Protein AF-A0A3L8D2R6-F1 (afdb_monomer)

InterPro domains:
  IPR010796 B9-type C2 domain [PF07162] (174-350)
  IPR010796 B9-type C2 domain [PS51381] (171-297)
  IPR010796 B9-type C2 domain [PTHR12968] (144-395)

pLDDT: mean 75.89, std 17.99, range [30.28, 97.75]

Nearest PDB structures (foldseek):
  1dji-assembly2_B  TM=6.056E-01  e=3.971E-05  Rattus norvegicus
  3qr1-assembly2_D  TM=4.994E-01  e=7.678E-03  Doryteuthis pealeii
  3qr1-assembly1_A  TM=4.783E-01  e=5.563E-03  Doryteuthis pealeii
  3eif-assembly1_A  TM=2.182E-01  e=5.390E+00  Streptococcus pyogenes
  1xf1-assembly1_A  TM=2.165E-01  e=6.682E+00  Streptococcus pyogenes

Sequence (399 aa):
MLFLSRRSYLSAKNQTALPAIQNLKPFRERYNKNVLDDGPTDARIRSAHYLYTERTTMYVMADLSRKDEPATGSTDSETLLCSVTYDKARKLLTVSPDFTFDDEHDDECHYSVTNSYGIKFNYRIEHVSQGRTSPELQEQREDTRREIQQLLAYKEAELHKEMQLAPANLSTIFLTLDIVSGHGFSYDGLFITYFMDLPQYWSTKQKDRLSGRTQKCRLERGSAHFSYCTDVSLHYPSSEFQRAKDNASSFWPRVLFSVASLDSWTRYRIQGYAVLSIPRTPGSYKLTVPTWRAKGNIVDRLRRFFIGGSHELEDITYCGIPIAHEGKVLDKSNLHVVPSGSIKINVNIVHQNGINRKHFNDHNSDKVSADALMNNVESVLEQFKAAKERMIKIRAMNL

Secondary structure (DSSP, 8-state):
--------HHHHH-TTSS---S-S--HHHH----SS-SS--HHHHHHHS-----EEEEEEEEE---TTS-----GGGEEEEEEEEEETTTTEEEEES-----TTS-TT--EEEE-TTS-EEEE-----SPPPPHHHHHHHHHHHHHHHHHHHHHHHHHHHHHSPPPPTTEEEEEEEEEEEEEES-SSSSEEEEEEEEPPTT-B-S-GGGGEEEPPPB--BTTEEEEEEEEEEEEEEE-HHHHTTSTT------EEEEEEEEE-TT--EEEEEEEEEEPPSSSEEEEEEEEEEEE---HHHHHHHHHT------S-GGGGS--TT--SS----TT--EEEEEEEEEEEEEEEEESS----S---------HHHHHHHHHHHHHHHHHHHHHHHHHHHH--

Radius of gyration: 37.78 Å; Cα contacts (8 Å, |Δi|>4): 508; chains: 1; bounding box: 90×65×116 Å

Foldseek 3Di:
DDDDDDDDPVVVPCPPPDDDPPPDDPPVVVDPDPVDDPDDDPVRVVVVPDPPFPKDKDWDWDQPDDPPDPPPVDCLRIDTDKMWIAGPVVRDIDIPPDQDDDPPDDPPPWDWDAGPVGDIDTHHDDDPDPDDDPVRVVVVVVVVVVVVVVVVVVVVVVVVVVDDADPPQKKKKKKKKWFFKWAQFDDFFKKKKKAKDDAPQKDFPPNVQRIDMFGTFTDDPRMTTGRDMDITMMMHGDPVVVVPDPPPPDDAMKMKMWMWHQDPVRAIETQFIWIGGDDPDAFKDKDKTWTKFFDDDPVQVVCCVPRHDDDDDPDSCVNDPRSPDPDPDDDPVVGHMDTGTITIMMMGIDMRDSDPPPPPPDPDDDDPDVVVVVVVVVVVVVVVVVVVVVVVVVVVVVD

Structure (mmCIF, N/CA/C/O backbone):
data_AF-A0A3L8D2R6-F1
#
_entry.id   AF-A0A3L8D2R6-F1
#
loop_
_atom_site.group_PDB
_atom_site.id
_atom_site.type_symbol
_atom_site.label_atom_id
_atom_site.label_alt_id
_atom_site.label_comp_id
_atom_site.label_asym_id
_atom_site.label_entity_id
_atom_site.label_seq_id
_atom_site.pdbx_PDB_ins_code
_atom_site.Cartn_x
_atom_site.Cartn_y
_atom_site.Cartn_z
_atom_site.occupancy
_atom_site.B_iso_or_equiv
_atom_site.auth_seq_id
_atom_site.auth_comp_id
_atom_site.auth_asym_id
_atom_site.auth_atom_id
_atom_site.pdbx_PDB_model_num
ATOM 1 N N . MET A 1 1 ? 35.074 19.392 19.164 1.00 34.44 1 MET A N 1
ATOM 2 C CA . MET A 1 1 ? 34.092 18.547 18.449 1.00 34.44 1 MET A CA 1
ATOM 3 C C . MET A 1 1 ? 33.026 19.480 17.872 1.00 34.44 1 MET A C 1
ATOM 5 O O . MET A 1 1 ? 32.173 19.953 18.606 1.00 34.44 1 MET A O 1
ATOM 9 N N . LEU A 1 2 ? 33.189 19.889 16.609 1.00 31.48 2 LEU A N 1
ATOM 10 C CA . LEU A 1 2 ? 32.367 20.905 15.934 1.00 31.48 2 LEU A CA 1
ATOM 11 C C . LEU A 1 2 ? 31.171 20.230 15.247 1.00 31.48 2 LEU A C 1
ATOM 13 O O . LEU A 1 2 ? 31.358 19.462 14.305 1.00 31.48 2 LEU A O 1
ATOM 17 N N . PHE A 1 3 ? 29.950 20.525 15.692 1.00 30.28 3 PHE A N 1
ATOM 18 C CA . PHE A 1 3 ? 28.732 20.124 14.987 1.00 30.28 3 PHE A CA 1
ATOM 19 C C . PHE A 1 3 ? 28.484 21.071 13.805 1.00 30.28 3 PHE A C 1
ATOM 21 O O . PHE A 1 3 ? 27.934 22.161 13.954 1.00 30.28 3 PHE A O 1
ATOM 28 N N . LEU A 1 4 ? 28.901 20.654 12.609 1.00 34.88 4 LEU A N 1
ATOM 29 C CA . LEU A 1 4 ? 28.534 21.308 11.353 1.00 34.88 4 LEU A CA 1
ATOM 30 C C . LEU A 1 4 ? 27.050 21.049 11.049 1.00 34.88 4 LEU A C 1
ATOM 32 O O . LEU A 1 4 ? 26.651 19.944 10.680 1.00 34.88 4 LEU A O 1
ATOM 36 N N . SER A 1 5 ? 26.240 22.097 11.201 1.00 37.47 5 SER A N 1
ATOM 37 C CA . SER A 1 5 ? 24.841 22.165 10.771 1.00 37.47 5 SER A CA 1
ATOM 38 C C . SER A 1 5 ? 24.735 21.887 9.266 1.00 37.47 5 SER A C 1
ATOM 40 O O . SER A 1 5 ? 25.151 22.696 8.435 1.00 37.47 5 SER A O 1
ATOM 42 N N . ARG A 1 6 ? 24.192 20.723 8.888 1.00 36.28 6 ARG A N 1
ATOM 43 C CA . ARG A 1 6 ? 23.914 20.392 7.484 1.00 36.28 6 ARG A CA 1
ATOM 44 C C . ARG A 1 6 ? 22.650 21.118 7.025 1.00 36.28 6 ARG A C 1
ATOM 46 O O . ARG A 1 6 ? 21.543 20.611 7.178 1.00 36.28 6 ARG A O 1
ATOM 53 N N . ARG A 1 7 ? 22.815 22.298 6.429 1.00 45.88 7 ARG A N 1
ATOM 54 C CA . ARG A 1 7 ? 21.768 22.946 5.626 1.00 45.88 7 ARG A CA 1
ATOM 55 C C . ARG A 1 7 ? 21.697 22.302 4.238 1.00 45.88 7 ARG A C 1
ATOM 57 O O . ARG A 1 7 ? 22.724 21.991 3.641 1.00 45.88 7 ARG A O 1
ATOM 64 N N . SER A 1 8 ? 20.487 22.085 3.721 1.00 43.03 8 SER A N 1
ATOM 65 C CA . SER A 1 8 ? 20.287 21.550 2.369 1.00 43.03 8 SER A CA 1
ATOM 66 C C . SER A 1 8 ? 20.633 22.605 1.307 1.00 43.03 8 SER A C 1
ATOM 68 O O . SER A 1 8 ? 20.414 23.800 1.519 1.00 43.03 8 SER A O 1
ATOM 70 N N . TYR A 1 9 ? 21.138 22.164 0.149 1.00 45.22 9 TYR A N 1
ATOM 71 C CA . TYR A 1 9 ? 21.512 23.013 -0.997 1.00 45.22 9 TYR A CA 1
ATOM 72 C C . TYR A 1 9 ? 20.366 23.930 -1.473 1.00 45.22 9 TYR A C 1
ATOM 74 O O . TYR A 1 9 ? 20.600 25.062 -1.889 1.00 45.22 9 TYR A O 1
ATOM 82 N N . LEU A 1 10 ? 19.113 23.485 -1.330 1.00 44.12 10 LEU A N 1
ATOM 83 C CA . LEU A 1 10 ? 17.921 24.278 -1.651 1.00 44.12 10 LEU A CA 1
ATOM 84 C C . LEU A 1 10 ? 17.700 25.448 -0.676 1.00 44.12 10 LEU A C 1
ATOM 86 O O . LEU A 1 10 ? 17.230 26.502 -1.092 1.00 44.12 10 LEU A O 1
ATOM 90 N N . SER A 1 11 ? 18.101 25.314 0.595 1.00 49.50 11 SER A N 1
ATOM 91 C CA . SER A 1 11 ? 17.982 26.406 1.576 1.00 49.50 11 SER A CA 1
ATOM 92 C C . SER A 1 11 ? 18.942 27.571 1.306 1.00 49.50 11 SER A C 1
ATOM 94 O O . SER A 1 11 ? 18.664 28.694 1.713 1.00 49.50 11 SER A O 1
ATOM 96 N N . ALA A 1 12 ? 20.043 27.328 0.585 1.00 53.72 12 ALA A N 1
ATOM 97 C CA . ALA A 1 12 ? 20.996 28.367 0.197 1.00 53.72 12 ALA A CA 1
ATOM 98 C C . ALA A 1 12 ? 20.522 29.190 -1.016 1.00 53.72 12 ALA A C 1
ATOM 100 O O . ALA A 1 12 ? 20.945 30.330 -1.178 1.00 53.72 12 ALA A O 1
ATOM 101 N N . LYS A 1 13 ? 19.636 28.634 -1.856 1.00 47.47 13 LYS A N 1
ATOM 102 C CA . LYS A 1 13 ? 19.183 29.265 -3.109 1.00 47.47 13 LYS A CA 1
ATOM 103 C C . LYS A 1 13 ? 17.922 30.126 -2.979 1.00 47.47 13 LYS A C 1
ATOM 105 O O . LYS A 1 13 ? 17.656 30.920 -3.872 1.00 47.47 13 LYS A O 1
ATOM 110 N N . ASN A 1 14 ? 17.182 30.027 -1.876 1.00 46.94 14 ASN A N 1
ATOM 111 C CA . ASN A 1 14 ? 15.915 30.747 -1.677 1.00 46.94 14 ASN A CA 1
ATOM 112 C C . ASN A 1 14 ? 16.066 32.147 -1.043 1.00 46.94 14 ASN A C 1
ATOM 114 O O . ASN A 1 14 ? 15.148 32.617 -0.379 1.00 46.94 14 ASN A O 1
ATOM 118 N N . GLN A 1 15 ? 17.191 32.843 -1.238 1.00 48.31 15 GLN A N 1
ATOM 119 C CA . GLN A 1 15 ? 17.363 34.204 -0.698 1.00 48.31 15 GLN A CA 1
ATOM 120 C C . GLN A 1 15 ? 16.554 35.285 -1.445 1.00 48.31 15 GLN A C 1
ATOM 122 O O . GLN A 1 15 ? 16.477 36.411 -0.968 1.00 48.31 15 GLN A O 1
ATOM 127 N N . THR A 1 16 ? 15.929 34.961 -2.582 1.00 48.59 16 THR A N 1
ATOM 128 C CA . THR A 1 16 ? 15.220 35.932 -3.442 1.00 48.59 16 THR A CA 1
ATOM 129 C C . THR A 1 16 ? 13.751 35.586 -3.722 1.00 48.59 16 THR A C 1
ATOM 131 O O . THR A 1 16 ? 13.102 36.255 -4.523 1.00 48.59 16 THR A O 1
ATOM 134 N N . ALA A 1 17 ? 13.185 34.573 -3.060 1.00 44.91 17 ALA A N 1
ATOM 135 C CA . ALA A 1 17 ? 11.791 34.180 -3.259 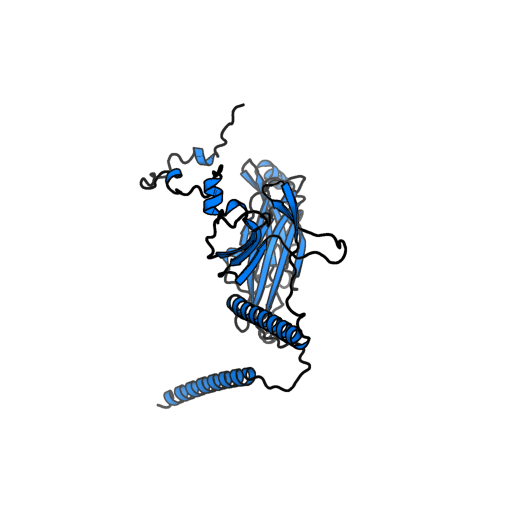1.00 44.91 17 ALA A CA 1
ATOM 136 C C . ALA A 1 17 ? 10.836 34.958 -2.330 1.00 44.91 17 ALA A C 1
ATOM 138 O O . ALA A 1 17 ? 10.566 34.493 -1.231 1.00 44.91 17 ALA A O 1
ATOM 139 N N . LEU A 1 18 ? 10.323 36.094 -2.833 1.00 41.66 18 LEU A N 1
ATOM 140 C CA . LEU A 1 18 ? 9.128 36.866 -2.418 1.00 41.66 18 LEU A CA 1
ATOM 141 C C . LEU A 1 18 ? 9.027 37.335 -0.938 1.00 41.66 18 LEU A C 1
ATOM 143 O O . LEU A 1 18 ? 9.552 36.708 -0.023 1.00 41.66 18 LEU A O 1
ATOM 147 N N . PRO A 1 19 ? 8.387 38.495 -0.676 1.00 42.06 19 PRO A N 1
ATOM 148 C CA . PRO A 1 19 ? 8.508 39.191 0.603 1.00 42.06 19 PRO A CA 1
ATOM 149 C C . PRO A 1 19 ? 7.930 38.382 1.766 1.00 42.06 19 PRO A C 1
ATOM 151 O O . PRO A 1 19 ? 6.873 37.757 1.663 1.00 42.06 19 PRO A O 1
ATOM 154 N N . ALA A 1 20 ? 8.634 38.440 2.897 1.00 44.19 20 ALA A N 1
ATOM 155 C CA . ALA A 1 20 ? 8.192 37.870 4.156 1.00 44.19 20 ALA A CA 1
ATOM 156 C C . ALA A 1 20 ? 6.787 38.384 4.498 1.00 44.19 20 ALA A C 1
ATOM 158 O O . ALA A 1 20 ? 6.568 39.588 4.620 1.00 44.19 20 ALA A O 1
ATOM 159 N N . ILE A 1 21 ? 5.839 37.465 4.674 1.00 42.62 21 ILE A N 1
ATOM 160 C CA . ILE A 1 21 ? 4.535 37.748 5.273 1.00 42.62 21 ILE A CA 1
ATOM 161 C C . ILE A 1 21 ? 4.811 38.283 6.688 1.00 42.62 21 ILE A C 1
ATOM 163 O O . ILE A 1 21 ? 5.117 37.516 7.599 1.00 42.62 21 ILE A O 1
ATOM 167 N N . GLN A 1 22 ? 4.768 39.607 6.857 1.00 46.28 22 GLN A N 1
ATOM 168 C CA . GLN A 1 22 ? 5.254 40.321 8.048 1.00 46.28 22 GLN A CA 1
ATOM 169 C C . GLN A 1 22 ? 4.355 40.216 9.291 1.00 46.28 22 GLN A C 1
ATOM 171 O O . GLN A 1 22 ? 4.681 40.800 10.315 1.00 46.28 22 GLN A O 1
ATOM 176 N N . ASN A 1 23 ? 3.271 39.439 9.267 1.00 44.94 23 ASN A N 1
ATOM 177 C CA . ASN A 1 23 ? 2.314 39.386 10.381 1.00 44.94 23 ASN A CA 1
ATOM 178 C C . ASN A 1 23 ? 2.116 37.989 10.948 1.00 44.94 23 ASN A C 1
ATOM 180 O O . ASN A 1 23 ? 0.997 37.558 11.224 1.00 44.94 23 ASN A O 1
ATOM 184 N N . LEU A 1 24 ? 3.208 37.266 11.155 1.00 47.66 24 LEU A N 1
ATOM 185 C CA . LEU A 1 24 ? 3.143 36.087 11.990 1.00 47.66 24 LEU A CA 1
ATOM 186 C C . LEU A 1 24 ? 4.236 36.148 13.044 1.00 47.66 24 LEU A C 1
ATOM 188 O O . LEU A 1 24 ? 5.422 36.152 12.718 1.00 47.66 24 LEU A O 1
ATOM 192 N N . LYS A 1 25 ? 3.811 36.139 14.310 1.00 51.75 25 LYS A N 1
ATOM 193 C CA . LYS A 1 25 ? 4.697 35.987 15.463 1.00 51.75 25 LYS A CA 1
ATOM 194 C C . LYS A 1 25 ? 5.703 34.846 15.214 1.00 51.75 25 LYS A C 1
ATOM 196 O O . LYS A 1 25 ? 5.331 33.839 14.580 1.00 51.75 25 LYS A O 1
ATOM 201 N N . PRO A 1 26 ? 6.966 34.993 15.656 1.00 55.34 26 PRO A N 1
ATOM 202 C CA . PRO A 1 26 ? 8.002 33.979 15.476 1.00 55.34 26 PRO A CA 1
ATOM 203 C C . PRO A 1 26 ? 7.514 32.611 15.971 1.00 55.34 26 PRO A C 1
ATOM 205 O O . PRO A 1 26 ? 6.716 32.532 16.897 1.00 55.34 26 PRO A O 1
ATOM 208 N N . PHE A 1 27 ? 7.973 31.518 15.348 1.00 46.34 27 PHE A N 1
ATOM 209 C CA . PHE A 1 27 ? 7.477 30.145 15.581 1.00 46.34 27 PHE A CA 1
ATOM 210 C C . PHE A 1 27 ? 7.371 29.758 17.071 1.00 46.34 27 PHE A C 1
ATOM 212 O O . PHE A 1 27 ? 6.447 29.050 17.458 1.00 46.34 27 PHE A O 1
ATOM 219 N N . ARG A 1 28 ? 8.264 30.297 17.913 1.00 53.31 28 ARG A N 1
ATOM 220 C CA . ARG A 1 28 ? 8.277 30.109 19.373 1.00 53.31 28 ARG A CA 1
ATOM 221 C C . ARG A 1 28 ? 7.039 30.668 20.088 1.00 53.31 28 ARG A C 1
ATOM 223 O O . ARG A 1 28 ? 6.660 30.148 21.122 1.00 53.31 28 ARG A O 1
ATOM 230 N N . GLU A 1 29 ? 6.397 31.690 19.533 1.00 52.84 29 GLU A N 1
ATOM 231 C CA . GLU A 1 29 ? 5.228 32.366 20.111 1.00 52.84 29 GLU A CA 1
ATOM 232 C C . GLU A 1 29 ? 3.888 31.839 19.566 1.00 52.84 29 GLU A C 1
ATOM 234 O O . GLU A 1 29 ? 2.830 32.238 20.051 1.00 52.84 29 GLU A O 1
ATOM 239 N N . ARG A 1 30 ? 3.898 30.959 18.548 1.00 54.25 30 ARG A N 1
ATOM 240 C CA . ARG A 1 30 ? 2.660 30.392 17.970 1.00 54.25 30 ARG A CA 1
ATOM 241 C C . ARG A 1 30 ? 2.118 29.188 18.738 1.00 54.25 30 ARG A C 1
ATOM 243 O O . ARG A 1 30 ? 0.935 28.893 18.625 1.00 54.25 30 ARG A O 1
ATOM 250 N N . TYR A 1 31 ? 2.961 28.525 19.525 1.00 49.31 31 TYR A N 1
ATOM 251 C CA . TYR A 1 31 ? 2.594 27.382 20.356 1.00 49.31 31 TYR A CA 1
ATOM 252 C C . TYR A 1 31 ? 2.933 27.674 21.818 1.00 49.31 31 TYR A C 1
ATOM 254 O O . TYR A 1 31 ? 3.820 27.064 22.404 1.00 49.31 31 TYR A O 1
ATOM 262 N N . ASN A 1 32 ? 2.193 28.592 22.443 1.00 47.31 32 ASN A N 1
ATOM 263 C CA . ASN A 1 32 ? 2.124 28.622 23.902 1.00 47.31 32 ASN A CA 1
ATOM 264 C C . ASN A 1 32 ? 1.238 27.474 24.376 1.00 47.31 32 ASN A C 1
ATOM 266 O O . ASN A 1 32 ? 0.057 27.654 24.653 1.00 47.31 32 ASN A O 1
ATOM 270 N N . LYS A 1 33 ? 1.844 26.292 24.402 1.00 49.38 33 LYS A N 1
ATOM 271 C CA . LYS A 1 33 ? 1.595 25.169 25.303 1.00 49.38 33 LYS A CA 1
ATOM 272 C C . LYS A 1 33 ? 2.787 24.251 25.067 1.00 49.38 33 LYS A C 1
ATOM 274 O O . LYS A 1 33 ? 2.805 23.510 24.090 1.00 49.38 33 LYS A O 1
ATOM 279 N N . ASN A 1 34 ? 3.794 24.325 25.933 1.00 48.72 34 ASN A N 1
ATOM 280 C CA . ASN A 1 34 ? 4.668 23.176 26.133 1.00 48.72 34 ASN A CA 1
ATOM 281 C C . ASN A 1 34 ? 3.731 22.032 26.545 1.00 48.72 34 ASN A C 1
ATOM 283 O O . ASN A 1 34 ? 3.252 22.003 27.674 1.00 48.72 34 ASN A O 1
ATOM 287 N N . VAL A 1 35 ? 3.345 21.190 25.583 1.00 54.62 35 VAL A N 1
ATOM 288 C CA . VAL A 1 35 ? 2.467 20.029 25.817 1.00 54.62 35 VAL A CA 1
ATOM 289 C C . VAL A 1 35 ? 3.197 18.993 26.675 1.00 54.62 35 VAL A C 1
ATOM 291 O O . VAL A 1 35 ? 2.566 18.193 27.355 1.00 54.62 35 VAL A O 1
ATOM 294 N N . LEU A 1 36 ? 4.528 19.052 26.671 1.00 49.59 36 LEU A N 1
ATOM 295 C CA . LEU A 1 36 ? 5.419 18.230 27.467 1.00 49.59 36 LEU A CA 1
ATOM 296 C C . LEU A 1 36 ? 6.151 19.131 28.461 1.00 49.59 36 LEU A C 1
ATOM 298 O O . LEU A 1 36 ? 6.795 20.110 28.082 1.00 49.59 36 LEU A O 1
ATOM 302 N N . ASP A 1 37 ? 5.970 18.822 29.738 1.00 62.91 37 ASP A N 1
ATOM 303 C CA . ASP A 1 37 ? 6.752 19.373 30.834 1.00 62.91 37 ASP A CA 1
ATOM 304 C C . ASP A 1 37 ? 7.923 18.415 31.060 1.00 62.91 37 ASP A C 1
ATOM 306 O O . ASP A 1 37 ? 7.714 17.306 31.542 1.00 62.91 37 ASP A O 1
ATOM 310 N N . ASP A 1 38 ? 9.131 18.803 30.650 1.00 60.44 38 ASP A N 1
ATOM 311 C CA . ASP A 1 38 ? 10.318 17.932 30.694 1.00 60.44 38 ASP A CA 1
ATOM 312 C C . ASP A 1 38 ? 10.888 17.761 32.122 1.00 60.44 38 ASP A C 1
ATOM 314 O O . ASP A 1 38 ? 11.854 17.027 32.330 1.00 60.44 38 ASP A O 1
ATOM 318 N N . GLY A 1 39 ? 10.289 18.418 33.123 1.00 69.38 39 GLY A N 1
ATOM 319 C CA . GLY A 1 39 ? 10.661 18.301 34.534 1.00 69.38 39 GLY A CA 1
ATOM 320 C C . GLY A 1 39 ? 9.527 18.736 35.463 1.00 69.38 39 GLY A C 1
ATOM 321 O O . GLY A 1 39 ? 9.661 19.756 36.146 1.00 69.38 39 GLY A O 1
ATOM 322 N N . PRO A 1 40 ? 8.395 18.008 35.489 1.00 66.50 40 PRO A N 1
ATOM 323 C CA . PRO A 1 40 ? 7.240 18.419 36.263 1.00 66.50 40 PRO A CA 1
ATOM 324 C C . PRO A 1 40 ? 7.551 18.305 37.757 1.00 66.50 40 PRO A C 1
ATOM 326 O O . PRO A 1 40 ? 8.022 17.281 38.242 1.00 66.50 40 PRO A O 1
ATOM 329 N N . THR A 1 41 ? 7.280 19.370 38.510 1.00 74.75 41 THR A N 1
ATOM 330 C CA . THR A 1 41 ? 7.405 19.365 39.974 1.00 74.75 41 THR A CA 1
ATOM 331 C C . THR A 1 41 ? 6.410 18.367 40.576 1.00 74.75 41 THR A C 1
ATOM 333 O O . THR A 1 41 ? 5.277 18.288 40.098 1.00 74.75 41 THR A O 1
ATOM 336 N N . ASP A 1 42 ? 6.748 17.690 41.679 1.00 66.38 42 ASP A N 1
ATOM 337 C CA . ASP A 1 42 ? 5.847 16.729 42.348 1.00 66.38 42 ASP A CA 1
ATOM 338 C C . ASP A 1 42 ? 4.458 17.305 42.664 1.00 66.38 42 ASP A C 1
ATOM 340 O O . ASP A 1 42 ? 3.457 16.593 42.679 1.00 66.38 42 ASP A O 1
ATOM 344 N N . ALA A 1 43 ? 4.362 18.609 42.933 1.00 66.38 43 ALA A N 1
ATOM 345 C CA . ALA A 1 43 ? 3.084 19.291 43.141 1.00 66.38 43 ALA A CA 1
ATOM 346 C C . ALA A 1 43 ? 2.213 19.341 41.865 1.00 66.38 43 ALA A C 1
ATOM 348 O O . ALA A 1 43 ? 0.990 19.258 41.944 1.00 66.38 43 ALA A O 1
ATOM 349 N N . ARG A 1 44 ? 2.841 19.442 40.689 1.00 63.38 44 ARG A N 1
ATOM 350 C CA . ARG A 1 44 ? 2.198 19.581 39.374 1.00 63.38 44 ARG A CA 1
ATOM 351 C C . ARG A 1 44 ? 1.823 18.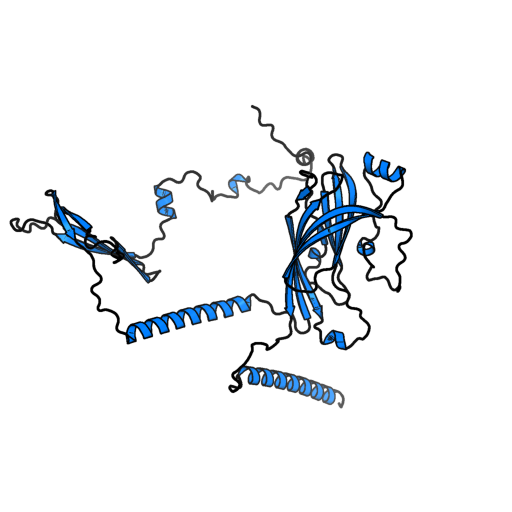233 38.762 1.00 63.38 44 ARG A C 1
ATOM 353 O O . ARG A 1 44 ? 0.762 18.118 38.159 1.00 63.38 44 ARG A O 1
ATOM 360 N N . ILE A 1 45 ? 2.635 17.201 39.005 1.00 63.47 45 ILE A N 1
ATOM 361 C CA . ILE A 1 45 ? 2.260 15.802 38.742 1.00 63.47 45 ILE A CA 1
ATOM 362 C C . ILE A 1 45 ? 1.004 15.453 39.551 1.00 63.47 45 ILE A C 1
ATOM 364 O O . ILE A 1 45 ? 0.032 14.936 39.002 1.00 63.47 45 ILE A O 1
ATOM 368 N N . ARG A 1 46 ? 0.987 15.809 40.845 1.00 58.84 46 ARG A N 1
ATOM 369 C CA . ARG A 1 46 ? -0.172 15.589 41.718 1.00 58.84 46 ARG A CA 1
ATOM 370 C C . ARG A 1 46 ? -1.415 16.337 41.233 1.00 58.84 46 ARG A C 1
ATOM 372 O O . ARG A 1 46 ? -2.476 15.735 41.186 1.00 58.84 46 ARG A O 1
ATOM 379 N N . SER A 1 47 ? -1.315 17.597 40.813 1.00 58.06 47 SER A N 1
ATOM 380 C CA . SER A 1 47 ? -2.496 18.347 40.357 1.00 58.06 47 SER A CA 1
ATOM 381 C C . SER A 1 47 ? -3.029 17.913 38.985 1.00 58.06 47 SER A C 1
ATOM 383 O O . SER A 1 47 ? -4.240 17.927 38.785 1.00 58.06 47 SER A O 1
ATOM 385 N N . ALA A 1 48 ? -2.169 17.492 38.051 1.00 57.28 48 ALA A N 1
ATOM 386 C CA . ALA A 1 48 ? -2.585 17.068 36.709 1.00 57.28 48 ALA A CA 1
ATOM 387 C C . ALA A 1 48 ? -3.200 15.654 36.672 1.00 57.28 48 ALA A C 1
ATOM 389 O O . ALA A 1 48 ? -4.038 15.374 35.817 1.00 57.28 48 ALA A O 1
ATOM 390 N N . HIS A 1 49 ? -2.815 14.775 37.605 1.00 54.56 49 HIS A N 1
ATOM 391 C CA . HIS A 1 49 ? -3.372 13.422 37.740 1.00 54.56 49 HIS A CA 1
ATOM 392 C C . HIS A 1 49 ? -4.548 13.322 38.725 1.00 54.56 49 HIS A C 1
ATOM 394 O O . HIS A 1 49 ? -5.113 12.240 38.900 1.00 54.56 49 HIS A O 1
ATOM 400 N N . TYR A 1 50 ? -4.963 14.430 39.343 1.00 48.69 50 TYR A N 1
ATOM 401 C CA . TYR A 1 50 ? -6.150 14.459 40.191 1.00 48.69 50 TYR A CA 1
ATOM 402 C C . TYR A 1 50 ? -7.415 14.580 39.331 1.00 48.69 50 TYR A C 1
ATOM 404 O O . TYR A 1 50 ? -7.939 15.664 39.080 1.00 48.69 50 TYR A O 1
ATOM 412 N N . LEU A 1 51 ? -7.950 13.436 38.899 1.00 48.78 51 LEU A N 1
ATOM 413 C CA . LEU A 1 51 ? -9.374 13.343 38.583 1.00 48.78 51 LEU A CA 1
ATOM 414 C C . LEU A 1 51 ? -10.123 13.502 39.905 1.00 48.78 51 LEU A C 1
ATOM 416 O O . LEU A 1 51 ? -10.267 12.533 40.654 1.00 48.78 51 LEU A O 1
ATOM 420 N N . TYR A 1 52 ? -10.554 14.728 40.214 1.00 46.75 52 TYR A N 1
ATOM 421 C CA . TYR A 1 52 ? -11.446 14.989 41.339 1.00 46.75 52 TYR A CA 1
ATOM 422 C C . TYR A 1 52 ? -12.755 14.259 41.053 1.00 46.75 52 TYR A C 1
ATOM 424 O O . TYR A 1 52 ? -13.634 14.738 40.342 1.00 46.75 52 TYR A O 1
ATOM 432 N N . THR A 1 53 ? -12.828 13.026 41.527 1.00 57.88 53 THR A N 1
ATOM 433 C CA . THR A 1 53 ? -14.038 12.228 41.467 1.00 57.88 53 THR A CA 1
ATOM 434 C C . THR A 1 53 ? -14.682 12.408 42.826 1.00 57.88 53 THR A C 1
ATOM 436 O O . THR A 1 53 ? -13.983 12.293 43.834 1.00 57.88 53 THR A O 1
ATOM 439 N N . GLU A 1 54 ? -15.969 12.754 42.874 1.00 67.94 54 GLU A N 1
ATOM 440 C CA . GLU A 1 54 ? -16.691 12.797 44.145 1.00 67.94 54 GLU A CA 1
ATOM 441 C C . GLU A 1 54 ? -16.596 11.422 44.804 1.00 67.94 54 GLU A C 1
ATOM 443 O O . GLU A 1 54 ? -17.247 10.460 44.386 1.00 67.94 54 GLU A O 1
ATOM 448 N N . ARG A 1 55 ? -15.737 11.340 45.816 1.00 76.38 55 ARG A N 1
ATOM 449 C CA . ARG A 1 55 ? -15.500 10.140 46.597 1.00 76.38 55 ARG A CA 1
ATOM 450 C C . ARG A 1 55 ? -15.980 10.391 48.004 1.00 76.38 55 ARG A C 1
ATOM 452 O O . ARG A 1 55 ? -15.645 11.402 48.616 1.00 76.38 55 ARG A O 1
ATOM 459 N N . THR A 1 56 ? -16.763 9.455 48.505 1.00 88.25 56 THR A N 1
ATOM 460 C CA . THR A 1 56 ? -17.140 9.423 49.911 1.00 88.25 56 THR A CA 1
ATOM 461 C C . THR A 1 56 ? -16.283 8.359 50.568 1.00 88.25 56 THR A C 1
ATOM 463 O O . THR A 1 56 ? -16.378 7.191 50.197 1.00 88.25 56 THR A O 1
ATOM 466 N N . THR A 1 57 ? -15.424 8.768 51.499 1.00 89.94 57 THR A N 1
ATOM 467 C CA . THR A 1 57 ? -14.605 7.846 52.288 1.00 89.94 57 THR A CA 1
ATOM 468 C C . THR A 1 57 ? -15.160 7.772 53.699 1.00 89.94 57 THR A C 1
ATOM 470 O O . THR A 1 57 ? -15.401 8.800 54.327 1.00 89.94 57 THR A O 1
ATOM 473 N N . MET A 1 58 ? -15.360 6.555 54.182 1.00 91.88 58 MET A N 1
ATOM 474 C CA . MET A 1 58 ? -15.686 6.244 55.566 1.00 91.88 58 MET A CA 1
ATOM 475 C C . MET A 1 58 ? -14.489 5.542 56.203 1.00 91.88 58 MET A C 1
ATOM 477 O O . MET A 1 58 ? -13.786 4.785 55.533 1.00 91.88 58 MET A O 1
ATOM 481 N N . TYR A 1 59 ? -14.269 5.790 57.489 1.00 90.31 59 TYR A N 1
ATOM 482 C CA . TYR A 1 59 ? -13.191 5.189 58.267 1.00 90.31 59 TYR A CA 1
ATOM 483 C C . TYR A 1 59 ? -13.789 4.372 59.410 1.00 90.31 59 TYR A C 1
ATOM 485 O O . TYR A 1 59 ? -14.677 4.848 60.114 1.00 90.31 59 TYR A O 1
ATOM 493 N N . VAL A 1 60 ? -13.306 3.146 59.583 1.00 89.38 60 VAL A N 1
ATOM 494 C CA . VAL A 1 60 ? -13.618 2.283 60.721 1.00 89.38 60 VAL A CA 1
ATOM 495 C C . VAL A 1 60 ? -12.437 2.364 61.676 1.00 89.38 60 VAL A C 1
ATOM 497 O O . VAL A 1 60 ? -11.335 1.930 61.342 1.00 89.38 60 VAL A O 1
ATOM 500 N N . MET A 1 61 ? -12.672 2.951 62.845 1.00 88.50 61 MET A N 1
ATOM 501 C CA . MET A 1 61 ? -11.674 3.169 63.891 1.00 88.50 61 MET A CA 1
ATOM 502 C C . MET A 1 61 ? -11.995 2.284 65.097 1.00 88.50 61 MET A C 1
ATOM 504 O O . MET A 1 61 ? -13.162 1.987 65.353 1.00 88.50 61 MET A O 1
ATOM 508 N N . ALA A 1 62 ? -10.976 1.898 65.857 1.00 85.44 62 ALA A N 1
ATOM 509 C CA . ALA A 1 62 ? -11.134 1.272 67.164 1.00 85.44 62 ALA A CA 1
ATOM 510 C C . ALA A 1 62 ? -10.335 2.037 68.217 1.00 85.44 62 ALA A C 1
ATOM 512 O O . ALA A 1 62 ? -9.185 2.404 67.981 1.00 85.44 62 ALA A O 1
ATOM 513 N N . ASP A 1 63 ? -10.941 2.250 69.381 1.00 84.06 63 ASP A N 1
ATOM 514 C CA . ASP A 1 63 ? -10.244 2.766 70.555 1.00 84.06 63 ASP A CA 1
ATOM 515 C C . ASP A 1 63 ? -9.509 1.615 71.256 1.00 84.06 63 ASP A C 1
ATOM 517 O O . ASP A 1 63 ? -10.122 0.621 71.653 1.00 84.06 63 ASP A O 1
ATOM 521 N N . LEU A 1 64 ? -8.185 1.738 71.366 1.00 80.81 64 LEU A N 1
ATOM 522 C CA . LEU A 1 64 ? -7.299 0.734 71.966 1.00 80.81 64 LEU A CA 1
ATOM 523 C C . LEU A 1 64 ? -6.717 1.203 73.315 1.00 80.81 64 LEU A C 1
ATOM 525 O O . LEU A 1 64 ? -5.612 0.793 73.695 1.00 80.81 64 LEU A O 1
ATOM 529 N N . SER A 1 65 ? -7.431 2.083 74.025 1.00 75.19 65 SER A N 1
ATOM 530 C CA . SER A 1 65 ? -7.097 2.562 75.373 1.00 75.19 65 SER A CA 1
ATOM 531 C C . SER A 1 65 ? -7.225 1.470 76.454 1.00 75.19 65 SER A C 1
ATOM 533 O O . SER A 1 65 ? -7.861 0.426 76.276 1.00 75.19 65 SER A O 1
ATOM 535 N N . ARG A 1 66 ? -6.564 1.666 77.605 1.00 70.12 66 ARG A N 1
ATOM 536 C CA . ARG A 1 66 ? -6.663 0.741 78.748 1.00 70.12 66 ARG A CA 1
ATOM 537 C C . ARG A 1 66 ? -7.972 0.972 79.501 1.00 70.12 66 ARG A C 1
ATOM 539 O O . ARG A 1 66 ? -8.343 2.104 79.772 1.00 70.12 66 ARG A O 1
ATOM 546 N N . LYS A 1 67 ? -8.601 -0.120 79.944 1.00 64.25 67 LYS A N 1
ATOM 547 C CA . LYS A 1 67 ? -9.890 -0.125 80.663 1.00 64.25 67 LYS A CA 1
ATOM 548 C C . LYS A 1 67 ? -9.901 0.685 81.976 1.00 64.25 67 LYS A C 1
ATOM 550 O O . LYS A 1 67 ? -10.977 0.995 82.475 1.00 64.25 67 LYS A O 1
ATOM 555 N N . ASP A 1 68 ? -8.722 1.004 82.513 1.00 61.56 68 ASP A N 1
ATOM 556 C CA . ASP A 1 68 ? -8.534 1.699 83.791 1.00 61.56 68 ASP A CA 1
ATOM 557 C C . ASP A 1 68 ? -8.349 3.223 83.645 1.00 61.56 68 ASP A C 1
ATOM 559 O O . ASP A 1 68 ? -8.279 3.925 84.655 1.00 61.56 68 ASP A O 1
ATOM 563 N N . GLU A 1 69 ? -8.269 3.755 82.419 1.00 60.31 69 GLU A N 1
ATOM 564 C CA . GLU A 1 69 ? -8.247 5.203 82.190 1.00 60.31 69 GLU A CA 1
ATOM 565 C C . GLU A 1 69 ? -9.679 5.747 82.044 1.00 60.31 69 GLU A C 1
ATOM 567 O O . GLU A 1 69 ? -10.515 5.136 81.370 1.00 60.31 69 GLU A O 1
ATOM 572 N N . PRO A 1 70 ? -10.013 6.890 82.677 1.00 56.31 70 PRO A N 1
ATOM 573 C CA . PRO A 1 70 ? -11.281 7.548 82.411 1.00 56.31 70 PRO A CA 1
ATOM 574 C C . PRO A 1 70 ? -11.327 7.924 80.929 1.00 56.31 70 PRO A C 1
ATOM 576 O O . PRO A 1 70 ? -10.319 8.353 80.374 1.00 56.31 70 PRO A O 1
ATOM 579 N N . ALA A 1 71 ? -12.501 7.811 80.304 1.00 56.19 71 ALA A N 1
ATOM 580 C CA . ALA A 1 71 ? -12.756 8.292 78.947 1.00 56.19 71 ALA A CA 1
ATOM 581 C C . ALA A 1 71 ? -12.695 9.833 78.893 1.00 56.19 71 ALA A C 1
ATOM 583 O O . ALA A 1 71 ? -13.680 10.521 78.632 1.00 56.19 71 ALA A O 1
ATOM 584 N N . THR A 1 72 ? -11.542 10.418 79.205 1.00 53.72 72 THR A N 1
ATOM 585 C CA . THR A 1 72 ? -11.173 11.747 78.742 1.00 53.72 72 THR A CA 1
ATOM 586 C C . THR A 1 72 ? -11.132 11.643 77.230 1.00 53.72 72 THR A C 1
ATOM 588 O O . THR A 1 72 ? -10.330 10.873 76.720 1.00 53.72 72 THR A O 1
ATOM 591 N N . GLY A 1 73 ? -12.031 12.348 76.534 1.00 54.47 73 GLY A N 1
ATOM 592 C CA . GLY A 1 73 ? -12.221 12.313 75.077 1.00 54.47 73 GLY A CA 1
ATOM 593 C C . GLY A 1 73 ? -11.026 12.824 74.264 1.00 54.47 73 GLY A C 1
ATOM 594 O O . GLY A 1 73 ? -11.168 13.736 73.455 1.00 54.47 73 GLY A O 1
ATOM 595 N N . SER A 1 74 ? -9.848 12.265 74.517 1.00 56.41 74 SER A N 1
ATOM 596 C CA . SER A 1 74 ? -8.637 12.427 73.740 1.00 56.41 74 SER A CA 1
ATOM 597 C C . SER A 1 74 ? -8.706 11.456 72.568 1.00 56.41 74 SER A C 1
ATOM 599 O O . SER A 1 74 ? -8.727 10.245 72.758 1.00 56.41 74 SER A O 1
ATOM 601 N N . THR A 1 75 ? -8.735 11.988 71.350 1.00 57.06 75 THR A N 1
ATOM 602 C CA . THR A 1 75 ? -8.745 11.225 70.090 1.00 57.06 75 THR A CA 1
ATOM 603 C C . THR A 1 75 ? -7.430 10.482 69.814 1.00 57.06 75 THR A C 1
ATOM 605 O O . THR A 1 75 ? -7.320 9.787 68.810 1.00 57.06 75 THR A O 1
ATOM 608 N N . ASP A 1 76 ? -6.423 10.618 70.684 1.00 60.28 76 ASP A N 1
ATOM 609 C CA . ASP A 1 76 ? -5.093 10.012 70.518 1.00 60.28 76 ASP A CA 1
ATOM 610 C C . ASP A 1 76 ? -5.072 8.484 70.713 1.00 60.28 76 ASP A C 1
ATOM 612 O O . ASP A 1 76 ? -4.064 7.844 70.408 1.00 60.28 76 ASP A O 1
ATOM 616 N N . SER A 1 77 ? -6.158 7.877 71.206 1.00 64.38 77 SER A N 1
ATOM 617 C CA . SER A 1 77 ? -6.275 6.418 71.355 1.00 64.38 77 SER A CA 1
ATOM 618 C C . SER A 1 77 ? -7.047 5.729 70.220 1.00 64.38 77 SER A C 1
ATOM 620 O O . SER A 1 77 ? -7.104 4.495 70.178 1.00 64.38 77 SER A O 1
ATOM 622 N N . GLU A 1 78 ? -7.599 6.494 69.269 1.00 78.75 78 GLU A N 1
ATOM 623 C CA . GLU A 1 78 ? -8.315 5.959 68.110 1.00 78.75 78 GLU A CA 1
ATOM 624 C C . GLU A 1 78 ? -7.337 5.459 67.046 1.00 78.75 78 GLU A C 1
ATOM 626 O O . GLU A 1 78 ? -6.506 6.204 66.526 1.00 78.75 78 GLU A O 1
ATOM 63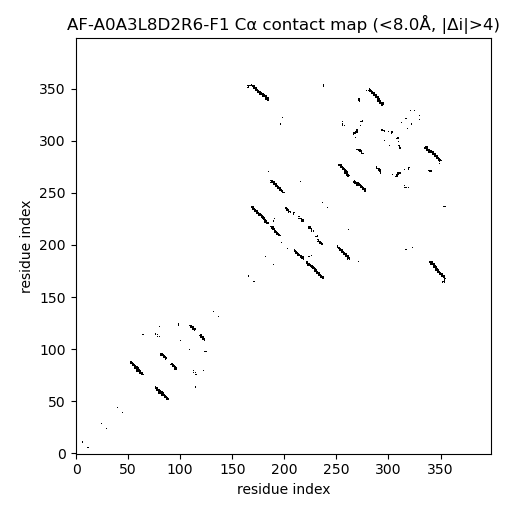1 N N . THR A 1 79 ? -7.462 4.188 66.666 1.00 81.62 79 THR A N 1
ATOM 632 C CA . THR A 1 79 ? -6.629 3.596 65.620 1.00 81.62 79 THR A CA 1
ATOM 633 C C . THR A 1 79 ? -7.452 3.129 64.427 1.00 81.62 79 THR A C 1
ATOM 635 O O . THR A 1 79 ? -8.487 2.483 64.581 1.00 81.62 79 THR A O 1
ATOM 638 N N . LEU A 1 80 ? -6.991 3.463 63.219 1.00 86.00 80 LEU A N 1
ATOM 639 C CA . LEU A 1 80 ? -7.662 3.130 61.963 1.00 86.00 80 LEU A CA 1
ATOM 640 C C . LEU A 1 80 ? -7.541 1.637 61.653 1.00 86.00 80 LEU A C 1
ATOM 642 O O . LEU A 1 80 ? -6.434 1.126 61.494 1.00 86.00 80 LEU A O 1
ATOM 646 N N . LEU A 1 81 ? -8.685 0.967 61.513 1.00 87.25 81 LEU A N 1
ATOM 647 C CA . LEU A 1 81 ? -8.766 -0.434 61.107 1.00 87.25 81 LEU A CA 1
ATOM 648 C C . LEU A 1 81 ? -8.996 -0.573 59.601 1.00 87.25 81 LEU A C 1
ATOM 650 O O . LEU A 1 81 ? -8.287 -1.318 58.938 1.00 87.25 81 LEU A O 1
ATOM 654 N N . CYS A 1 82 ? -9.970 0.140 59.029 1.00 89.38 82 CYS A N 1
ATOM 655 C CA . CYS A 1 82 ? -10.187 0.103 57.583 1.00 89.38 82 CYS A CA 1
ATOM 656 C C . CYS A 1 82 ? -10.805 1.386 57.036 1.00 89.38 82 CYS A C 1
ATOM 658 O O . CYS A 1 82 ? -11.422 2.176 57.748 1.00 89.38 82 CYS A O 1
ATOM 660 N N . SER A 1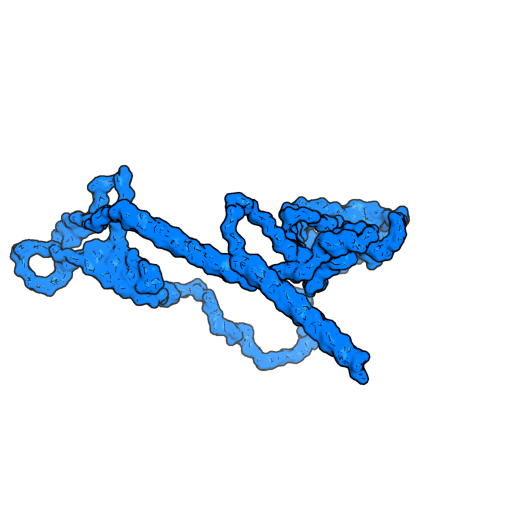 83 ? -10.629 1.593 55.740 1.00 91.31 83 SER A N 1
ATOM 661 C CA . SER A 1 83 ? -11.200 2.697 54.982 1.00 91.31 83 SER A CA 1
ATOM 662 C C . SER A 1 83 ? -12.050 2.144 53.849 1.00 91.31 83 SER A C 1
ATOM 664 O O . SER A 1 83 ? -11.632 1.231 53.139 1.00 91.31 83 SER A O 1
ATOM 666 N N . VAL A 1 84 ? -13.250 2.692 53.691 1.00 91.19 84 VAL A N 1
ATOM 667 C CA . VAL A 1 84 ? -14.202 2.327 52.642 1.00 91.19 84 VAL A CA 1
ATOM 668 C C . VAL A 1 84 ? -14.441 3.560 51.789 1.00 91.19 84 VAL A C 1
ATOM 670 O O . VAL A 1 84 ? -14.991 4.551 52.260 1.00 91.19 84 VAL A O 1
ATOM 673 N N . THR A 1 85 ? -14.027 3.515 50.531 1.00 90.69 85 THR A N 1
ATOM 674 C CA . THR A 1 85 ? -14.164 4.613 49.577 1.00 90.69 85 THR A CA 1
ATOM 675 C C . THR A 1 85 ? -15.158 4.235 48.488 1.00 90.69 85 THR A C 1
ATOM 677 O O . THR A 1 85 ? -14.973 3.244 47.787 1.00 90.69 85 THR A O 1
ATOM 680 N N . TYR A 1 86 ? -16.198 5.050 48.308 1.00 90.94 86 TYR A N 1
ATOM 681 C CA . TYR A 1 86 ? -17.163 4.908 47.218 1.00 90.94 86 TYR A CA 1
ATOM 682 C C . TYR A 1 86 ? -16.966 5.997 46.163 1.00 90.94 86 TYR A C 1
ATOM 684 O O . TYR A 1 86 ? -17.034 7.191 46.464 1.00 90.94 86 TYR A O 1
ATOM 692 N N . ASP A 1 87 ? -16.744 5.576 44.921 1.00 86.56 87 ASP A N 1
ATOM 693 C CA . ASP A 1 87 ? -16.650 6.427 43.739 1.00 86.56 87 ASP A CA 1
ATOM 694 C C . ASP A 1 87 ? -18.004 6.450 43.013 1.00 86.56 87 ASP A C 1
ATOM 696 O O . ASP A 1 87 ? -18.396 5.480 42.354 1.00 86.56 87 ASP A O 1
ATOM 700 N N . LYS A 1 88 ? -18.729 7.573 43.125 1.00 80.56 88 LYS A N 1
ATOM 701 C CA . LYS A 1 88 ? -20.078 7.715 42.550 1.00 80.56 88 LYS A CA 1
ATOM 702 C C . LYS A 1 88 ? -20.095 7.636 41.024 1.00 80.56 88 LYS A C 1
ATOM 704 O O . LYS A 1 88 ? -21.071 7.151 40.458 1.00 80.56 88 LYS A O 1
ATOM 709 N N . ALA A 1 89 ? -19.048 8.123 40.356 1.00 74.44 89 ALA A N 1
ATOM 710 C CA . ALA A 1 89 ? -19.006 8.191 38.897 1.00 74.44 89 ALA A CA 1
ATOM 711 C C . ALA A 1 89 ? -18.808 6.803 38.281 1.00 74.44 89 ALA A C 1
ATOM 713 O O . ALA A 1 89 ? -19.380 6.493 37.238 1.00 74.44 89 ALA A O 1
ATOM 714 N N . ARG A 1 90 ? -18.007 5.963 38.943 1.00 75.88 90 ARG A N 1
ATOM 715 C CA . ARG A 1 90 ? -17.688 4.605 38.482 1.00 75.88 90 ARG A CA 1
ATOM 716 C C . ARG A 1 90 ? -18.547 3.523 39.129 1.00 75.88 90 ARG A C 1
ATOM 718 O O . ARG A 1 90 ? -18.423 2.368 38.741 1.00 75.88 90 ARG A O 1
ATOM 725 N N . LYS A 1 91 ? -19.388 3.890 40.107 1.00 81.31 91 LYS A N 1
ATOM 726 C CA . LYS A 1 91 ? -20.122 2.958 40.980 1.00 81.31 91 LYS A CA 1
ATOM 727 C C . LYS A 1 91 ? -19.189 1.907 41.596 1.00 81.31 91 LYS A C 1
ATOM 729 O O . LYS A 1 91 ? -19.538 0.735 41.695 1.00 81.31 91 LYS A O 1
ATOM 734 N N . LEU A 1 92 ? -17.982 2.333 41.970 1.00 83.12 92 LEU A N 1
ATOM 735 C CA . LEU A 1 92 ? -16.935 1.454 42.481 1.00 83.12 92 LEU A CA 1
ATOM 736 C C . LEU A 1 92 ? -16.803 1.641 43.991 1.00 83.12 92 LEU A C 1
ATOM 738 O O . LEU A 1 92 ? -16.606 2.760 44.463 1.00 83.12 92 LEU A O 1
ATOM 742 N N . LEU A 1 93 ? -16.888 0.539 44.731 1.00 86.81 93 LEU A N 1
ATOM 743 C CA . LEU A 1 93 ? -16.586 0.485 46.156 1.00 86.81 93 LEU A CA 1
ATOM 744 C C . LEU A 1 93 ? -15.183 -0.103 46.335 1.00 86.81 93 LEU A C 1
ATOM 746 O O . LEU A 1 93 ? -14.883 -1.161 45.790 1.00 86.81 93 LEU A O 1
ATOM 750 N N . THR A 1 94 ? -14.322 0.582 47.078 1.00 87.38 94 THR A N 1
ATOM 751 C CA . THR A 1 94 ? -12.956 0.142 47.378 1.00 87.38 94 THR A CA 1
ATOM 752 C C . THR A 1 94 ? -12.767 0.111 48.886 1.00 87.38 94 THR A C 1
ATOM 754 O O . THR A 1 94 ? -13.126 1.070 49.564 1.00 87.38 94 THR A O 1
ATOM 757 N N . VAL A 1 95 ? -12.205 -0.974 49.411 1.00 88.81 95 VAL A N 1
ATOM 758 C CA . VAL A 1 95 ? -11.894 -1.131 50.837 1.00 88.81 95 VAL A CA 1
ATOM 759 C C . VAL A 1 95 ? -10.384 -1.293 50.989 1.00 88.81 95 VAL A C 1
ATOM 761 O O . VAL A 1 95 ? -9.761 -1.977 50.184 1.00 88.81 95 VAL A O 1
ATOM 764 N N . SER A 1 96 ? -9.794 -0.620 51.977 1.00 87.56 96 SER A N 1
ATOM 765 C CA . SER A 1 96 ? -8.372 -0.726 52.314 1.00 87.56 96 SER A CA 1
ATOM 766 C C . SER A 1 96 ? -8.201 -0.838 53.835 1.00 87.56 96 SER A C 1
ATOM 768 O O . SER A 1 96 ? -8.697 0.047 54.539 1.00 87.56 96 SER A O 1
ATOM 770 N N . PRO A 1 97 ? -7.468 -1.833 54.362 1.00 84.38 97 PRO A N 1
ATOM 771 C CA . PRO A 1 97 ? -6.740 -2.860 53.615 1.00 84.38 97 PRO A CA 1
ATOM 772 C C . PRO A 1 97 ? -7.683 -3.830 52.880 1.00 84.38 97 PRO A C 1
ATOM 774 O O . PRO A 1 97 ? -8.891 -3.82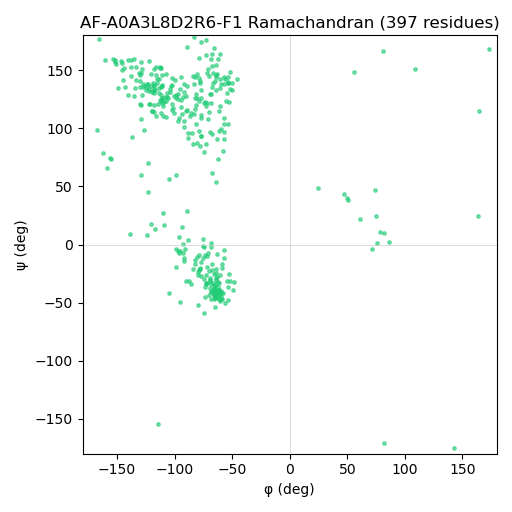5 53.122 1.00 84.38 97 PRO A O 1
ATOM 777 N N . ASP A 1 98 ? -7.131 -4.584 51.928 1.00 78.19 98 ASP A N 1
ATOM 778 C CA . ASP A 1 98 ? -7.870 -5.622 51.201 1.00 78.19 98 ASP A CA 1
ATOM 779 C C . ASP A 1 98 ? -8.376 -6.702 52.181 1.00 78.19 98 ASP A C 1
ATOM 781 O O . ASP A 1 98 ? -7.961 -6.770 53.333 1.00 78.19 98 ASP A O 1
ATOM 785 N N . PHE A 1 99 ? -9.320 -7.524 51.753 1.00 76.25 99 PHE A N 1
ATOM 786 C CA . PHE A 1 99 ? -9.825 -8.666 52.515 1.00 76.25 99 PHE A CA 1
ATOM 787 C C . PHE A 1 99 ? -10.033 -9.903 51.627 1.00 76.25 99 PHE A C 1
ATOM 789 O O . PHE A 1 99 ? -10.614 -10.892 52.070 1.00 76.25 99 PHE A O 1
ATOM 796 N N . THR A 1 100 ? -9.576 -9.852 50.370 1.00 70.06 100 THR A N 1
ATOM 797 C CA . THR A 1 100 ? -9.536 -10.999 49.458 1.00 70.06 100 THR A CA 1
ATOM 798 C C . THR A 1 100 ? -8.265 -11.813 49.701 1.00 70.06 100 THR A C 1
ATOM 800 O O . THR A 1 100 ? -7.225 -11.583 49.092 1.00 70.06 100 THR A O 1
ATOM 803 N N . PHE A 1 101 ? -8.333 -12.745 50.649 1.00 65.56 101 PHE A N 1
ATOM 804 C CA . PHE A 1 101 ? -7.284 -13.743 50.854 1.00 65.56 101 PHE A CA 1
ATOM 805 C C . PHE A 1 101 ? -7.633 -14.994 50.039 1.00 65.56 101 PHE A C 1
ATOM 807 O O . PHE A 1 101 ? -8.775 -15.446 50.081 1.00 65.56 101 PHE A O 1
ATOM 814 N N . ASP A 1 102 ? -6.679 -15.527 49.271 1.00 57.81 102 ASP A N 1
ATOM 815 C CA . ASP A 1 102 ? -6.853 -16.818 48.603 1.00 57.81 102 ASP A CA 1
ATOM 816 C C . ASP A 1 102 ? -6.837 -17.917 49.677 1.00 57.81 102 ASP A C 1
ATOM 818 O O . ASP A 1 102 ? -5.808 -18.158 50.309 1.00 57.81 102 ASP A O 1
ATOM 822 N N . ASP A 1 103 ? -7.977 -18.589 49.866 1.00 55.66 103 ASP A N 1
ATOM 823 C CA . ASP A 1 103 ? -8.218 -19.646 50.869 1.00 55.66 103 ASP A CA 1
ATOM 824 C C . ASP A 1 103 ? -7.250 -20.848 50.779 1.00 55.66 103 ASP A C 1
ATOM 826 O O . ASP A 1 103 ? -7.314 -21.771 51.590 1.00 55.66 103 ASP A O 1
ATOM 830 N N . GLU A 1 104 ? -6.361 -20.892 49.783 1.00 56.62 104 GLU A N 1
ATOM 831 C CA . GLU A 1 104 ? -5.516 -22.056 49.537 1.00 56.62 104 GLU A CA 1
ATOM 832 C C . GLU A 1 104 ? -4.300 -22.141 50.476 1.00 56.62 104 GLU A C 1
ATOM 834 O O . GLU A 1 104 ? -3.835 -23.255 50.709 1.00 56.62 104 GLU A O 1
ATOM 839 N N . HIS A 1 105 ? -3.784 -21.034 51.034 1.00 52.91 105 HIS A N 1
ATOM 840 C CA . HIS A 1 105 ? -2.578 -21.049 51.886 1.00 52.91 105 HIS A CA 1
ATOM 841 C C . HIS A 1 105 ? -2.489 -19.851 52.868 1.00 52.91 105 HIS A C 1
ATOM 843 O O . HIS A 1 105 ? -1.697 -18.950 52.621 1.00 52.91 105 HIS A O 1
ATOM 849 N N . ASP A 1 106 ? -3.269 -19.819 53.958 1.00 53.09 106 ASP A N 1
ATOM 850 C CA . ASP A 1 106 ? -2.835 -19.379 55.314 1.00 53.09 106 ASP A CA 1
ATOM 851 C C . ASP A 1 106 ? -4.039 -19.100 56.234 1.00 53.09 106 ASP A C 1
ATOM 853 O O . ASP A 1 106 ? -4.740 -18.100 56.081 1.00 53.09 106 ASP A O 1
ATOM 857 N N . ASP A 1 107 ? -4.193 -19.896 57.296 1.00 55.56 107 ASP A N 1
ATOM 858 C CA . ASP A 1 107 ? -5.092 -19.607 58.429 1.00 55.56 107 ASP A CA 1
ATOM 859 C C . ASP A 1 107 ? -4.615 -18.405 59.294 1.00 55.56 107 ASP A C 1
ATOM 861 O O . ASP A 1 107 ? -5.251 -18.047 60.288 1.00 55.56 107 ASP A O 1
ATOM 865 N N . GLU A 1 108 ? -3.501 -17.749 58.936 1.00 57.78 108 GLU A N 1
ATOM 866 C CA . GLU A 1 108 ? -2.834 -16.710 59.740 1.00 57.78 108 GLU A CA 1
ATOM 867 C C . GLU A 1 108 ? -2.788 -15.307 59.105 1.00 57.78 108 GLU A C 1
ATOM 869 O O . GLU A 1 108 ? -2.102 -14.424 59.625 1.00 57.78 108 GLU A O 1
ATOM 874 N N . CYS A 1 109 ? -3.549 -15.024 58.043 1.00 65.62 109 CYS A N 1
ATOM 875 C CA . CYS A 1 109 ? -3.589 -13.681 57.448 1.00 65.62 109 CYS A CA 1
ATOM 876 C C . CYS A 1 109 ? -4.362 -12.672 58.327 1.00 65.62 109 CYS A C 1
ATOM 878 O O . CYS A 1 109 ? -5.558 -12.439 58.156 1.00 65.62 109 CYS A O 1
ATOM 880 N N . HIS A 1 110 ? -3.672 -12.051 59.287 1.00 78.69 110 HIS A N 1
ATOM 881 C CA . HIS A 1 110 ? -4.200 -10.985 60.138 1.00 78.69 110 HIS A CA 1
ATOM 882 C C . HIS A 1 110 ? -3.461 -9.670 59.898 1.00 78.69 110 HIS A C 1
ATOM 884 O O . HIS A 1 110 ? -2.239 -9.620 59.753 1.00 78.69 110 HIS A O 1
ATOM 890 N N . TYR A 1 111 ? -4.203 -8.572 59.929 1.00 83.19 111 TYR A N 1
ATOM 891 C CA . TYR A 1 111 ? -3.614 -7.247 60.010 1.00 83.19 111 TYR A CA 1
ATOM 892 C C . TYR A 1 111 ? -3.240 -6.946 61.453 1.00 83.19 111 TYR A C 1
ATOM 894 O O . TYR A 1 111 ? -3.917 -7.380 62.383 1.00 83.19 111 TYR A O 1
ATOM 902 N N . SER A 1 112 ? -2.165 -6.188 61.656 1.00 83.12 112 SER A N 1
ATOM 903 C CA . SER A 1 112 ? -1.732 -5.815 62.998 1.00 83.12 112 SER A CA 1
ATOM 904 C C . SER A 1 112 ? -1.632 -4.317 63.183 1.00 83.12 112 SER A C 1
ATOM 906 O O . SER A 1 112 ? -1.090 -3.618 62.327 1.00 83.12 112 SER A O 1
ATOM 908 N N . VAL A 1 113 ? -2.090 -3.852 64.334 1.00 84.94 113 VAL A N 1
ATOM 909 C CA . VAL A 1 113 ? -2.082 -2.455 64.751 1.00 84.94 113 VAL A CA 1
ATOM 910 C C . VAL A 1 113 ? -1.424 -2.365 66.123 1.00 84.94 113 VAL A C 1
ATOM 912 O O . VAL A 1 113 ? -1.677 -3.197 66.988 1.00 84.94 113 VAL A O 1
ATOM 915 N N . THR A 1 114 ? -0.582 -1.358 66.335 1.00 82.25 114 THR A N 1
ATOM 916 C CA . THR A 1 114 ? 0.096 -1.131 67.617 1.00 82.25 114 THR A CA 1
ATOM 917 C C . THR A 1 114 ? -0.440 0.147 68.244 1.00 82.25 114 THR A C 1
ATOM 919 O O . THR A 1 114 ? -0.454 1.177 67.573 1.00 82.25 114 THR A O 1
ATOM 922 N N . ASN A 1 115 ? -0.874 0.102 69.507 1.00 79.56 115 ASN A N 1
ATOM 923 C CA . ASN A 1 115 ? -1.315 1.319 70.197 1.00 79.56 115 ASN A CA 1
ATOM 924 C C . ASN A 1 115 ? -0.117 2.181 70.660 1.00 79.56 115 ASN A C 1
ATOM 926 O O . ASN A 1 115 ? 1.044 1.769 70.581 1.00 79.56 115 ASN A O 1
ATOM 930 N N . SER A 1 116 ? -0.403 3.366 71.202 1.00 73.56 116 SER A N 1
ATOM 931 C CA . SER A 1 116 ? 0.584 4.332 71.719 1.00 73.56 116 SER A CA 1
ATOM 932 C C . SER A 1 116 ? 1.496 3.804 72.844 1.00 73.56 116 SER A C 1
ATOM 934 O O . SER A 1 116 ? 2.585 4.332 73.055 1.00 73.56 116 SER A O 1
ATOM 936 N N . TYR A 1 117 ? 1.096 2.734 73.529 1.00 72.69 117 TYR A N 1
ATOM 937 C CA . TYR A 1 117 ? 1.834 2.047 74.593 1.00 72.69 117 TYR A CA 1
ATOM 938 C C . TYR A 1 117 ? 2.625 0.822 74.091 1.00 72.69 117 TYR A C 1
ATOM 940 O O . TYR A 1 117 ? 3.181 0.078 74.900 1.00 72.69 117 TYR A O 1
ATOM 948 N N . GLY A 1 118 ? 2.675 0.575 72.777 1.00 75.62 118 GLY A N 1
ATOM 949 C CA . GLY A 1 118 ? 3.471 -0.505 72.181 1.00 75.62 118 GLY A CA 1
ATOM 950 C C . GLY A 1 118 ? 2.818 -1.891 72.212 1.00 75.62 118 GLY A C 1
ATOM 951 O O . GLY A 1 118 ? 3.478 -2.881 71.897 1.00 75.62 118 GLY A O 1
ATOM 952 N N . ILE A 1 119 ? 1.534 -1.989 72.575 1.00 82.56 119 ILE A N 1
ATOM 953 C CA . ILE A 1 119 ? 0.788 -3.256 72.553 1.00 82.56 119 ILE A CA 1
ATOM 954 C C . ILE A 1 119 ? 0.294 -3.520 71.129 1.00 82.56 119 ILE A C 1
ATOM 956 O O . ILE A 1 119 ? -0.376 -2.671 70.540 1.00 82.56 119 ILE A O 1
ATOM 960 N N . LYS A 1 120 ? 0.617 -4.701 70.592 1.00 84.94 120 LYS A N 1
ATOM 961 C CA . LYS A 1 120 ? 0.209 -5.151 69.257 1.00 84.94 120 LYS A CA 1
ATOM 962 C C . LYS A 1 120 ? -1.124 -5.901 69.325 1.00 84.94 120 LYS A C 1
ATOM 964 O O . LYS A 1 120 ? -1.258 -6.863 70.077 1.00 84.94 120 LYS A O 1
ATOM 969 N N . PHE A 1 121 ? -2.073 -5.481 68.503 1.00 85.25 121 PHE A N 1
ATOM 970 C CA . PHE A 1 121 ? -3.380 -6.094 68.302 1.00 85.25 121 PHE A CA 1
ATOM 971 C C . PHE A 1 121 ? -3.465 -6.654 66.889 1.00 85.25 121 PHE A C 1
ATOM 973 O O . PHE A 1 121 ? -2.984 -6.026 65.948 1.00 85.25 121 PHE A O 1
ATOM 980 N N . ASN A 1 122 ? -4.111 -7.807 66.742 1.00 87.12 122 ASN A N 1
ATOM 981 C CA . ASN A 1 122 ? -4.351 -8.440 65.453 1.00 87.12 122 ASN A CA 1
ATOM 982 C C . ASN A 1 122 ? -5.849 -8.374 65.126 1.00 87.12 122 ASN A C 1
ATOM 984 O O . ASN A 1 122 ? -6.676 -8.620 66.004 1.00 87.12 122 ASN A O 1
ATOM 988 N N . TYR A 1 123 ? -6.197 -8.050 63.883 1.00 86.62 123 TYR A N 1
ATOM 989 C CA . TYR A 1 123 ? -7.576 -7.980 63.402 1.00 86.62 123 TYR A CA 1
ATOM 990 C C . TYR A 1 123 ? -7.695 -8.541 61.982 1.00 86.62 123 TYR A C 1
ATOM 992 O O . TYR A 1 123 ? -6.718 -8.611 61.236 1.00 86.62 123 TYR A O 1
ATOM 1000 N N . ARG A 1 124 ? -8.913 -8.932 61.606 1.00 83.38 124 ARG A N 1
ATOM 1001 C CA . ARG A 1 124 ? -9.265 -9.370 60.253 1.00 83.38 124 ARG A CA 1
ATOM 1002 C C . ARG A 1 124 ? -10.561 -8.704 59.812 1.00 83.38 124 ARG A C 1
ATOM 1004 O O . ARG A 1 124 ? -11.393 -8.356 60.649 1.00 83.38 124 ARG A O 1
ATOM 1011 N N . ILE A 1 125 ? -10.717 -8.536 58.508 1.00 82.69 125 ILE A N 1
ATOM 1012 C CA . ILE A 1 125 ? -11.942 -8.041 57.883 1.00 82.69 125 ILE A CA 1
ATOM 1013 C C . ILE A 1 125 ? -12.498 -9.213 57.087 1.00 82.69 125 ILE A C 1
ATOM 1015 O O . ILE A 1 125 ? -11.783 -9.785 56.273 1.00 82.69 125 ILE A O 1
ATOM 1019 N N . GLU A 1 126 ? -13.747 -9.590 57.337 1.00 76.94 126 GLU A N 1
ATOM 1020 C CA . GLU A 1 126 ? -14.398 -10.694 56.636 1.00 76.94 126 GLU A CA 1
ATOM 1021 C C . GLU A 1 126 ? -15.752 -10.253 56.089 1.00 76.94 126 GLU A C 1
ATOM 1023 O O . GLU A 1 126 ? -16.447 -9.401 56.654 1.00 76.94 126 GLU A O 1
ATOM 1028 N N . HIS A 1 127 ? -16.130 -10.833 54.958 1.00 75.69 127 HIS A N 1
ATOM 1029 C CA . HIS A 1 127 ? -17.419 -10.578 54.347 1.00 75.69 127 HIS A CA 1
ATOM 1030 C C . HIS A 1 127 ? -18.498 -11.431 55.026 1.00 75.69 127 HIS A C 1
ATOM 1032 O O . HIS A 1 127 ? -18.612 -12.626 54.774 1.00 75.69 127 HIS A O 1
ATOM 1038 N N . VAL A 1 128 ? -19.311 -10.800 55.877 1.00 78.38 128 VAL A N 1
ATOM 1039 C CA . VAL A 1 128 ? -20.348 -11.473 56.688 1.00 78.38 128 VAL A CA 1
ATOM 1040 C C . VAL A 1 128 ? -21.706 -11.610 55.994 1.00 78.38 128 VAL A C 1
ATOM 1042 O O . VAL A 1 128 ? -22.679 -12.043 56.615 1.00 78.38 128 VAL A O 1
ATOM 1045 N N . SER A 1 129 ? -21.829 -11.205 54.726 1.00 77.31 129 SER A N 1
ATOM 1046 C CA . SER A 1 129 ? -23.107 -11.351 54.029 1.00 77.31 129 SER A CA 1
ATOM 1047 C C . SER A 1 129 ? -23.416 -12.837 53.847 1.00 77.31 129 SER A C 1
ATOM 1049 O O . SER A 1 129 ? -22.527 -13.601 53.468 1.00 77.31 129 SER A O 1
ATOM 1051 N N . GLN A 1 130 ? -24.673 -13.233 54.042 1.00 78.88 130 GLN A N 1
ATOM 1052 C CA . GLN A 1 130 ? -25.106 -14.600 53.761 1.00 78.88 130 GLN A CA 1
ATOM 1053 C C . GLN A 1 130 ? -24.734 -14.986 52.322 1.00 78.88 130 GLN A C 1
ATOM 1055 O O . GLN A 1 130 ? -24.838 -14.170 51.405 1.00 78.88 130 GLN A O 1
ATOM 1060 N N . GLY A 1 131 ? -24.263 -16.222 52.134 1.00 66.88 131 GLY A N 1
ATOM 1061 C CA . GLY A 1 131 ? -23.964 -16.741 50.804 1.00 66.88 131 GLY A CA 1
ATOM 1062 C C . GLY A 1 131 ? -25.195 -16.604 49.912 1.00 66.88 131 GLY A C 1
ATOM 1063 O O . GLY A 1 131 ? -26.294 -16.977 50.325 1.00 66.88 131 GLY A O 1
ATOM 1064 N N . ARG A 1 132 ? -25.007 -16.035 48.716 1.00 71.00 132 ARG A N 1
ATOM 1065 C CA . ARG A 1 132 ? -26.104 -15.795 47.771 1.00 71.00 132 ARG A CA 1
ATOM 1066 C C . ARG A 1 132 ? -26.897 -17.072 47.555 1.00 71.00 132 ARG A C 1
ATOM 1068 O O . ARG A 1 132 ? -26.324 -18.140 47.322 1.00 71.00 132 ARG A O 1
ATOM 1075 N N . THR A 1 133 ? -28.215 -16.960 47.608 1.00 81.50 133 THR A N 1
ATOM 1076 C CA . THR A 1 133 ? -29.081 -18.112 47.371 1.00 81.50 133 THR A CA 1
ATOM 1077 C C . THR A 1 133 ? -28.977 -18.554 45.900 1.00 81.50 133 THR A C 1
ATOM 1079 O O . THR A 1 133 ? -28.661 -17.762 45.010 1.00 81.50 133 THR A O 1
ATOM 1082 N N . SER A 1 134 ? -29.232 -19.837 45.604 1.00 78.50 134 SER A N 1
ATOM 1083 C CA . SER A 1 134 ? -29.259 -20.331 44.214 1.00 78.50 134 SER A CA 1
ATOM 1084 C C . SER A 1 134 ? -30.114 -19.477 43.253 1.00 78.50 134 SER A C 1
ATOM 1086 O O . SER A 1 134 ? -29.675 -19.311 42.113 1.00 78.50 134 SER A O 1
ATOM 1088 N N . PRO A 1 135 ? -31.295 -18.939 43.638 1.00 82.50 135 PRO A N 1
ATOM 1089 C CA . PRO A 1 135 ? -32.050 -18.042 42.763 1.00 82.50 135 PRO A CA 1
ATOM 1090 C C . PRO A 1 135 ? -31.382 -16.672 42.561 1.00 82.50 135 PRO A C 1
ATOM 1092 O O . PRO A 1 135 ? -31.376 -16.186 41.436 1.00 82.50 135 PRO A O 1
ATOM 1095 N N . GLU A 1 136 ? -30.748 -16.082 43.578 1.00 82.38 136 GLU A N 1
ATOM 1096 C CA . GLU A 1 136 ? -30.031 -14.798 43.442 1.00 82.38 136 GLU A CA 1
ATOM 1097 C C . GLU A 1 136 ? -28.825 -14.904 42.497 1.00 82.38 136 GLU A C 1
ATOM 1099 O O . GLU A 1 136 ? -28.558 -14.008 41.696 1.00 82.38 136 GLU A O 1
ATOM 1104 N N . LEU A 1 137 ? -28.098 -16.025 42.550 1.00 80.06 137 LEU A N 1
ATOM 1105 C CA . LEU A 1 137 ? -27.003 -16.298 41.614 1.00 80.06 137 LEU A CA 1
ATOM 1106 C C . LEU A 1 137 ? -27.506 -16.449 40.173 1.00 80.06 137 LEU A C 1
ATOM 1108 O O . LEU A 1 137 ? -26.817 -16.048 39.232 1.00 80.06 137 LEU A O 1
ATOM 1112 N N . GLN A 1 138 ? -28.690 -17.038 39.994 1.00 84.69 138 GLN A N 1
ATOM 1113 C CA . GLN A 1 138 ? -29.325 -17.181 38.688 1.00 84.69 138 GLN A CA 1
ATOM 1114 C C . GLN A 1 138 ? -29.754 -15.812 38.138 1.00 84.69 138 GLN A C 1
ATOM 1116 O O . GLN A 1 138 ? -29.430 -15.497 36.994 1.00 84.69 138 GLN A O 1
ATOM 1121 N N . GLU A 1 139 ? -30.397 -14.981 38.958 1.00 87.62 139 GLU A N 1
ATOM 1122 C CA . GLU A 1 139 ? -30.815 -13.620 38.599 1.00 87.62 139 GLU A CA 1
ATOM 1123 C C . GLU A 1 139 ? -29.616 -12.748 38.201 1.00 87.62 139 GLU A C 1
ATOM 1125 O O . GLU A 1 139 ? -29.599 -12.169 37.116 1.00 87.62 139 GLU A O 1
ATOM 1130 N N . GLN A 1 140 ? -28.538 -12.762 38.991 1.00 82.81 140 GLN A N 1
ATOM 1131 C CA . GLN A 1 140 ? -27.315 -12.025 38.668 1.00 82.81 140 GLN A CA 1
ATOM 1132 C C . GLN A 1 140 ? -26.698 -12.467 37.328 1.00 82.81 140 GLN A C 1
ATOM 1134 O O . GLN A 1 140 ? -26.205 -11.640 36.553 1.00 82.81 140 GLN A O 1
ATOM 1139 N N . ARG A 1 141 ? -26.697 -13.776 37.037 1.00 81.50 141 ARG A N 1
ATOM 1140 C CA . ARG A 1 141 ? -26.211 -14.308 35.752 1.00 81.50 141 ARG A CA 1
ATOM 1141 C C . ARG A 1 141 ? -27.078 -13.833 34.594 1.00 81.50 141 ARG A C 1
ATOM 1143 O O . ARG A 1 141 ? -26.545 -13.503 33.535 1.00 81.50 141 ARG A O 1
ATOM 1150 N N . GLU A 1 142 ? -28.393 -13.797 34.784 1.00 88.44 142 GLU A N 1
ATOM 1151 C CA . GLU A 1 142 ? -29.326 -13.292 33.782 1.00 88.44 142 GLU A CA 1
ATOM 1152 C C . GLU A 1 142 ? -29.142 -11.798 33.526 1.00 88.44 142 GLU A C 1
ATOM 1154 O O . GLU A 1 142 ? -29.083 -11.400 32.362 1.00 88.44 142 GLU A O 1
ATOM 1159 N N . ASP A 1 143 ? -28.970 -10.991 34.570 1.00 87.31 143 ASP A N 1
ATOM 1160 C CA . ASP A 1 143 ? -28.723 -9.554 34.448 1.00 87.31 143 ASP A CA 1
ATOM 1161 C C . ASP A 1 143 ? -27.390 -9.261 33.762 1.00 87.31 143 ASP A C 1
ATOM 1163 O O . ASP A 1 143 ? -27.348 -8.506 32.791 1.00 87.31 143 ASP A O 1
ATOM 1167 N N . THR A 1 144 ? -26.323 -9.960 34.155 1.00 80.38 144 THR A N 1
ATOM 1168 C CA . THR A 1 144 ? -25.018 -9.861 33.480 1.00 80.38 144 THR A CA 1
ATOM 1169 C C . THR A 1 144 ? -25.147 -10.228 31.998 1.00 80.38 144 THR A C 1
ATOM 1171 O O . THR A 1 144 ? -24.600 -9.557 31.121 1.00 80.38 144 THR A O 1
ATOM 1174 N N . ARG A 1 145 ? -25.916 -11.281 31.682 1.00 86.19 145 ARG A N 1
ATOM 1175 C CA . ARG A 1 145 ? -26.169 -11.690 30.294 1.00 86.19 145 ARG A CA 1
ATOM 1176 C C . ARG A 1 145 ? -26.935 -10.617 29.519 1.00 86.19 145 ARG A C 1
ATOM 1178 O O . ARG A 1 145 ? -26.605 -10.372 28.359 1.00 86.19 145 ARG A O 1
ATOM 1185 N N . ARG A 1 146 ? -27.933 -9.980 30.138 1.00 89.75 146 ARG A N 1
ATOM 1186 C CA . ARG A 1 146 ? -28.709 -8.883 29.537 1.00 89.75 146 ARG A CA 1
ATOM 1187 C C . ARG A 1 146 ? -27.835 -7.661 29.269 1.00 89.75 146 ARG A C 1
ATOM 1189 O O . ARG A 1 146 ? -27.908 -7.122 28.168 1.00 89.75 146 ARG A O 1
ATOM 1196 N N . GLU A 1 147 ? -26.985 -7.262 30.213 1.00 85.19 147 GLU A N 1
ATOM 1197 C CA . GLU A 1 147 ? -26.046 -6.145 30.034 1.00 85.19 147 GLU A CA 1
ATOM 1198 C C . GLU A 1 147 ? -25.071 -6.405 28.880 1.00 85.19 147 GLU A C 1
ATOM 1200 O O . GLU A 1 147 ? -24.912 -5.563 27.993 1.00 85.19 147 GLU A O 1
ATOM 1205 N N . ILE A 1 148 ? -24.476 -7.602 28.827 1.00 83.12 148 ILE A N 1
ATOM 1206 C CA . ILE A 1 148 ? -23.593 -8.002 27.722 1.00 83.12 148 ILE A CA 1
ATOM 1207 C C . ILE A 1 148 ? -24.348 -7.959 26.388 1.00 83.12 148 ILE A C 1
ATOM 1209 O O . ILE A 1 148 ? -23.830 -7.443 25.397 1.00 83.12 148 ILE A O 1
ATOM 1213 N N . GLN A 1 149 ? -25.581 -8.468 26.348 1.00 86.31 149 GLN A N 1
ATOM 1214 C CA . GLN A 1 149 ? -26.393 -8.471 25.134 1.00 86.31 149 GLN A CA 1
ATOM 1215 C C . GLN A 1 149 ? -26.734 -7.049 24.663 1.00 86.31 149 GLN A C 1
ATOM 1217 O O . GLN A 1 149 ? -26.667 -6.772 23.466 1.00 86.31 149 GLN A O 1
ATOM 1222 N N . GLN A 1 150 ? -27.049 -6.135 25.583 1.00 86.06 150 GLN A N 1
ATOM 1223 C CA . GLN A 1 150 ? -27.284 -4.726 25.262 1.00 86.06 150 GLN A CA 1
ATOM 1224 C C . GLN A 1 150 ? -26.025 -4.043 24.720 1.00 86.06 150 GLN A C 1
ATOM 1226 O O . GLN A 1 150 ? -26.109 -3.319 23.730 1.00 86.06 150 GLN A O 1
ATOM 1231 N N . LEU A 1 151 ? -24.856 -4.304 25.312 1.00 82.50 151 LEU A N 1
ATOM 1232 C CA . LEU A 1 151 ? -23.578 -3.772 24.828 1.00 82.50 151 LEU A CA 1
ATOM 1233 C C . LEU A 1 151 ? -23.242 -4.272 23.420 1.00 82.50 151 LEU A C 1
ATOM 1235 O O . LEU A 1 151 ? -22.786 -3.493 22.582 1.00 82.50 151 LEU A O 1
ATOM 1239 N N . LEU A 1 152 ? -23.485 -5.555 23.139 1.00 76.19 152 LEU A N 1
ATOM 1240 C CA . LEU A 1 152 ? -23.294 -6.120 21.804 1.00 76.19 152 LEU A CA 1
ATOM 1241 C C . LEU A 1 152 ? -24.248 -5.486 20.787 1.00 76.19 152 LEU A C 1
ATOM 1243 O O . LEU A 1 152 ? -23.791 -5.047 19.735 1.00 76.19 152 LEU A O 1
ATOM 1247 N N . ALA A 1 153 ? -25.532 -5.354 21.126 1.00 81.38 153 ALA A N 1
ATOM 1248 C CA . ALA A 1 153 ? -26.522 -4.714 20.262 1.00 81.38 153 ALA A CA 1
ATOM 1249 C C . ALA A 1 153 ? -26.187 -3.236 19.990 1.00 81.38 153 ALA A C 1
ATOM 1251 O O . ALA A 1 153 ? -26.293 -2.769 18.856 1.00 81.38 153 ALA A O 1
ATOM 1252 N N . TYR A 1 154 ? -25.728 -2.507 21.013 1.00 80.06 154 TYR A N 1
ATOM 1253 C CA . TYR A 1 154 ? -25.248 -1.134 20.866 1.00 80.06 154 TYR A CA 1
ATOM 1254 C C . TYR A 1 154 ? -24.056 -1.064 19.906 1.00 80.06 154 TYR A C 1
ATOM 1256 O O . TYR A 1 154 ? -24.065 -0.281 18.957 1.00 80.06 154 TYR A O 1
ATOM 1264 N N . LYS A 1 155 ? -23.057 -1.932 20.103 1.00 76.06 155 LYS A N 1
ATOM 1265 C CA . LYS A 1 155 ? -21.862 -1.995 19.258 1.00 76.06 155 LYS A CA 1
ATOM 1266 C C . LYS A 1 155 ? -22.202 -2.344 17.809 1.00 76.06 155 LYS A C 1
ATOM 1268 O O . LYS A 1 155 ? -21.653 -1.733 16.900 1.00 76.06 155 LYS A O 1
ATOM 1273 N N . GLU A 1 156 ? -23.107 -3.291 17.578 1.00 70.69 156 GLU A N 1
ATOM 1274 C CA . GLU A 1 156 ? -23.577 -3.643 16.233 1.00 70.69 156 GLU A CA 1
ATOM 1275 C C . GLU A 1 156 ? -24.308 -2.481 15.552 1.00 70.69 156 GLU A C 1
ATOM 1277 O O . GLU A 1 156 ? -24.073 -2.228 14.367 1.00 70.69 156 GLU A O 1
ATOM 1282 N N . ALA A 1 157 ? -25.150 -1.752 16.292 1.00 72.31 157 ALA A N 1
ATOM 1283 C CA . ALA A 1 157 ? -25.882 -0.594 15.786 1.00 72.31 157 ALA A CA 1
ATOM 1284 C C . ALA A 1 157 ? -24.969 0.603 15.473 1.00 72.31 157 ALA A C 1
ATOM 1286 O O . ALA A 1 157 ? -25.239 1.347 14.527 1.00 72.31 157 ALA A O 1
ATOM 1287 N N . GLU A 1 158 ? -23.891 0.803 16.237 1.00 70.06 158 GLU A N 1
ATOM 1288 C CA . GLU A 1 158 ? -22.879 1.816 15.924 1.00 70.06 158 GLU A CA 1
ATOM 1289 C C . GLU A 1 158 ? -21.999 1.408 14.737 1.00 70.06 158 GLU A C 1
ATOM 1291 O O . GLU A 1 158 ? -21.824 2.203 13.814 1.00 70.06 158 GLU A O 1
ATOM 1296 N N . LEU A 1 159 ? -21.528 0.157 14.689 1.00 61.16 159 LEU A N 1
ATOM 1297 C CA . LEU A 1 159 ? -20.661 -0.339 13.613 1.00 61.16 159 LEU A CA 1
ATOM 1298 C C . LEU A 1 159 ? -21.358 -0.304 12.238 1.00 61.16 159 LEU A C 1
ATOM 1300 O O . LEU A 1 159 ? -20.737 0.020 11.224 1.00 61.16 159 LEU A O 1
ATOM 1304 N N . HIS A 1 160 ? -22.667 -0.583 12.194 1.00 56.22 160 HIS A N 1
ATOM 1305 C CA . HIS A 1 160 ? -23.463 -0.514 10.962 1.00 56.22 160 HIS A CA 1
ATOM 1306 C C . HIS A 1 160 ? -23.599 0.902 10.392 1.00 56.22 160 HIS A C 1
ATOM 1308 O O . HIS A 1 160 ? -23.797 1.045 9.187 1.00 56.22 160 HIS A O 1
ATOM 1314 N N . LYS A 1 161 ? -23.481 1.955 11.213 1.00 57.12 161 LYS A N 1
ATOM 1315 C CA . LYS A 1 161 ? -23.515 3.341 10.714 1.00 57.12 161 LYS A CA 1
ATOM 1316 C C . LYS A 1 161 ? -22.235 3.709 9.960 1.00 57.12 161 LYS A C 1
ATOM 1318 O O . LYS A 1 161 ? -22.280 4.566 9.081 1.00 57.12 161 LYS A O 1
ATOM 1323 N N . GLU A 1 162 ? -21.116 3.059 10.280 1.00 56.28 162 GLU A N 1
ATOM 1324 C CA . GLU A 1 162 ? -19.814 3.309 9.653 1.00 56.28 162 GLU A CA 1
ATOM 1325 C C . GLU A 1 162 ? -19.566 2.431 8.415 1.00 56.28 162 GLU A C 1
ATOM 1327 O O . GLU A 1 162 ? -18.918 2.871 7.460 1.00 56.28 162 GLU A O 1
ATOM 1332 N N . MET A 1 163 ? -20.115 1.210 8.377 1.00 57.94 163 MET A N 1
ATOM 1333 C CA . MET A 1 163 ? -20.031 0.340 7.199 1.00 57.94 163 MET A CA 1
ATOM 1334 C C . MET A 1 163 ? -21.014 0.777 6.109 1.00 57.94 163 MET A C 1
ATOM 1336 O O . MET A 1 163 ? -22.157 0.329 6.040 1.00 57.94 163 MET A O 1
ATOM 1340 N N . GLN A 1 164 ? -20.539 1.612 5.185 1.00 62.91 164 GLN A N 1
ATOM 1341 C CA . GLN A 1 164 ? -21.272 1.906 3.955 1.00 62.91 164 GLN A CA 1
ATOM 1342 C C . GLN A 1 164 ? -21.479 0.610 3.154 1.00 62.91 164 GLN A C 1
ATOM 1344 O O . GLN A 1 164 ? -20.513 -0.047 2.754 1.00 62.91 164 GLN A O 1
ATOM 1349 N N . LEU A 1 165 ? -22.738 0.228 2.913 1.00 65.81 165 LEU A N 1
ATOM 1350 C CA . LEU A 1 165 ? -23.050 -0.868 1.998 1.00 65.81 165 LEU A CA 1
ATOM 1351 C C . LEU A 1 165 ? -22.591 -0.519 0.578 1.00 65.81 165 LEU A C 1
ATOM 1353 O O . LEU A 1 165 ? -22.640 0.638 0.150 1.00 65.81 165 LEU A O 1
ATOM 1357 N N . ALA A 1 166 ? -22.164 -1.540 -0.167 1.00 63.41 166 ALA A N 1
ATOM 1358 C CA . ALA A 1 166 ? -21.899 -1.384 -1.588 1.00 63.41 166 ALA A CA 1
ATOM 1359 C C . ALA A 1 166 ? -23.177 -0.874 -2.293 1.00 63.41 166 ALA A C 1
ATOM 1361 O O . ALA A 1 166 ? -24.270 -1.353 -1.976 1.00 63.41 166 ALA A O 1
ATOM 1362 N N . PRO A 1 167 ? -23.070 0.083 -3.236 1.00 64.50 167 PRO A N 1
ATOM 1363 C CA . PRO A 1 167 ? -24.217 0.551 -4.008 1.00 64.50 167 PRO A CA 1
ATOM 1364 C C . PRO A 1 167 ? -24.958 -0.614 -4.673 1.00 64.50 167 PRO A C 1
ATOM 1366 O O . PRO A 1 167 ? -24.325 -1.569 -5.131 1.00 64.50 167 PRO A O 1
ATOM 1369 N N . ALA A 1 168 ? -26.287 -0.520 -4.765 1.00 62.94 168 ALA A N 1
ATOM 1370 C CA . ALA A 1 168 ? -27.104 -1.533 -5.429 1.00 62.94 168 ALA A CA 1
ATOM 1371 C C . ALA A 1 168 ? -26.545 -1.844 -6.835 1.00 62.94 168 ALA A C 1
ATOM 1373 O O . ALA A 1 168 ? -26.219 -0.931 -7.596 1.00 62.94 168 ALA A O 1
ATOM 1374 N N . ASN A 1 169 ? -26.427 -3.135 -7.167 1.00 71.56 169 ASN A N 1
ATOM 1375 C CA . ASN A 1 169 ? -25.892 -3.680 -8.430 1.00 71.56 169 ASN A CA 1
ATOM 1376 C C . ASN A 1 169 ? -24.361 -3.646 -8.616 1.00 71.56 169 ASN A C 1
ATOM 1378 O O . ASN A 1 169 ? -23.863 -4.109 -9.647 1.00 71.56 169 ASN A O 1
ATOM 1382 N N . LEU A 1 170 ? -23.596 -3.156 -7.636 1.00 77.69 170 LEU A N 1
ATOM 1383 C CA . LEU A 1 170 ? -22.132 -3.171 -7.671 1.00 77.69 170 LEU A CA 1
ATOM 1384 C C . LEU A 1 170 ? -21.559 -4.036 -6.543 1.00 77.69 170 LEU A C 1
ATOM 1386 O O . LEU A 1 170 ? -22.088 -4.118 -5.437 1.00 77.69 170 LEU A O 1
ATOM 1390 N N . SER A 1 171 ? -20.447 -4.695 -6.838 1.00 85.12 171 SER A N 1
ATOM 1391 C CA . SER A 1 171 ? -19.560 -5.291 -5.845 1.00 85.12 171 SER A CA 1
ATOM 1392 C C . SER A 1 171 ? -18.343 -4.392 -5.665 1.00 85.12 171 SER A C 1
ATOM 1394 O O . SER A 1 171 ? -17.850 -3.803 -6.629 1.00 85.12 171 SER A O 1
ATOM 1396 N N . THR A 1 172 ? -17.852 -4.292 -4.435 1.00 88.62 172 THR A N 1
ATOM 1397 C CA . THR A 1 172 ? -16.685 -3.487 -4.075 1.00 88.62 172 THR A CA 1
ATOM 1398 C C . THR A 1 172 ? -15.532 -4.398 -3.669 1.00 88.62 172 THR A C 1
ATOM 1400 O O . THR A 1 172 ? -15.710 -5.350 -2.912 1.00 88.62 172 THR A O 1
ATOM 1403 N N . ILE A 1 173 ? -14.336 -4.096 -4.163 1.00 90.81 173 ILE A N 1
ATOM 1404 C CA . ILE A 1 173 ? -13.072 -4.654 -3.694 1.00 90.81 173 ILE A CA 1
ATOM 1405 C C . ILE A 1 173 ? -12.325 -3.545 -2.976 1.00 90.81 173 ILE A C 1
ATOM 1407 O O . ILE A 1 173 ? -12.038 -2.509 -3.571 1.00 90.81 173 ILE A O 1
ATOM 1411 N N . PHE A 1 174 ? -11.983 -3.778 -1.719 1.00 92.88 174 PHE A N 1
ATOM 1412 C CA . PHE A 1 174 ? -11.009 -2.963 -1.011 1.00 92.88 174 PHE A CA 1
ATOM 1413 C C . PHE A 1 174 ? -9.652 -3.634 -1.149 1.00 92.88 174 PHE A C 1
ATOM 1415 O O . PHE A 1 174 ? -9.465 -4.780 -0.735 1.00 92.88 174 PHE A O 1
ATOM 1422 N N . LEU A 1 175 ? -8.726 -2.921 -1.775 1.00 95.19 175 LEU A N 1
ATOM 1423 C CA . LEU A 1 175 ? -7.366 -3.360 -2.008 1.00 95.19 175 LEU A CA 1
ATOM 1424 C C . LEU A 1 175 ? -6.431 -2.524 -1.147 1.00 95.19 175 LEU A C 1
ATOM 1426 O O . LEU A 1 175 ? -6.411 -1.303 -1.270 1.00 95.19 175 LEU A O 1
ATOM 1430 N N . THR A 1 176 ? -5.605 -3.178 -0.344 1.00 96.56 176 THR A N 1
ATOM 1431 C CA . THR A 1 176 ? -4.433 -2.558 0.275 1.00 96.56 176 THR A CA 1
ATOM 1432 C C . THR A 1 176 ? -3.186 -3.109 -0.395 1.00 96.56 176 THR A C 1
ATOM 1434 O O . THR A 1 176 ? -3.012 -4.323 -0.484 1.00 96.56 176 THR A O 1
ATOM 1437 N N . LEU A 1 177 ? -2.328 -2.218 -0.874 1.00 96.38 177 LEU A N 1
ATOM 1438 C CA . LEU A 1 177 ? -1.080 -2.517 -1.558 1.00 96.38 177 LEU A CA 1
ATOM 1439 C C . LEU A 1 177 ? 0.082 -1.950 -0.739 1.00 96.38 177 LEU A C 1
ATOM 1441 O O . LEU A 1 177 ? 0.171 -0.743 -0.531 1.00 96.38 177 LEU A O 1
ATOM 1445 N N . ASP A 1 178 ? 0.988 -2.821 -0.314 1.00 97.12 178 ASP A N 1
ATOM 1446 C CA . ASP A 1 178 ? 2.224 -2.468 0.383 1.00 97.12 178 ASP A CA 1
ATOM 1447 C C . ASP A 1 178 ? 3.424 -2.877 -0.480 1.00 97.12 178 ASP A C 1
ATOM 1449 O O . ASP A 1 178 ? 3.693 -4.060 -0.709 1.00 97.12 178 ASP A O 1
ATOM 1453 N N . ILE A 1 179 ? 4.128 -1.876 -1.008 1.00 97.69 179 ILE A N 1
ATOM 1454 C CA . ILE A 1 179 ? 5.364 -2.052 -1.767 1.00 97.69 179 ILE A CA 1
ATOM 1455 C C . ILE A 1 179 ? 6.507 -2.126 -0.752 1.00 97.69 179 ILE A C 1
ATOM 1457 O O . ILE A 1 179 ? 7.034 -1.106 -0.303 1.00 97.69 179 ILE A O 1
ATOM 1461 N N . VAL A 1 180 ? 6.897 -3.350 -0.402 1.00 97.38 180 VAL A N 1
ATOM 1462 C CA . VAL A 1 180 ? 7.825 -3.630 0.700 1.00 97.38 180 VAL A CA 1
ATOM 1463 C C . VAL A 1 180 ? 9.254 -3.279 0.314 1.00 97.38 180 VAL A C 1
ATOM 1465 O O . VAL A 1 180 ? 9.909 -2.468 0.973 1.00 97.38 180 VAL A O 1
ATOM 1468 N N . SER A 1 181 ? 9.769 -3.910 -0.743 1.00 97.12 181 SER A N 1
ATOM 1469 C CA . SER A 1 181 ? 11.184 -3.805 -1.100 1.00 97.12 181 SER A CA 1
ATOM 1470 C C . SER A 1 181 ? 11.486 -4.182 -2.546 1.00 97.12 181 SER A C 1
ATOM 1472 O O . SER A 1 181 ? 10.735 -4.905 -3.193 1.00 97.12 181 SER A O 1
ATOM 1474 N N . GLY A 1 182 ? 12.621 -3.709 -3.053 1.00 96.81 182 GLY A N 1
ATOM 1475 C CA . GLY A 1 182 ? 13.207 -4.116 -4.328 1.00 96.81 182 GLY A CA 1
ATOM 1476 C C . GLY A 1 182 ? 14.548 -4.816 -4.113 1.00 96.81 182 GLY A C 1
ATOM 1477 O O . GLY A 1 182 ? 15.346 -4.366 -3.295 1.00 96.81 182 GLY A O 1
ATOM 1478 N N . HIS A 1 183 ? 14.812 -5.895 -4.848 1.00 96.38 183 HIS A N 1
ATOM 1479 C CA . HIS A 1 183 ? 16.011 -6.725 -4.709 1.00 96.38 183 HIS A CA 1
ATOM 1480 C C . HIS A 1 183 ? 16.689 -6.989 -6.054 1.00 96.38 183 HIS A C 1
ATOM 1482 O O . HIS A 1 183 ? 16.024 -7.148 -7.079 1.00 96.38 183 HIS A O 1
ATOM 1488 N N . GLY A 1 184 ? 18.019 -7.111 -6.037 1.00 93.88 184 GLY A N 1
ATOM 1489 C CA . GLY A 1 184 ? 18.786 -7.554 -7.208 1.00 93.88 184 GLY A CA 1
ATOM 1490 C C . GLY A 1 184 ? 18.923 -6.500 -8.310 1.00 93.88 184 GLY A C 1
ATOM 1491 O O . GLY A 1 184 ? 19.110 -6.844 -9.475 1.00 93.88 184 GLY A O 1
ATOM 1492 N N . PHE A 1 185 ? 18.822 -5.218 -7.957 1.00 94.19 185 PHE A N 1
ATOM 1493 C CA . PHE A 1 185 ? 19.043 -4.102 -8.874 1.00 94.19 185 PHE A CA 1
ATOM 1494 C C . PHE A 1 185 ? 20.488 -3.604 -8.794 1.00 94.19 185 PHE A C 1
ATOM 1496 O O . PHE A 1 185 ? 21.088 -3.570 -7.723 1.00 94.19 185 PHE A O 1
ATOM 1503 N N . SER A 1 186 ? 21.049 -3.181 -9.927 1.00 89.31 186 SER A N 1
ATOM 1504 C CA . SER A 1 186 ? 22.476 -2.836 -10.017 1.00 89.31 186 SER A CA 1
ATOM 1505 C C . SER A 1 186 ? 22.832 -1.429 -9.527 1.00 89.31 186 SER A C 1
ATOM 1507 O O . SER A 1 186 ? 24.013 -1.130 -9.382 1.00 89.31 186 SER A O 1
ATOM 1509 N N . TYR A 1 187 ? 21.851 -0.544 -9.327 1.00 91.12 187 TYR A N 1
ATOM 1510 C CA . TYR A 1 187 ? 22.091 0.880 -9.068 1.00 91.12 187 TYR A CA 1
ATOM 1511 C C . TYR A 1 187 ? 21.337 1.386 -7.845 1.00 91.12 187 TYR A C 1
ATOM 1513 O O . TYR A 1 187 ? 20.200 0.986 -7.611 1.00 91.12 187 TYR A O 1
ATOM 1521 N N . ASP A 1 188 ? 21.974 2.320 -7.137 1.00 91.69 188 ASP A N 1
ATOM 1522 C CA . ASP A 1 188 ? 21.483 2.961 -5.917 1.00 91.69 188 ASP A CA 1
ATOM 1523 C C . ASP A 1 188 ? 20.438 4.063 -6.164 1.00 91.69 188 ASP A C 1
ATOM 1525 O O . ASP A 1 188 ? 20.326 4.612 -7.263 1.00 91.69 188 ASP A O 1
ATOM 1529 N N . GLY A 1 189 ? 19.673 4.401 -5.124 1.00 93.88 189 GLY A N 1
ATOM 1530 C CA . GLY A 1 189 ? 18.633 5.426 -5.169 1.00 93.88 189 GLY A CA 1
ATOM 1531 C C . GLY A 1 189 ? 17.381 4.971 -5.913 1.00 93.88 189 GLY A C 1
ATOM 1532 O O . GLY A 1 189 ? 16.887 5.703 -6.771 1.00 93.88 189 GLY A O 1
ATOM 1533 N N . LEU A 1 190 ? 16.888 3.771 -5.610 1.00 96.44 190 LEU A N 1
ATOM 1534 C CA . LEU A 1 190 ? 15.693 3.213 -6.237 1.00 96.44 190 LEU A CA 1
ATOM 1535 C C . LEU A 1 190 ? 14.424 3.917 -5.781 1.00 96.44 190 LEU A C 1
ATOM 1537 O O . LEU A 1 190 ? 14.330 4.380 -4.651 1.00 96.44 190 LEU A O 1
ATOM 1541 N N . PHE A 1 191 ? 13.424 3.930 -6.646 1.00 97.25 191 PHE A N 1
ATOM 1542 C CA . PHE A 1 191 ? 12.035 4.213 -6.317 1.00 97.25 191 PHE A CA 1
ATOM 1543 C C . PHE A 1 191 ? 11.140 3.485 -7.317 1.00 97.25 191 PHE A C 1
ATOM 1545 O O . PHE A 1 191 ? 11.563 3.145 -8.426 1.00 97.25 191 PHE A O 1
ATOM 1552 N N . ILE A 1 192 ? 9.902 3.234 -6.916 1.00 97.69 192 ILE A N 1
ATOM 1553 C CA . ILE A 1 192 ? 8.931 2.486 -7.705 1.00 97.69 192 ILE A CA 1
ATOM 1554 C C . ILE A 1 192 ? 7.745 3.398 -7.979 1.00 97.69 192 ILE A C 1
ATOM 1556 O O . ILE A 1 192 ? 7.220 4.044 -7.077 1.00 97.69 192 ILE A O 1
ATOM 1560 N N . THR A 1 193 ? 7.332 3.457 -9.236 1.00 97.19 193 THR A N 1
ATOM 1561 C CA . THR A 1 193 ? 6.070 4.068 -9.653 1.00 97.19 193 THR A CA 1
ATOM 1562 C C . THR A 1 193 ? 5.102 2.941 -9.969 1.00 97.19 193 THR A C 1
ATOM 1564 O O . THR A 1 193 ? 5.492 1.987 -10.641 1.00 97.19 193 THR A O 1
ATOM 1567 N N . TYR A 1 194 ? 3.871 3.025 -9.478 1.00 96.25 194 TYR A N 1
ATOM 1568 C CA . TYR A 1 194 ? 2.824 2.062 -9.790 1.00 96.25 194 TYR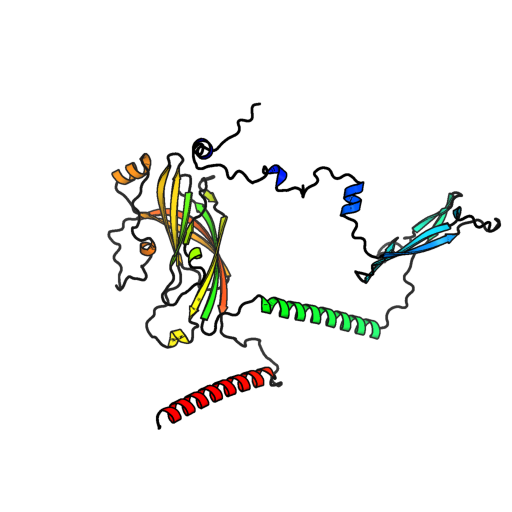 A CA 1
ATOM 1569 C C . TYR A 1 194 ? 1.665 2.743 -10.515 1.00 96.25 194 TYR A C 1
ATOM 1571 O O . TYR A 1 194 ? 1.401 3.931 -10.315 1.00 96.25 194 TYR A O 1
ATOM 1579 N N . PHE A 1 195 ? 0.979 1.969 -11.345 1.00 95.06 195 PHE A N 1
ATOM 1580 C CA . PHE A 1 195 ? -0.235 2.364 -12.041 1.00 95.06 195 PHE A CA 1
ATOM 1581 C C . PHE A 1 195 ? -1.213 1.190 -12.055 1.00 95.06 195 PHE A C 1
ATOM 1583 O O . PHE A 1 195 ? -0.844 0.077 -12.421 1.00 95.06 195 PHE A O 1
ATOM 1590 N N . MET A 1 196 ? -2.449 1.422 -11.639 1.00 93.38 196 MET A N 1
ATOM 1591 C CA . MET A 1 196 ? -3.498 0.421 -11.567 1.00 93.38 196 MET A CA 1
ATOM 1592 C C . MET A 1 196 ? -4.355 0.504 -12.826 1.00 93.38 196 MET A C 1
ATOM 1594 O O . MET A 1 196 ? -5.100 1.460 -13.032 1.00 93.38 196 MET A O 1
ATOM 1598 N N . ASP A 1 197 ? -4.213 -0.508 -13.670 1.00 90.44 197 ASP A N 1
ATOM 1599 C CA . ASP A 1 197 ? -4.922 -0.630 -14.932 1.00 90.44 197 ASP A CA 1
ATOM 1600 C C . ASP A 1 197 ? -6.283 -1.297 -14.688 1.00 90.44 197 ASP A C 1
ATOM 1602 O O . ASP A 1 197 ? -6.359 -2.456 -14.251 1.00 90.44 197 ASP A O 1
ATOM 1606 N N . LEU A 1 198 ? -7.355 -0.528 -14.900 1.00 89.69 198 LEU A N 1
ATOM 1607 C CA . LEU A 1 198 ? -8.729 -0.939 -14.627 1.00 89.69 198 LEU A CA 1
ATOM 1608 C C . LEU A 1 198 ? -9.429 -1.406 -15.915 1.00 89.69 198 LEU A C 1
ATOM 1610 O O . LEU A 1 198 ? -9.504 -0.647 -16.881 1.00 89.69 198 LEU A O 1
ATOM 1614 N N . PRO A 1 199 ? -10.003 -2.620 -15.929 1.00 85.25 199 PRO A N 1
ATOM 1615 C CA . PRO A 1 199 ? -10.768 -3.126 -17.058 1.00 85.25 199 PRO A CA 1
ATOM 1616 C C . PRO A 1 199 ? -12.064 -2.363 -17.326 1.00 85.25 199 PRO A C 1
ATOM 1618 O O . PRO A 1 199 ? -12.562 -1.609 -16.491 1.00 85.25 199 PRO A O 1
ATOM 1621 N N . GLN A 1 200 ? -12.675 -2.640 -18.480 1.00 78.25 200 GLN A N 1
ATOM 1622 C CA . GLN A 1 200 ? -13.986 -2.093 -18.817 1.00 78.25 200 GLN A CA 1
ATOM 1623 C C . GLN A 1 200 ? -15.011 -2.401 -17.712 1.00 78.25 200 GLN A C 1
ATOM 1625 O O . GLN A 1 200 ? -15.038 -3.504 -17.164 1.00 78.25 200 GLN A O 1
ATOM 1630 N N . TYR A 1 201 ? -15.850 -1.412 -17.393 1.00 81.25 201 TYR A N 1
ATOM 1631 C CA . TYR A 1 201 ? -16.870 -1.444 -16.333 1.00 81.25 201 TYR A CA 1
ATOM 1632 C C . TYR A 1 201 ? -16.353 -1.411 -14.888 1.00 81.25 201 TYR A C 1
ATOM 1634 O O . TYR A 1 201 ? -17.167 -1.306 -13.970 1.00 81.25 201 TYR A O 1
ATOM 1642 N N . TRP A 1 202 ? -15.037 -1.427 -14.663 1.00 87.81 202 TRP A N 1
ATOM 1643 C CA . TRP A 1 202 ? -14.477 -1.119 -13.350 1.00 87.81 202 TRP A CA 1
ATOM 1644 C C . TRP A 1 202 ? -14.447 0.387 -13.128 1.00 87.81 202 TRP A C 1
ATOM 1646 O O . TRP A 1 202 ? -14.192 1.171 -14.043 1.00 87.81 202 TRP A O 1
ATOM 1656 N N . SER A 1 203 ? -14.706 0.809 -11.897 1.00 87.06 203 SER A N 1
ATOM 1657 C CA . SER A 1 203 ? -14.687 2.224 -11.539 1.00 87.06 203 SER A CA 1
ATOM 1658 C C . SER A 1 203 ? -14.215 2.437 -10.110 1.00 87.06 203 SER A C 1
ATOM 1660 O O . SER A 1 203 ? -14.283 1.547 -9.268 1.00 87.06 203 SER A O 1
ATOM 1662 N N . THR A 1 204 ? -13.729 3.638 -9.826 1.00 90.00 204 THR A N 1
ATOM 1663 C CA . THR A 1 204 ? -13.406 4.075 -8.469 1.00 90.00 204 THR A CA 1
ATOM 1664 C C . THR A 1 204 ? -13.700 5.561 -8.329 1.00 90.00 204 THR A C 1
ATOM 1666 O O . THR A 1 204 ? -13.591 6.324 -9.295 1.00 90.00 204 THR A O 1
ATOM 1669 N N . LYS A 1 205 ? -14.055 5.982 -7.113 1.00 87.88 205 LYS A N 1
ATOM 1670 C CA . LYS A 1 205 ? -14.109 7.402 -6.743 1.00 87.88 205 LYS A CA 1
ATOM 1671 C C . LYS A 1 205 ? -12.708 7.968 -6.460 1.00 87.88 205 LYS A C 1
ATOM 1673 O O . LYS A 1 205 ? -12.517 9.174 -6.553 1.00 87.88 205 LYS A O 1
ATOM 1678 N N . GLN A 1 206 ? -11.733 7.105 -6.167 1.00 89.44 206 GLN A N 1
ATOM 1679 C CA . GLN A 1 206 ? -10.371 7.447 -5.742 1.00 89.44 206 GLN A CA 1
ATOM 1680 C C . GLN A 1 206 ? -9.388 7.380 -6.923 1.00 89.44 206 GLN A C 1
ATOM 1682 O O . GLN A 1 206 ? -8.448 6.583 -6.934 1.00 89.44 206 GLN A O 1
ATOM 1687 N N . LYS A 1 207 ? -9.631 8.180 -7.970 1.00 88.56 207 LYS A N 1
ATOM 1688 C CA . LYS A 1 207 ? -8.805 8.161 -9.197 1.00 88.56 207 LYS A CA 1
ATOM 1689 C C . LYS A 1 207 ? -7.347 8.550 -8.945 1.00 88.56 207 LYS A C 1
ATOM 1691 O O . LYS A 1 207 ? -6.453 8.033 -9.604 1.00 88.56 207 LYS A O 1
ATOM 1696 N N . ASP A 1 208 ? -7.117 9.432 -7.981 1.00 90.19 208 ASP A N 1
ATOM 1697 C CA . ASP A 1 208 ? -5.803 9.869 -7.511 1.00 90.19 208 ASP A CA 1
ATOM 1698 C C . ASP A 1 208 ? -4.957 8.720 -6.942 1.00 90.19 208 ASP A C 1
ATOM 1700 O O . ASP A 1 208 ? -3.733 8.771 -7.012 1.00 90.19 208 ASP A O 1
ATOM 1704 N N . ARG A 1 209 ? -5.599 7.658 -6.442 1.00 92.12 209 ARG A N 1
ATOM 1705 C CA . ARG A 1 209 ? -4.934 6.481 -5.865 1.00 92.12 209 ARG A CA 1
ATOM 1706 C C . ARG A 1 209 ? -4.649 5.365 -6.868 1.00 92.12 209 ARG A C 1
ATOM 1708 O O . ARG A 1 209 ? -4.026 4.368 -6.518 1.00 92.12 209 ARG A O 1
ATOM 1715 N N . LEU A 1 210 ? -5.080 5.518 -8.121 1.00 92.50 210 LEU A N 1
ATOM 1716 C CA . LEU A 1 210 ? -4.762 4.554 -9.179 1.00 92.50 210 LEU A CA 1
ATOM 1717 C C . LEU A 1 210 ? -3.297 4.629 -9.601 1.00 92.50 210 LEU A C 1
ATOM 1719 O O . LEU A 1 210 ? -2.783 3.682 -10.182 1.00 92.50 210 LEU A O 1
ATOM 1723 N N . SER A 1 211 ? -2.605 5.723 -9.304 1.00 94.75 211 SER A N 1
ATOM 1724 C CA . SER A 1 211 ? -1.188 5.866 -9.607 1.00 94.75 211 SER A CA 1
ATOM 1725 C C . SER A 1 211 ? -0.457 6.506 -8.449 1.00 94.75 211 SER A C 1
ATOM 1727 O O . SER A 1 211 ? -0.970 7.422 -7.813 1.00 94.75 211 SER A O 1
ATOM 1729 N N . GLY A 1 212 ? 0.778 6.091 -8.221 1.00 95.12 212 GLY A N 1
ATOM 1730 C CA . GLY A 1 212 ? 1.593 6.695 -7.185 1.00 95.12 212 GLY A CA 1
ATOM 1731 C C . GLY A 1 212 ? 3.051 6.316 -7.318 1.00 95.12 212 GLY A C 1
ATOM 1732 O O . GLY A 1 212 ? 3.455 5.551 -8.194 1.00 95.12 212 GLY A O 1
ATOM 1733 N N . ARG A 1 213 ? 3.866 6.893 -6.441 1.00 96.38 213 ARG A N 1
ATOM 1734 C CA . ARG A 1 213 ? 5.313 6.715 -6.462 1.00 96.38 213 ARG A CA 1
ATOM 1735 C C . ARG A 1 213 ? 5.854 6.645 -5.046 1.00 96.38 213 ARG A C 1
ATOM 1737 O O . ARG A 1 213 ? 5.492 7.465 -4.205 1.00 96.38 213 ARG A O 1
ATOM 1744 N N . THR A 1 214 ? 6.747 5.695 -4.810 1.00 97.25 214 THR A N 1
ATOM 1745 C CA . THR A 1 214 ? 7.443 5.560 -3.534 1.00 97.25 214 THR A CA 1
ATOM 1746 C C . THR A 1 214 ? 8.478 6.666 -3.355 1.00 97.25 214 THR A C 1
ATOM 1748 O O . THR A 1 214 ? 8.949 7.300 -4.305 1.00 97.25 214 THR A O 1
ATOM 1751 N N . GLN A 1 215 ? 8.919 6.844 -2.118 1.00 94.88 215 GLN A N 1
ATOM 1752 C CA . GLN A 1 215 ? 10.141 7.569 -1.822 1.00 94.88 215 GLN A CA 1
ATOM 1753 C C . GLN A 1 215 ? 11.365 6.881 -2.437 1.00 94.88 215 GLN A C 1
ATOM 1755 O O . GLN A 1 215 ? 11.368 5.682 -2.739 1.00 94.88 215 GLN A O 1
ATOM 1760 N N . LYS A 1 216 ? 12.431 7.668 -2.584 1.00 94.69 216 LYS A N 1
ATOM 1761 C CA . LYS A 1 216 ? 13.735 7.181 -3.013 1.00 94.69 216 LYS A CA 1
ATOM 1762 C C . LYS A 1 216 ? 14.442 6.487 -1.857 1.00 94.69 216 LYS A C 1
ATOM 1764 O O . LYS A 1 216 ? 14.634 7.095 -0.809 1.00 94.69 216 LYS A O 1
ATOM 1769 N N . CYS A 1 217 ? 14.877 5.255 -2.073 1.00 95.25 217 CYS A N 1
ATOM 1770 C CA . CYS A 1 217 ? 15.559 4.444 -1.080 1.00 95.25 217 CYS A CA 1
ATOM 1771 C C . CYS A 1 217 ? 16.959 4.043 -1.549 1.00 95.25 217 CYS A C 1
ATOM 1773 O O . CYS A 1 217 ? 17.217 3.855 -2.742 1.00 95.25 217 CYS A O 1
ATOM 1775 N N . ARG A 1 218 ? 17.875 3.946 -0.586 1.00 93.50 218 ARG A N 1
ATOM 1776 C CA . ARG A 1 218 ? 19.230 3.457 -0.807 1.00 93.50 218 ARG A CA 1
ATOM 1777 C C . ARG A 1 218 ? 19.235 1.927 -0.802 1.00 93.50 218 ARG A C 1
ATOM 1779 O O . ARG A 1 218 ? 18.505 1.330 -0.019 1.00 93.50 218 ARG A O 1
ATOM 1786 N N . LEU A 1 219 ? 20.064 1.289 -1.622 1.00 91.69 219 LEU A N 1
ATOM 1787 C CA . LEU A 1 219 ? 20.301 -0.145 -1.484 1.00 91.69 219 LEU A CA 1
ATOM 1788 C C . LEU A 1 219 ? 21.171 -0.415 -0.260 1.00 91.69 219 LEU A C 1
ATOM 1790 O O . LEU A 1 219 ? 22.315 0.032 -0.171 1.00 91.69 219 LEU A O 1
ATOM 1794 N N . GLU A 1 220 ? 20.645 -1.235 0.634 1.00 90.81 220 GLU A N 1
ATOM 1795 C CA . GLU A 1 220 ? 21.355 -1.851 1.739 1.00 90.81 220 GLU A CA 1
ATOM 1796 C C . GLU A 1 220 ? 21.464 -3.355 1.466 1.00 90.81 220 GLU A C 1
ATOM 1798 O O . GLU A 1 220 ? 20.465 -4.036 1.242 1.00 90.81 220 GLU A O 1
ATOM 1803 N N . ARG A 1 221 ? 22.694 -3.884 1.409 1.00 87.25 221 ARG A N 1
ATOM 1804 C CA . ARG A 1 221 ? 22.961 -5.312 1.123 1.00 87.25 221 ARG A CA 1
ATOM 1805 C C . ARG A 1 221 ? 22.210 -5.835 -0.121 1.00 87.25 221 ARG A C 1
ATOM 1807 O O . ARG A 1 221 ? 21.673 -6.939 -0.122 1.00 87.25 221 ARG A O 1
ATOM 1814 N N . GLY A 1 222 ? 22.135 -5.019 -1.177 1.00 86.81 222 GLY A N 1
ATOM 1815 C CA . GLY A 1 222 ? 21.457 -5.377 -2.433 1.00 86.81 222 GLY A CA 1
ATOM 1816 C C . GLY A 1 222 ? 19.924 -5.265 -2.410 1.00 86.81 222 GLY A C 1
ATOM 1817 O O . GLY A 1 222 ? 19.271 -5.724 -3.351 1.00 86.81 222 GLY A O 1
ATOM 1818 N N . SER A 1 223 ? 19.356 -4.656 -1.364 1.00 94.38 223 SER A N 1
ATOM 1819 C CA . SER A 1 223 ? 17.913 -4.523 -1.143 1.00 94.38 223 SER A CA 1
ATOM 1820 C C . SER A 1 223 ? 17.539 -3.076 -0.820 1.00 94.38 223 SER A C 1
ATOM 1822 O O . SER A 1 223 ? 18.207 -2.434 -0.020 1.00 94.38 223 SER A O 1
ATOM 1824 N N . ALA A 1 224 ? 16.476 -2.548 -1.417 1.00 95.94 224 ALA A N 1
ATOM 1825 C CA . ALA A 1 224 ? 15.918 -1.242 -1.067 1.00 95.94 224 ALA A CA 1
ATOM 1826 C C . ALA A 1 224 ? 14.554 -1.438 -0.405 1.00 95.94 224 ALA A C 1
ATOM 1828 O O . ALA A 1 224 ? 13.692 -2.088 -0.990 1.00 95.94 224 ALA A O 1
ATOM 1829 N N . HIS A 1 225 ? 14.360 -0.890 0.793 1.00 96.12 225 HIS A N 1
ATOM 1830 C CA . HIS A 1 225 ? 13.123 -1.026 1.567 1.00 96.12 225 HIS A CA 1
ATOM 1831 C C . HIS A 1 225 ? 12.288 0.251 1.469 1.00 96.12 225 HIS A C 1
ATOM 1833 O O . HIS A 1 225 ? 12.759 1.331 1.822 1.00 96.12 225 HIS A O 1
ATOM 1839 N N . PHE A 1 226 ? 11.063 0.136 0.964 1.00 95.44 226 PHE A N 1
ATOM 1840 C CA . PHE A 1 226 ? 10.167 1.274 0.767 1.00 95.44 226 PHE A CA 1
ATOM 1841 C C . PHE A 1 226 ? 9.066 1.307 1.825 1.00 95.44 226 PHE A C 1
ATOM 1843 O O . PHE A 1 226 ? 8.767 2.382 2.327 1.00 95.44 226 PHE A O 1
ATOM 1850 N N . SER A 1 227 ? 8.475 0.165 2.186 1.00 93.50 227 SER A N 1
ATOM 1851 C CA . SER A 1 227 ? 7.326 0.120 3.109 1.00 93.50 227 SER A CA 1
ATOM 1852 C C . SER A 1 227 ? 6.245 1.146 2.730 1.00 93.50 227 SER A C 1
ATOM 1854 O O . SER A 1 227 ? 5.776 1.923 3.564 1.00 93.50 227 SER A O 1
ATOM 1856 N N . TYR A 1 228 ? 5.948 1.239 1.432 1.00 96.06 228 TYR A N 1
ATOM 1857 C CA . TYR A 1 228 ? 5.005 2.217 0.903 1.00 96.06 228 TYR A CA 1
ATOM 1858 C C . TYR A 1 228 ? 3.619 1.584 0.824 1.00 96.06 228 TYR A C 1
ATOM 1860 O O . TYR A 1 228 ? 3.393 0.698 -0.002 1.00 96.06 228 TYR A O 1
ATOM 1868 N N . CYS A 1 229 ? 2.699 2.072 1.651 1.00 94.94 229 CYS A N 1
ATOM 1869 C CA . CYS A 1 229 ? 1.332 1.572 1.736 1.00 94.94 229 CYS A CA 1
ATOM 1870 C C . CYS A 1 229 ? 0.353 2.497 1.010 1.00 94.94 229 CYS A C 1
ATOM 1872 O O . CYS A 1 229 ? 0.395 3.718 1.164 1.00 94.94 229 CYS A O 1
ATOM 1874 N N . THR A 1 230 ? -0.570 1.905 0.261 1.00 94.44 230 THR A N 1
ATOM 1875 C CA . THR A 1 230 ? -1.702 2.598 -0.353 1.00 94.44 230 THR A CA 1
ATOM 1876 C C . THR A 1 230 ? -2.934 1.702 -0.347 1.00 94.44 230 THR A C 1
ATOM 1878 O O . THR A 1 230 ? -2.823 0.476 -0.352 1.00 94.44 230 THR A O 1
ATOM 1881 N N . ASP A 1 231 ? -4.114 2.302 -0.323 1.00 94.81 231 ASP A N 1
ATOM 1882 C CA . ASP A 1 231 ? -5.391 1.604 -0.320 1.00 94.81 231 ASP A CA 1
ATOM 1883 C C . ASP A 1 231 ? -6.352 2.220 -1.339 1.00 94.81 231 ASP A C 1
ATOM 1885 O O . ASP A 1 231 ? -6.400 3.439 -1.520 1.00 94.81 231 ASP A O 1
ATOM 1889 N N . VAL A 1 232 ? -7.129 1.378 -2.016 1.00 94.56 232 VAL A N 1
ATOM 1890 C CA . VAL A 1 232 ? -8.114 1.814 -3.007 1.00 94.56 232 VAL A CA 1
ATOM 1891 C C . VAL A 1 232 ? -9.350 0.925 -2.978 1.00 94.56 232 VAL A C 1
ATOM 1893 O O . VAL A 1 232 ? -9.273 -0.294 -2.817 1.00 94.56 232 VAL A O 1
ATOM 1896 N N . SER A 1 233 ? -10.506 1.554 -3.156 1.00 92.62 233 SER A N 1
ATOM 1897 C CA . SER A 1 233 ? -11.788 0.891 -3.371 1.00 92.62 233 SER A CA 1
ATOM 1898 C C . SER A 1 233 ? -12.101 0.829 -4.864 1.00 92.62 233 SER A C 1
ATOM 1900 O O . SER A 1 233 ? -12.095 1.844 -5.562 1.00 92.62 233 SER A O 1
ATOM 1902 N N . LEU A 1 234 ? -12.354 -0.373 -5.370 1.00 91.12 234 LEU A N 1
ATOM 1903 C CA . LEU A 1 234 ? -12.688 -0.635 -6.764 1.00 91.12 234 LEU A CA 1
ATOM 1904 C C . LEU A 1 234 ? -14.096 -1.214 -6.846 1.00 91.12 234 LEU A C 1
ATOM 1906 O O . LEU A 1 234 ? -14.425 -2.147 -6.120 1.00 91.12 234 LEU A O 1
ATOM 1910 N N . HIS A 1 235 ? -14.917 -0.696 -7.747 1.00 88.94 235 HIS A N 1
ATOM 1911 C CA . HIS A 1 235 ? -16.285 -1.151 -7.958 1.00 88.94 235 HIS A CA 1
ATOM 1912 C C . HIS A 1 235 ? -16.404 -1.850 -9.308 1.00 88.94 235 HIS A C 1
ATOM 1914 O O . HIS A 1 235 ? -15.904 -1.341 -10.314 1.00 88.94 235 HIS A O 1
ATOM 1920 N N . TYR A 1 236 ? -17.099 -2.985 -9.332 1.00 86.12 236 TYR A N 1
ATOM 1921 C CA . TYR A 1 236 ? -17.398 -3.734 -10.549 1.00 86.12 236 TYR A CA 1
ATOM 1922 C C . TYR A 1 236 ? -18.849 -4.245 -10.541 1.00 86.12 236 TYR A C 1
ATOM 1924 O O . TYR A 1 236 ? -19.417 -4.445 -9.463 1.00 86.12 236 TYR A O 1
ATOM 1932 N N . PRO A 1 237 ? -19.479 -4.452 -11.713 1.00 79.00 237 PRO A N 1
ATOM 1933 C CA . PRO A 1 237 ? -20.854 -4.944 -11.791 1.00 79.00 237 PRO A CA 1
ATOM 1934 C C . PRO A 1 237 ? -21.008 -6.323 -11.146 1.00 79.00 237 PRO A C 1
ATOM 1936 O O . PRO A 1 237 ? -20.203 -7.224 -11.407 1.00 79.00 237 PRO A O 1
ATOM 1939 N N . SER A 1 238 ? -22.056 -6.502 -10.337 1.00 69.31 238 SER A N 1
ATOM 1940 C CA . SER A 1 238 ? -22.388 -7.804 -9.754 1.00 69.31 238 SER A CA 1
ATOM 1941 C C . SER A 1 238 ? -22.759 -8.824 -10.845 1.00 69.31 238 SER A C 1
ATOM 1943 O O . SER A 1 238 ? -23.186 -8.484 -11.951 1.00 69.31 238 SER A O 1
ATOM 1945 N N . SER A 1 239 ? -22.578 -10.111 -10.543 1.00 59.00 239 SER A N 1
ATOM 1946 C CA . SER A 1 239 ? -22.671 -11.247 -11.477 1.00 59.00 239 SER A CA 1
ATOM 1947 C C . SER A 1 239 ? -24.002 -11.401 -12.238 1.00 59.00 239 SER A C 1
ATOM 1949 O O . SER A 1 239 ? -24.073 -12.190 -13.179 1.00 59.00 239 SER A O 1
ATOM 1951 N N . GLU A 1 240 ? -25.062 -10.677 -11.875 1.00 51.78 240 GLU A N 1
ATOM 1952 C CA . GLU A 1 240 ? -26.320 -10.656 -12.638 1.00 51.78 240 GLU A CA 1
ATOM 1953 C C . GLU A 1 240 ? -26.210 -9.845 -13.936 1.00 51.78 240 GLU A C 1
ATOM 1955 O O . GLU A 1 240 ? -26.811 -10.225 -14.937 1.00 51.78 240 GLU A O 1
ATOM 1960 N N . PHE A 1 241 ? -25.358 -8.815 -13.981 1.00 48.41 241 PHE A N 1
ATOM 1961 C CA . PHE A 1 241 ? -25.150 -8.005 -15.189 1.00 48.41 241 PHE A CA 1
ATOM 1962 C C . PHE A 1 241 ? -24.226 -8.674 -16.221 1.00 48.41 241 PHE A C 1
ATOM 1964 O O . PHE A 1 241 ? -24.288 -8.358 -17.408 1.00 48.41 241 PHE A O 1
ATOM 1971 N N . GLN A 1 242 ? -23.378 -9.616 -15.789 1.00 48.28 242 GLN A N 1
ATOM 1972 C CA . GLN A 1 242 ? -22.431 -10.318 -16.668 1.00 48.28 242 GLN A CA 1
ATOM 1973 C C . GLN A 1 242 ? -23.087 -11.422 -17.511 1.00 48.28 242 GLN A C 1
ATOM 1975 O O . GLN A 1 242 ? -22.561 -11.767 -18.562 1.00 48.28 242 GLN A O 1
ATOM 1980 N N . ARG A 1 243 ? -24.255 -11.944 -17.104 1.00 46.38 243 ARG A N 1
ATOM 1981 C CA . ARG A 1 243 ? -24.989 -12.972 -17.868 1.00 46.38 243 ARG A CA 1
ATOM 1982 C C . ARG A 1 243 ? -25.707 -12.434 -19.112 1.00 46.38 243 ARG A C 1
ATOM 1984 O O . ARG A 1 243 ? -26.153 -13.227 -19.928 1.00 46.38 243 ARG A O 1
ATOM 1991 N N . ALA A 1 244 ? -25.822 -11.113 -19.267 1.00 47.22 244 ALA A N 1
ATOM 1992 C CA . ALA A 1 244 ? -26.574 -10.495 -20.362 1.00 47.22 244 ALA A CA 1
ATOM 1993 C C . ALA A 1 244 ? -25.732 -10.147 -21.607 1.00 47.22 244 ALA A C 1
ATOM 1995 O O . ALA A 1 244 ? -26.295 -9.728 -22.616 1.00 47.22 244 ALA A O 1
ATOM 1996 N N . LYS A 1 245 ? -24.399 -10.283 -21.563 1.00 46.47 245 LYS A N 1
ATOM 1997 C CA . LYS A 1 245 ? -23.524 -10.017 -22.717 1.00 46.47 245 LYS A CA 1
ATOM 1998 C C . LYS A 1 245 ? -22.449 -11.090 -22.844 1.00 46.47 245 LYS A C 1
ATOM 2000 O O . LYS A 1 245 ? -21.372 -10.978 -22.260 1.00 46.47 245 LYS A O 1
ATOM 2005 N N . ASP A 1 246 ? -22.760 -12.108 -23.638 1.00 46.38 246 ASP A N 1
ATOM 2006 C CA . ASP A 1 246 ? -21.792 -13.080 -24.136 1.00 46.38 246 ASP A CA 1
ATOM 2007 C C . ASP A 1 246 ? -20.567 -12.371 -24.750 1.00 46.38 246 ASP A C 1
ATOM 2009 O O . ASP A 1 246 ? -20.696 -11.381 -25.472 1.00 46.38 246 ASP A O 1
ATOM 2013 N N . ASN A 1 247 ? -19.378 -12.915 -24.467 1.00 43.97 247 ASN A N 1
ATOM 2014 C CA . ASN A 1 247 ? -18.049 -12.570 -25.008 1.00 43.97 247 ASN A CA 1
ATOM 2015 C C . ASN A 1 247 ? -17.226 -11.442 -24.358 1.00 43.97 247 ASN A C 1
ATOM 2017 O O . ASN A 1 247 ? -16.091 -11.223 -24.788 1.00 43.97 247 ASN A O 1
ATOM 2021 N N . ALA A 1 248 ? -17.672 -10.788 -23.282 1.00 45.62 248 ALA A N 1
ATOM 2022 C CA . ALA A 1 248 ? -16.762 -9.941 -22.502 1.00 45.62 248 ALA A CA 1
ATOM 2023 C C . ALA A 1 248 ? -15.878 -10.824 -21.606 1.00 45.62 248 ALA A C 1
ATOM 2025 O O . ALA A 1 248 ? -16.193 -11.075 -20.444 1.00 45.62 248 ALA A O 1
ATOM 2026 N N . SER A 1 249 ? -14.770 -11.333 -22.149 1.00 46.81 249 SER A N 1
ATOM 2027 C CA . SER A 1 249 ? -13.733 -12.016 -21.373 1.00 46.81 249 SER A CA 1
ATOM 2028 C C . SER A 1 249 ? -13.204 -11.095 -20.266 1.00 46.81 249 SER A C 1
ATOM 2030 O O . SER A 1 249 ? -12.270 -10.338 -20.488 1.00 46.81 249 SER A O 1
ATOM 2032 N N . SER A 1 250 ? -13.823 -11.167 -19.084 1.00 55.50 250 SER A N 1
ATOM 2033 C CA . SER A 1 250 ? -13.252 -11.214 -17.730 1.00 55.50 250 SER A CA 1
ATOM 2034 C C . SER A 1 250 ? -11.846 -10.609 -17.535 1.00 55.50 250 SER A C 1
ATOM 2036 O O . SER A 1 250 ? -10.973 -11.234 -16.918 1.00 55.50 250 SER A O 1
ATOM 2038 N N . PHE A 1 251 ? -11.588 -9.398 -18.022 1.00 68.88 251 PHE A N 1
ATOM 2039 C CA . PHE A 1 251 ? -10.364 -8.690 -17.678 1.00 68.88 251 PHE A CA 1
ATOM 2040 C C . PHE A 1 251 ? -10.450 -8.293 -16.200 1.00 68.88 251 PHE A C 1
ATOM 2042 O O . PHE A 1 251 ? -11.465 -7.781 -15.730 1.00 68.88 251 PHE A O 1
ATOM 2049 N N . TRP A 1 252 ? -9.396 -8.616 -15.455 1.00 85.25 252 TRP A N 1
ATOM 2050 C CA . TRP A 1 252 ? -9.268 -8.347 -14.024 1.00 85.25 252 TRP A CA 1
ATOM 2051 C C . TRP A 1 252 ? -8.252 -7.221 -13.818 1.00 85.25 252 TRP A C 1
ATOM 2053 O O . TRP A 1 252 ? -7.303 -7.160 -14.608 1.00 85.25 252 TRP A O 1
ATOM 2063 N N . PRO A 1 253 ? -8.410 -6.356 -12.800 1.00 90.31 253 PRO A N 1
ATOM 2064 C CA . PRO A 1 253 ? -7.474 -5.271 -12.560 1.00 90.31 253 PRO A CA 1
ATOM 2065 C C . PRO A 1 253 ? -6.041 -5.754 -12.366 1.00 90.31 253 PRO A C 1
ATOM 2067 O O . PRO A 1 253 ? -5.773 -6.817 -11.787 1.00 90.31 253 PRO A O 1
ATOM 2070 N N . ARG A 1 254 ? -5.111 -4.948 -12.870 1.00 91.94 254 ARG A N 1
ATOM 2071 C CA . ARG A 1 254 ? -3.675 -5.218 -12.812 1.00 91.94 254 ARG A CA 1
ATOM 2072 C C . ARG A 1 254 ? -2.957 -4.009 -12.244 1.00 91.94 254 ARG A C 1
ATOM 2074 O O . ARG A 1 254 ? -3.387 -2.878 -12.427 1.00 91.94 254 ARG A O 1
ATOM 2081 N N . VAL A 1 255 ? -1.835 -4.251 -11.589 1.00 94.38 255 VAL A N 1
ATOM 2082 C CA . VAL A 1 255 ? -0.920 -3.211 -11.136 1.00 94.38 255 VAL A CA 1
ATOM 2083 C C . VAL A 1 255 ? 0.346 -3.300 -11.975 1.00 94.38 255 VAL A C 1
ATOM 2085 O O . VAL A 1 255 ? 1.018 -4.331 -12.011 1.00 94.38 255 VAL A O 1
ATOM 2088 N N . LEU A 1 256 ? 0.643 -2.225 -12.687 1.00 95.12 256 LEU A N 1
ATOM 2089 C CA . LEU A 1 256 ? 1.860 -2.026 -13.454 1.00 95.12 256 LEU A CA 1
ATOM 2090 C C . LEU A 1 256 ? 2.876 -1.322 -12.565 1.00 95.12 256 LEU A C 1
ATOM 2092 O O . LEU A 1 256 ? 2.529 -0.383 -11.852 1.00 95.12 256 LEU A O 1
ATOM 2096 N N . PHE A 1 257 ? 4.131 -1.744 -12.627 1.00 96.50 257 PHE A N 1
ATOM 2097 C CA . PHE A 1 257 ? 5.221 -1.142 -11.872 1.00 96.50 257 PHE A CA 1
ATOM 2098 C C . PHE A 1 257 ? 6.336 -0.708 -12.811 1.00 96.50 257 PHE A C 1
ATOM 2100 O O . PHE A 1 257 ? 6.730 -1.457 -13.702 1.00 96.50 257 PHE A O 1
ATOM 2107 N N . SER A 1 258 ? 6.883 0.475 -12.556 1.00 96.31 258 SER A N 1
ATOM 2108 C CA . SER A 1 258 ? 8.121 0.977 -13.139 1.00 96.31 258 SER A CA 1
ATOM 2109 C C . SER A 1 258 ? 9.112 1.245 -12.014 1.00 96.31 258 SER A C 1
ATOM 2111 O O . SER A 1 258 ? 8.890 2.094 -11.149 1.00 96.31 258 SER A O 1
ATOM 2113 N N . VAL A 1 259 ? 10.199 0.485 -12.001 1.00 96.81 259 VAL A N 1
ATOM 2114 C CA . VAL A 1 259 ? 11.305 0.640 -11.061 1.00 96.81 259 VAL A CA 1
ATOM 2115 C C . VAL A 1 259 ? 12.361 1.506 -11.720 1.00 96.81 259 VAL A C 1
ATOM 2117 O O . VAL A 1 259 ? 12.879 1.160 -12.783 1.00 96.81 259 VAL A O 1
ATOM 2120 N N . ALA A 1 260 ? 12.730 2.601 -11.069 1.00 95.88 260 ALA A N 1
ATOM 2121 C CA . ALA A 1 260 ? 13.743 3.524 -11.554 1.00 95.88 260 ALA A CA 1
ATOM 2122 C C . ALA A 1 260 ? 14.786 3.809 -10.471 1.00 95.88 260 ALA A C 1
ATOM 2124 O O . ALA A 1 260 ? 14.534 3.650 -9.280 1.00 95.88 260 ALA A O 1
ATOM 2125 N N . SER A 1 261 ? 15.977 4.226 -10.891 1.00 95.25 261 SER A N 1
ATOM 2126 C CA . SER A 1 261 ? 17.051 4.678 -10.004 1.00 95.25 261 SER A CA 1
ATOM 2127 C C . SER A 1 261 ? 17.402 6.129 -10.295 1.00 95.25 261 SER A C 1
ATOM 2129 O O . SER A 1 261 ? 17.543 6.494 -11.466 1.00 95.25 261 SER A O 1
ATOM 2131 N N . LEU A 1 262 ? 17.638 6.912 -9.245 1.00 94.19 262 LEU A N 1
ATOM 2132 C CA . LEU A 1 262 ? 18.182 8.262 -9.326 1.00 94.19 262 LEU A CA 1
ATOM 2133 C C . LEU A 1 262 ? 19.375 8.405 -8.372 1.00 94.19 262 LEU A C 1
ATOM 2135 O O . LEU A 1 262 ? 19.228 8.467 -7.142 1.00 94.19 262 LEU A O 1
ATOM 2139 N N . ASP A 1 263 ? 20.564 8.469 -8.964 1.00 88.00 263 ASP A N 1
ATOM 2140 C CA . ASP A 1 263 ? 21.819 8.562 -8.224 1.00 88.00 263 ASP A CA 1
ATOM 2141 C C . ASP A 1 263 ? 22.168 10.000 -7.803 1.00 88.00 263 ASP A C 1
ATOM 2143 O O . ASP A 1 263 ? 21.442 10.961 -8.066 1.00 88.00 263 ASP A O 1
ATOM 2147 N N . SER A 1 264 ? 23.289 10.149 -7.097 1.00 87.06 264 SER A N 1
ATOM 2148 C CA . SER A 1 264 ? 23.796 11.438 -6.614 1.00 87.06 264 SER A CA 1
ATOM 2149 C C . SER A 1 264 ? 24.264 12.383 -7.725 1.00 87.06 264 SER A C 1
ATOM 2151 O O . SER A 1 264 ? 24.382 13.578 -7.472 1.00 87.06 264 SER A O 1
ATOM 2153 N N . TRP A 1 265 ? 24.500 11.885 -8.942 1.00 87.06 265 TRP A N 1
ATOM 2154 C CA . TRP A 1 265 ? 24.804 12.702 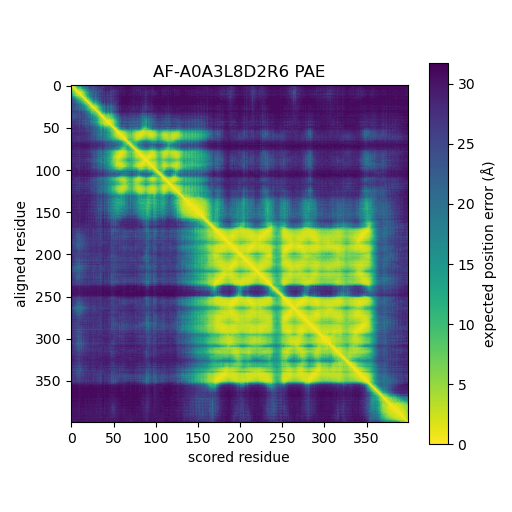-10.123 1.00 87.06 265 TRP A CA 1
ATOM 2155 C C . TRP A 1 265 ? 23.545 13.027 -10.930 1.00 87.06 265 TRP A C 1
ATOM 2157 O O . TRP A 1 265 ? 23.641 13.453 -12.077 1.00 87.06 265 TRP A O 1
ATOM 2167 N N . THR A 1 266 ? 22.357 12.833 -10.346 1.00 87.69 266 THR A N 1
ATOM 2168 C CA . THR A 1 266 ? 21.047 13.099 -10.964 1.00 87.69 266 THR A CA 1
ATOM 2169 C C . THR A 1 266 ? 20.772 12.284 -12.228 1.00 87.69 266 THR A C 1
ATOM 2171 O O . THR A 1 266 ? 19.912 12.634 -13.032 1.00 87.69 266 THR A O 1
ATOM 2174 N N . ARG A 1 267 ? 21.461 11.152 -12.398 1.00 90.50 267 ARG A N 1
ATOM 2175 C CA . ARG A 1 267 ? 21.283 10.290 -13.567 1.00 90.50 267 ARG A CA 1
ATOM 2176 C C . ARG A 1 267 ? 20.085 9.375 -13.346 1.00 90.50 267 ARG A C 1
ATOM 2178 O O . ARG A 1 267 ? 20.118 8.476 -12.500 1.00 90.50 267 ARG A O 1
ATOM 2185 N N . TYR A 1 268 ? 19.036 9.606 -14.125 1.00 92.50 268 TYR A N 1
ATOM 2186 C CA . TYR A 1 268 ? 17.810 8.813 -14.120 1.00 92.50 268 TYR A CA 1
ATOM 2187 C C . TYR A 1 268 ? 17.958 7.558 -14.984 1.00 92.50 268 TYR A C 1
ATOM 2189 O O . TYR A 1 268 ? 18.543 7.615 -16.066 1.00 92.50 268 TYR A O 1
ATOM 2197 N N . ARG A 1 269 ? 17.456 6.409 -14.517 1.00 92.62 269 ARG A N 1
ATOM 2198 C CA . ARG A 1 269 ? 17.443 5.152 -15.288 1.00 92.62 269 ARG A CA 1
ATOM 2199 C C . ARG A 1 269 ? 16.248 4.295 -14.906 1.00 92.62 269 ARG A C 1
ATOM 2201 O O . ARG A 1 269 ? 16.073 4.009 -13.723 1.00 92.62 269 ARG A O 1
ATOM 2208 N N . ILE A 1 270 ? 15.547 3.746 -15.890 1.00 93.69 270 ILE A N 1
ATOM 2209 C CA . ILE A 1 270 ? 14.605 2.648 -15.678 1.00 93.69 270 ILE A CA 1
ATOM 2210 C C . ILE A 1 270 ? 15.378 1.363 -15.403 1.00 93.69 270 ILE A C 1
ATOM 2212 O O . ILE A 1 270 ? 16.182 0.896 -16.215 1.00 93.69 270 ILE A O 1
ATOM 2216 N N . GLN A 1 271 ? 15.158 0.781 -14.235 1.00 94.38 271 GLN A N 1
ATOM 2217 C CA . GLN A 1 271 ? 15.723 -0.499 -13.827 1.00 94.38 271 GLN A CA 1
ATOM 2218 C C . GLN A 1 271 ? 14.857 -1.673 -14.259 1.00 94.38 271 GLN A C 1
ATOM 2220 O O . GLN A 1 271 ? 15.411 -2.715 -14.591 1.00 94.38 271 GLN A O 1
ATOM 2225 N N . GLY A 1 272 ? 13.542 -1.507 -14.341 1.00 94.62 272 GLY A N 1
ATOM 2226 C CA . GLY A 1 272 ? 12.678 -2.529 -14.907 1.00 94.62 272 GLY A CA 1
ATOM 2227 C C . GLY A 1 272 ? 11.204 -2.222 -14.752 1.00 94.62 272 GLY A C 1
ATOM 2228 O O . GLY A 1 272 ? 10.815 -1.332 -14.005 1.00 94.62 272 GLY A O 1
ATOM 2229 N N . TYR A 1 273 ? 10.406 -2.999 -15.458 1.00 96.19 273 TYR A N 1
ATOM 2230 C CA . TYR A 1 273 ? 8.965 -2.993 -15.430 1.00 96.19 273 TYR A CA 1
ATOM 2231 C C . TYR A 1 273 ? 8.440 -4.325 -14.908 1.00 96.19 273 TYR A C 1
ATOM 2233 O O . TYR A 1 273 ? 9.092 -5.364 -15.055 1.00 96.19 273 TYR A O 1
ATOM 2241 N N . ALA A 1 274 ? 7.254 -4.293 -14.314 1.00 95.50 274 ALA A N 1
ATOM 2242 C CA . ALA A 1 274 ? 6.533 -5.478 -13.877 1.00 95.50 274 ALA A CA 1
ATOM 2243 C C . ALA A 1 274 ? 5.023 -5.298 -14.028 1.00 95.50 274 ALA A C 1
ATOM 2245 O O . ALA A 1 274 ? 4.497 -4.189 -14.004 1.00 95.50 274 ALA A O 1
ATOM 2246 N N . VAL A 1 275 ? 4.337 -6.431 -14.142 1.00 94.31 275 VAL A N 1
ATOM 2247 C CA . VAL A 1 275 ? 2.880 -6.555 -14.124 1.00 94.31 275 VAL A CA 1
ATOM 2248 C C . VAL A 1 275 ? 2.518 -7.492 -12.986 1.00 94.31 275 VAL A C 1
ATOM 2250 O O . VAL A 1 275 ? 3.069 -8.587 -12.881 1.00 94.31 275 VAL A O 1
ATOM 2253 N N . LEU A 1 276 ? 1.551 -7.084 -12.175 1.00 93.94 276 LEU A N 1
ATOM 2254 C CA . LEU A 1 276 ? 0.913 -7.917 -11.172 1.00 93.94 276 LEU A CA 1
ATOM 2255 C C . LEU A 1 276 ? -0.586 -7.980 -11.457 1.00 93.94 276 LEU A C 1
ATOM 2257 O O . LEU A 1 276 ? -1.262 -6.958 -11.448 1.00 93.94 276 LEU A O 1
ATOM 2261 N N . SER A 1 277 ? -1.125 -9.176 -11.679 1.00 91.12 277 SER A N 1
ATOM 2262 C CA . SER A 1 277 ? -2.581 -9.363 -11.680 1.00 91.12 277 SER A CA 1
ATOM 2263 C C . SER A 1 277 ? -3.063 -9.482 -10.241 1.00 91.12 277 SER A C 1
ATOM 2265 O O . SER A 1 277 ? -2.503 -10.271 -9.479 1.00 91.12 277 SER A O 1
ATOM 2267 N N . ILE A 1 278 ? -4.081 -8.709 -9.861 1.00 90.94 278 ILE A N 1
ATOM 2268 C CA . ILE A 1 278 ? -4.618 -8.762 -8.499 1.00 90.94 278 ILE A CA 1
ATOM 2269 C C . ILE A 1 278 ? -5.221 -10.161 -8.254 1.00 90.94 278 ILE A C 1
ATOM 2271 O O . ILE A 1 278 ? -5.959 -10.651 -9.113 1.00 90.94 278 ILE A O 1
ATOM 2275 N N . PRO A 1 279 ? -4.928 -10.834 -7.127 1.00 91.44 279 PRO A N 1
ATOM 2276 C CA . PRO A 1 279 ? -5.589 -12.090 -6.776 1.00 91.44 279 PRO A CA 1
ATOM 2277 C C . PRO A 1 279 ? -7.120 -11.957 -6.776 1.00 91.44 279 PRO A C 1
ATOM 2279 O O . PRO A 1 279 ? -7.672 -10.947 -6.352 1.00 91.44 279 PRO A O 1
ATOM 2282 N N . ARG A 1 280 ? -7.826 -12.972 -7.285 1.00 88.12 280 ARG A N 1
ATOM 2283 C CA . ARG A 1 280 ? -9.300 -12.947 -7.399 1.00 88.12 280 ARG A CA 1
ATOM 2284 C C . ARG A 1 280 ? -10.019 -13.321 -6.108 1.00 88.12 280 ARG A C 1
ATOM 2286 O O . ARG A 1 280 ? -11.223 -13.124 -5.995 1.00 88.12 280 ARG A O 1
ATOM 2293 N N . THR A 1 281 ? -9.305 -13.936 -5.180 1.00 87.88 281 THR A N 1
ATOM 2294 C CA . THR A 1 281 ? -9.835 -14.401 -3.903 1.00 87.88 281 THR A CA 1
ATOM 2295 C C . THR A 1 281 ? -9.494 -13.391 -2.809 1.00 87.88 281 THR A C 1
ATOM 2297 O O . THR A 1 281 ? -8.389 -12.844 -2.830 1.00 87.88 281 THR A O 1
ATOM 2300 N N . PRO A 1 282 ? -10.411 -13.135 -1.859 1.00 92.75 282 PRO A N 1
ATOM 2301 C CA . PRO A 1 282 ? -10.120 -12.280 -0.718 1.00 92.75 282 PRO A CA 1
ATOM 2302 C C . PRO A 1 282 ? -9.066 -12.931 0.184 1.00 92.75 282 PRO A C 1
ATOM 2304 O O . PRO A 1 282 ? -9.011 -14.157 0.308 1.00 92.75 282 PRO A O 1
ATOM 2307 N N . GLY A 1 283 ? -8.240 -12.105 0.820 1.00 94.25 283 GLY A N 1
ATOM 2308 C CA . GLY A 1 283 ? -7.169 -12.551 1.703 1.00 94.25 283 GLY A CA 1
ATOM 2309 C C . GLY A 1 283 ? -5.902 -11.709 1.599 1.00 94.25 283 GLY A C 1
ATOM 2310 O O . GLY A 1 283 ? -5.841 -10.711 0.878 1.00 94.25 283 GLY A O 1
ATOM 2311 N N . SER A 1 284 ? -4.879 -12.157 2.325 1.00 96.38 284 SER A N 1
ATOM 2312 C CA . SER A 1 284 ? -3.565 -11.518 2.396 1.00 96.38 284 SER A CA 1
ATOM 2313 C C . SER A 1 284 ? -2.529 -12.319 1.613 1.00 96.38 284 SER A C 1
ATOM 2315 O O . SER A 1 284 ? -2.324 -13.507 1.863 1.00 96.38 284 SER A O 1
ATOM 2317 N N . TYR A 1 285 ? -1.827 -11.655 0.701 1.00 97.06 285 TYR A N 1
ATOM 2318 C CA . TYR A 1 285 ? -0.862 -12.249 -0.218 1.00 97.06 285 TYR A CA 1
ATOM 2319 C C . TYR A 1 285 ? 0.498 -11.577 -0.078 1.00 97.06 285 TYR A C 1
ATOM 2321 O O . TYR A 1 285 ? 0.588 -10.353 -0.055 1.00 97.06 285 TYR A O 1
ATOM 2329 N N . LYS A 1 286 ? 1.567 -12.377 -0.040 1.00 97.50 286 LYS A N 1
ATOM 2330 C CA . LYS A 1 286 ? 2.955 -11.902 -0.123 1.00 97.50 286 LYS A CA 1
ATOM 2331 C C . LYS A 1 286 ? 3.542 -12.371 -1.443 1.00 97.50 286 LYS A C 1
ATOM 2333 O O . LYS A 1 286 ? 3.699 -13.570 -1.659 1.00 97.50 286 LYS A O 1
ATOM 2338 N N . LEU A 1 287 ? 3.833 -11.437 -2.336 1.00 96.81 287 LEU A N 1
ATOM 2339 C CA . LEU A 1 287 ? 4.182 -11.710 -3.724 1.00 96.81 287 LEU A CA 1
ATOM 2340 C C . LEU A 1 287 ? 5.578 -11.169 -4.027 1.00 96.81 287 LEU A C 1
ATOM 2342 O O . LEU A 1 287 ? 5.925 -10.056 -3.641 1.00 96.81 287 LEU A O 1
ATOM 2346 N N . THR A 1 288 ? 6.381 -11.963 -4.732 1.00 97.56 288 THR A N 1
ATOM 2347 C CA . THR A 1 288 ? 7.655 -11.510 -5.305 1.00 97.56 288 THR A CA 1
ATOM 2348 C C . THR A 1 288 ? 7.490 -11.451 -6.813 1.00 97.56 288 THR A C 1
ATOM 2350 O O . THR A 1 288 ? 7.339 -12.483 -7.461 1.00 97.56 288 THR A O 1
ATOM 2353 N N . VAL A 1 289 ? 7.478 -10.241 -7.364 1.00 96.81 289 VAL A N 1
ATOM 2354 C CA . VAL A 1 289 ? 7.228 -9.999 -8.783 1.00 96.81 289 VAL A CA 1
ATOM 2355 C C . VAL A 1 289 ? 8.566 -9.745 -9.482 1.00 96.81 289 VAL A C 1
ATOM 2357 O O . VAL A 1 289 ? 9.266 -8.793 -9.124 1.00 96.81 289 VAL A O 1
ATOM 2360 N N . PRO A 1 290 ? 8.971 -10.586 -10.448 1.00 96.62 290 PRO A N 1
ATOM 2361 C CA . PRO A 1 290 ? 10.186 -10.353 -11.216 1.00 96.62 290 PRO A CA 1
ATOM 2362 C C . PRO A 1 290 ? 10.004 -9.152 -12.147 1.00 96.62 290 PRO A C 1
ATOM 2364 O O . PRO A 1 290 ? 8.926 -8.936 -12.702 1.00 96.62 290 PRO A O 1
ATOM 2367 N N . THR A 1 291 ? 11.071 -8.384 -12.342 1.00 96.56 291 THR A N 1
ATOM 2368 C CA . THR A 1 291 ? 11.069 -7.211 -13.222 1.00 96.56 291 THR A CA 1
ATOM 2369 C C . THR A 1 291 ? 11.957 -7.448 -14.439 1.00 96.56 291 THR A C 1
ATOM 2371 O O . THR A 1 291 ? 12.937 -8.194 -14.388 1.00 96.56 291 THR A O 1
ATOM 2374 N N . TRP A 1 292 ? 11.639 -6.797 -15.554 1.00 94.75 292 TRP A N 1
ATOM 2375 C CA . TRP A 1 292 ? 12.417 -6.874 -16.794 1.00 94.75 292 TRP A CA 1
ATOM 2376 C C . TRP A 1 292 ? 12.603 -5.491 -17.409 1.00 94.75 292 TRP A C 1
ATOM 2378 O O . TRP A 1 292 ? 11.858 -4.566 -17.122 1.00 94.75 292 TRP A O 1
ATOM 2388 N N . ARG A 1 293 ? 13.597 -5.315 -18.273 1.00 92.56 293 ARG A N 1
ATOM 2389 C CA . ARG A 1 293 ? 13.796 -4.061 -19.019 1.00 92.56 293 ARG A CA 1
ATOM 2390 C C . ARG A 1 293 ? 14.171 -4.339 -20.463 1.00 92.56 293 ARG A C 1
ATOM 2392 O O . ARG A 1 293 ? 14.701 -5.408 -20.759 1.00 92.56 293 ARG A O 1
ATOM 2399 N N . ALA A 1 294 ? 13.968 -3.362 -21.339 1.00 90.69 294 ALA A N 1
ATOM 2400 C CA . ALA A 1 294 ? 14.420 -3.454 -22.721 1.00 90.69 294 ALA A CA 1
ATOM 2401 C C . ALA A 1 294 ? 15.951 -3.636 -22.801 1.00 90.69 294 ALA A C 1
ATOM 2403 O O . ALA A 1 294 ? 16.734 -3.021 -22.058 1.00 90.69 294 ALA A O 1
ATOM 2404 N N . LYS A 1 295 ? 16.379 -4.519 -23.703 1.00 89.25 295 LYS A N 1
ATOM 2405 C CA . LYS A 1 295 ? 17.778 -4.811 -24.003 1.00 89.25 295 LYS A CA 1
ATOM 2406 C C . LYS A 1 295 ? 18.269 -3.823 -25.057 1.00 89.25 295 LYS A C 1
ATOM 2408 O O . LYS A 1 295 ? 17.882 -3.911 -26.212 1.00 89.25 295 LYS A O 1
ATOM 2413 N N . GLY A 1 296 ? 19.149 -2.917 -24.647 1.00 85.75 296 GLY A N 1
ATOM 2414 C CA . GLY A 1 296 ? 19.825 -1.997 -25.561 1.00 85.75 296 GLY A CA 1
ATOM 2415 C C . GLY A 1 296 ? 21.139 -2.542 -26.125 1.00 85.75 296 GLY A C 1
ATOM 2416 O O . GLY A 1 296 ? 21.713 -3.533 -25.640 1.00 85.75 296 GLY A O 1
ATOM 2417 N N . ASN A 1 297 ? 21.651 -1.817 -27.111 1.00 88.19 297 ASN A N 1
ATOM 2418 C CA . ASN A 1 297 ? 22.888 -2.089 -27.829 1.00 88.19 297 ASN A CA 1
ATOM 2419 C C . ASN A 1 297 ? 24.083 -1.772 -26.911 1.00 88.19 297 ASN A C 1
ATOM 2421 O O . ASN A 1 297 ? 23.923 -1.289 -25.786 1.00 88.19 297 ASN A O 1
ATOM 2425 N N . ILE A 1 298 ? 25.317 -2.026 -27.358 1.00 90.25 298 ILE A N 1
ATOM 2426 C CA . ILE A 1 298 ? 26.495 -1.698 -26.536 1.00 90.25 298 ILE A CA 1
ATOM 2427 C C . ILE A 1 298 ? 26.597 -0.196 -26.240 1.00 90.25 298 ILE A C 1
ATOM 2429 O O . ILE A 1 298 ? 26.864 0.185 -25.102 1.00 90.25 298 ILE A O 1
ATOM 2433 N N . VAL A 1 299 ? 26.273 0.642 -27.228 1.00 90.56 299 VAL A N 1
ATOM 2434 C CA . VAL A 1 299 ? 26.231 2.103 -27.091 1.00 90.56 299 VAL A CA 1
ATOM 2435 C C . VAL A 1 299 ? 25.226 2.520 -26.017 1.00 90.56 299 VAL A C 1
ATOM 2437 O O . VAL A 1 299 ? 25.534 3.361 -25.178 1.00 90.56 299 VAL A O 1
ATOM 2440 N N . ASP A 1 300 ? 24.058 1.883 -25.963 1.00 88.25 300 ASP A N 1
ATOM 2441 C CA . ASP A 1 300 ? 23.020 2.224 -24.985 1.00 88.25 300 ASP A CA 1
ATOM 2442 C C . ASP A 1 300 ? 23.378 1.774 -23.577 1.00 88.25 300 ASP A C 1
ATOM 2444 O O . ASP A 1 300 ? 23.052 2.453 -22.605 1.00 88.25 300 ASP A O 1
ATOM 2448 N N . ARG A 1 301 ? 24.095 0.653 -23.447 1.00 88.00 301 ARG A N 1
ATOM 2449 C CA . ARG A 1 301 ? 24.653 0.235 -22.155 1.00 88.00 301 ARG A CA 1
ATOM 2450 C C . ARG A 1 301 ? 25.680 1.241 -21.647 1.00 88.00 301 ARG A C 1
ATOM 2452 O O . ARG A 1 301 ? 25.646 1.573 -20.464 1.00 88.00 301 ARG A O 1
ATOM 2459 N N . LEU A 1 302 ? 26.541 1.756 -22.528 1.00 90.81 302 LEU A N 1
ATOM 2460 C CA . LEU A 1 302 ? 27.508 2.800 -22.181 1.00 90.81 302 LEU A CA 1
ATOM 2461 C C . LEU A 1 302 ? 26.802 4.111 -21.808 1.00 90.81 302 LEU A C 1
ATOM 2463 O O . LEU A 1 302 ? 27.089 4.664 -20.748 1.00 90.81 302 LEU A O 1
ATOM 2467 N N . ARG A 1 303 ? 25.820 4.566 -22.600 1.00 89.75 303 ARG A N 1
ATOM 2468 C CA . ARG A 1 303 ? 24.997 5.754 -22.286 1.00 89.75 303 ARG A CA 1
ATOM 2469 C C . ARG A 1 303 ? 24.313 5.621 -20.929 1.00 89.75 303 ARG A C 1
ATOM 2471 O O . ARG A 1 303 ? 24.486 6.484 -20.069 1.00 89.75 303 ARG A O 1
ATOM 2478 N N . ARG A 1 304 ? 23.630 4.492 -20.700 1.00 88.94 304 ARG A N 1
ATOM 2479 C CA . ARG A 1 304 ? 23.010 4.157 -19.412 1.00 88.94 304 ARG A CA 1
ATOM 2480 C C . ARG A 1 304 ? 24.026 4.246 -18.284 1.00 88.94 304 ARG A C 1
ATOM 2482 O O . ARG A 1 304 ? 23.728 4.836 -17.251 1.00 88.94 304 ARG A O 1
ATOM 2489 N N . PHE A 1 305 ? 25.210 3.663 -18.447 1.00 88.75 305 PHE A N 1
ATOM 2490 C CA . PHE A 1 305 ? 26.227 3.660 -17.402 1.00 88.75 305 PHE A CA 1
ATOM 2491 C C . PHE A 1 305 ? 26.731 5.078 -17.089 1.00 88.75 305 PHE A C 1
ATOM 2493 O O . PHE A 1 305 ? 26.643 5.507 -15.937 1.00 88.75 305 PHE A O 1
ATOM 2500 N N . PHE A 1 306 ? 27.184 5.825 -18.098 1.00 89.12 306 PHE A N 1
ATOM 2501 C CA . PHE A 1 306 ? 27.863 7.109 -17.905 1.00 89.12 306 PHE A CA 1
ATOM 2502 C C . PHE A 1 306 ? 26.912 8.275 -17.637 1.00 89.12 306 PHE A C 1
ATOM 2504 O O . PHE A 1 306 ? 27.076 8.966 -16.632 1.00 89.12 306 PHE A O 1
ATOM 2511 N N . ILE A 1 307 ? 25.910 8.471 -18.492 1.00 88.44 307 ILE A N 1
ATOM 2512 C CA . ILE A 1 307 ? 25.088 9.693 -18.530 1.00 88.44 307 ILE A CA 1
ATOM 2513 C C . ILE A 1 307 ? 23.757 9.489 -17.791 1.00 88.44 307 ILE A C 1
ATOM 2515 O O . ILE A 1 307 ? 23.134 10.442 -17.337 1.00 88.44 307 ILE A O 1
ATOM 2519 N N . GLY A 1 308 ? 23.346 8.236 -17.589 1.00 82.94 308 GLY A N 1
ATOM 2520 C CA . GLY A 1 308 ? 21.947 7.951 -17.289 1.00 82.94 308 GLY A CA 1
ATOM 2521 C C . GLY A 1 308 ? 21.132 7.943 -18.576 1.00 82.94 308 GLY A C 1
ATOM 2522 O O . GLY A 1 308 ? 21.615 8.317 -19.642 1.00 82.94 308 GLY A O 1
ATOM 2523 N N . GLY A 1 309 ? 19.917 7.431 -18.493 1.00 80.94 309 GLY A N 1
ATOM 2524 C CA . GLY A 1 309 ? 19.090 7.120 -19.648 1.00 80.94 309 GLY A CA 1
ATOM 2525 C C . GLY A 1 309 ? 18.951 5.619 -19.870 1.00 80.94 309 GLY A C 1
ATOM 2526 O O . GLY A 1 309 ? 19.795 4.794 -19.501 1.00 80.94 309 GLY A O 1
ATOM 2527 N N . SER A 1 310 ? 17.821 5.259 -20.452 1.00 81.62 310 SER A N 1
ATOM 2528 C CA . SER A 1 310 ? 17.419 3.891 -20.738 1.00 81.62 310 SER A CA 1
ATOM 2529 C C . SER A 1 310 ? 16.464 3.887 -21.914 1.00 81.62 310 SER A C 1
ATOM 2531 O O . SER A 1 310 ? 15.841 4.898 -22.200 1.00 81.62 310 SER A O 1
ATOM 2533 N N . HIS A 1 311 ? 16.334 2.737 -22.570 1.00 83.81 311 HIS A N 1
ATOM 2534 C CA . HIS A 1 311 ? 15.158 2.499 -23.394 1.00 83.81 311 HIS A CA 1
ATOM 2535 C C . HIS A 1 311 ? 13.956 2.363 -22.463 1.00 83.81 311 HIS A C 1
ATOM 2537 O O . HIS A 1 311 ? 13.962 1.520 -21.557 1.00 83.81 311 HIS A O 1
ATOM 2543 N N . GLU A 1 312 ? 12.971 3.222 -22.668 1.00 86.12 312 GLU A N 1
ATOM 2544 C CA . GLU A 1 312 ? 11.744 3.279 -21.887 1.00 86.12 312 GLU A CA 1
ATOM 2545 C C . GLU A 1 312 ? 10.584 2.858 -22.778 1.00 86.12 312 GLU A C 1
ATOM 2547 O O . GLU A 1 312 ? 10.666 2.950 -24.003 1.00 86.12 312 GLU A O 1
ATOM 2552 N N . LEU A 1 313 ? 9.536 2.320 -22.163 1.00 86.25 313 LEU A N 1
ATOM 2553 C CA . LEU A 1 313 ? 8.309 2.067 -22.895 1.00 86.25 313 LEU A CA 1
ATOM 2554 C C . LEU A 1 313 ? 7.596 3.406 -23.051 1.00 86.25 313 LEU A C 1
ATOM 2556 O O . LEU A 1 313 ? 7.472 4.140 -22.074 1.00 86.25 313 LEU A O 1
ATOM 2560 N N . GLU A 1 314 ? 7.130 3.701 -24.259 1.00 84.50 314 GLU A N 1
ATOM 2561 C CA . GLU A 1 314 ? 6.257 4.853 -24.496 1.00 84.50 314 GLU A CA 1
ATOM 2562 C C . GLU A 1 314 ? 4.947 4.701 -23.712 1.00 84.50 314 GLU A C 1
ATOM 2564 O O . GLU A 1 314 ? 4.496 5.637 -23.058 1.00 84.50 314 GLU A O 1
ATOM 2569 N N . ASP A 1 315 ? 4.407 3.477 -23.694 1.00 85.75 315 ASP A N 1
ATOM 2570 C CA . ASP A 1 315 ? 3.258 3.094 -22.883 1.00 85.75 315 ASP A CA 1
ATOM 2571 C C . ASP A 1 315 ? 3.605 1.926 -21.945 1.00 85.75 315 ASP A C 1
ATOM 2573 O O . ASP A 1 315 ? 3.965 0.821 -22.369 1.00 85.75 315 ASP A O 1
ATOM 2577 N N . ILE A 1 316 ? 3.455 2.156 -20.638 1.00 86.00 316 ILE A N 1
ATOM 2578 C CA . ILE A 1 316 ? 3.673 1.145 -19.601 1.00 86.00 316 ILE A CA 1
ATOM 2579 C C . ILE A 1 316 ? 2.679 -0.023 -19.698 1.00 86.00 316 ILE A C 1
ATOM 2581 O O . ILE A 1 316 ? 3.011 -1.132 -19.278 1.00 86.00 316 ILE A O 1
ATOM 2585 N N . THR A 1 317 ? 1.491 0.155 -20.288 1.00 85.62 317 THR A N 1
ATOM 2586 C CA . THR A 1 317 ? 0.526 -0.946 -20.474 1.00 85.62 317 THR A CA 1
ATOM 2587 C C . THR A 1 317 ? 1.067 -2.040 -21.397 1.00 85.62 317 THR A C 1
ATOM 2589 O O . THR A 1 317 ? 0.690 -3.210 -21.263 1.00 85.62 317 THR A O 1
ATOM 2592 N N . TYR A 1 318 ? 2.063 -1.714 -22.233 1.00 85.38 318 TYR A N 1
ATOM 2593 C CA . TYR A 1 318 ? 2.799 -2.671 -23.059 1.00 85.38 318 TYR A CA 1
ATOM 2594 C C . TYR A 1 318 ? 3.583 -3.708 -22.238 1.00 85.38 318 TYR A C 1
ATOM 2596 O O . TYR A 1 318 ? 4.076 -4.702 -22.783 1.00 85.38 318 TYR A O 1
ATOM 2604 N N . CYS A 1 319 ? 3.659 -3.538 -20.911 1.00 82.06 319 CYS A N 1
ATOM 2605 C CA . CYS A 1 319 ? 4.132 -4.579 -20.006 1.00 82.06 319 CYS A CA 1
ATOM 2606 C C . CYS A 1 319 ? 3.268 -5.843 -20.046 1.00 82.06 319 CYS A C 1
ATOM 2608 O O . CYS A 1 319 ? 3.780 -6.951 -19.887 1.00 82.06 319 CYS A O 1
ATOM 2610 N N . GLY A 1 320 ? 1.967 -5.674 -20.275 1.00 78.44 320 GLY A N 1
ATOM 2611 C CA . GLY A 1 320 ? 1.004 -6.742 -20.500 1.00 78.44 320 GLY A CA 1
ATOM 2612 C C . GLY A 1 320 ? 0.450 -6.683 -21.918 1.00 78.44 320 GLY A C 1
ATOM 2613 O O . GLY A 1 320 ? 1.098 -6.191 -22.838 1.00 78.44 320 GLY A O 1
ATOM 2614 N N . ILE A 1 321 ? -0.750 -7.214 -22.109 1.00 78.44 321 ILE A N 1
ATOM 2615 C CA . ILE A 1 321 ? -1.543 -6.922 -23.305 1.00 78.44 321 ILE A CA 1
ATOM 2616 C C . ILE A 1 321 ? -2.365 -5.674 -22.960 1.00 78.44 321 ILE A C 1
ATOM 2618 O O . ILE A 1 321 ? -3.156 -5.773 -22.010 1.00 78.44 321 ILE A O 1
ATOM 2622 N N . PRO A 1 322 ? -2.155 -4.534 -23.650 1.00 79.12 322 PRO A N 1
ATOM 2623 C CA . PRO A 1 322 ? -2.954 -3.332 -23.448 1.00 79.12 322 PRO A CA 1
ATOM 2624 C C . PRO A 1 322 ? -4.436 -3.628 -23.659 1.00 79.12 322 PRO A C 1
ATOM 2626 O O . PRO A 1 322 ? -4.797 -4.378 -24.565 1.00 79.12 322 PRO A O 1
ATOM 2629 N N . ILE A 1 323 ? -5.301 -3.018 -22.851 1.00 69.62 323 ILE A N 1
ATOM 2630 C CA . ILE A 1 323 ? -6.757 -3.210 -22.960 1.00 69.62 323 ILE A CA 1
ATOM 2631 C C . ILE A 1 323 ? -7.283 -2.690 -24.308 1.00 69.62 323 ILE A C 1
ATOM 2633 O O . ILE A 1 323 ? -8.227 -3.249 -24.852 1.00 69.62 323 ILE A O 1
ATOM 2637 N N . ALA A 1 324 ? -6.643 -1.659 -24.868 1.00 70.62 324 ALA A N 1
ATOM 2638 C CA . ALA A 1 324 ? -6.995 -1.080 -26.164 1.00 70.62 324 ALA A CA 1
ATOM 2639 C C . ALA A 1 324 ? -6.576 -1.940 -27.375 1.00 70.62 324 ALA A C 1
ATOM 2641 O O . ALA A 1 324 ? -6.834 -1.554 -28.511 1.00 70.62 324 ALA A O 1
ATOM 2642 N N . HIS A 1 325 ? -5.903 -3.080 -27.170 1.00 76.62 325 HIS A N 1
ATOM 2643 C CA . HIS A 1 325 ? -5.478 -3.937 -28.276 1.00 76.62 325 HIS A CA 1
ATOM 2644 C C . HIS A 1 325 ? -6.655 -4.756 -28.815 1.00 76.62 325 HIS A C 1
ATOM 2646 O O . HIS A 1 325 ? -7.111 -5.701 -28.176 1.00 76.62 325 HIS A O 1
ATOM 2652 N N . GLU A 1 326 ? -7.121 -4.416 -30.016 1.00 68.88 326 GLU A N 1
ATOM 2653 C CA . GLU A 1 326 ? -8.258 -5.076 -30.679 1.00 68.88 326 GLU A CA 1
ATOM 2654 C C . GLU A 1 326 ? -7.874 -6.400 -31.376 1.00 68.88 326 GLU A C 1
ATOM 2656 O O . GLU A 1 326 ? -8.734 -7.172 -31.801 1.00 68.88 326 GLU A O 1
ATOM 2661 N N . GLY A 1 327 ? -6.574 -6.695 -31.495 1.00 72.75 327 GLY A N 1
ATOM 2662 C CA . GLY A 1 327 ? -6.067 -7.888 -32.171 1.00 72.75 327 GLY A CA 1
ATOM 2663 C C . GLY A 1 327 ? -6.040 -9.141 -31.287 1.00 72.75 327 GLY A C 1
ATOM 2664 O O . GLY A 1 327 ? -5.689 -9.100 -30.111 1.00 72.75 327 GLY A O 1
ATOM 2665 N N . LYS A 1 328 ? -6.307 -10.311 -31.880 1.00 72.44 328 LYS A N 1
ATOM 2666 C CA . LYS A 1 328 ? -6.216 -11.614 -31.185 1.00 72.44 328 LYS A CA 1
ATOM 2667 C C . LYS A 1 328 ? -4.790 -11.964 -30.734 1.00 72.44 328 LYS A C 1
ATOM 2669 O O . LYS A 1 328 ? -4.607 -12.697 -29.766 1.00 72.44 328 LYS A O 1
ATOM 2674 N N . VAL A 1 329 ? -3.785 -11.466 -31.453 1.00 78.00 329 VAL A N 1
ATOM 2675 C CA . VAL A 1 329 ? -2.360 -11.674 -31.172 1.00 78.00 329 VAL A CA 1
ATOM 2676 C C . VAL A 1 329 ? -1.689 -10.307 -31.114 1.00 78.00 329 VAL A C 1
ATOM 2678 O O . VAL A 1 329 ? -1.963 -9.447 -31.950 1.00 78.00 329 VAL A O 1
ATOM 2681 N N . LEU A 1 330 ? -0.839 -10.098 -30.112 1.00 81.81 330 LEU A N 1
ATOM 2682 C CA . LEU A 1 330 ? 0.029 -8.930 -30.010 1.00 81.81 330 LEU A CA 1
ATOM 2683 C C . LEU A 1 330 ? 1.456 -9.388 -30.296 1.00 81.81 330 LEU A C 1
ATOM 2685 O O . LEU A 1 330 ? 2.036 -10.121 -29.492 1.00 81.81 330 LEU A O 1
ATOM 2689 N N . ASP A 1 331 ? 2.000 -8.988 -31.443 1.00 83.12 331 ASP A N 1
ATOM 2690 C CA . ASP A 1 331 ? 3.380 -9.314 -31.784 1.00 83.12 331 ASP A CA 1
ATOM 2691 C C . ASP A 1 331 ? 4.351 -8.448 -30.967 1.00 83.12 331 ASP A C 1
ATOM 2693 O O . ASP A 1 331 ? 4.314 -7.220 -31.017 1.00 83.12 331 ASP A O 1
ATOM 2697 N N . LYS A 1 332 ? 5.224 -9.108 -30.202 1.00 85.44 332 LYS A N 1
ATOM 2698 C CA . LYS A 1 332 ? 6.308 -8.487 -29.427 1.00 85.44 332 LYS A CA 1
ATOM 2699 C C . LYS A 1 332 ? 7.686 -9.005 -29.841 1.00 85.44 332 LYS A C 1
ATOM 2701 O O . LYS A 1 332 ? 8.640 -8.845 -29.085 1.00 85.44 332 LYS A O 1
ATOM 2706 N N . SER A 1 333 ? 7.804 -9.626 -31.014 1.00 83.50 333 SER A N 1
ATOM 2707 C CA . SER A 1 333 ? 9.039 -10.237 -31.530 1.00 83.50 333 SER A CA 1
ATOM 2708 C C . SER A 1 333 ? 10.235 -9.275 -31.547 1.00 83.50 333 SER A C 1
ATOM 2710 O O . SER A 1 333 ? 11.348 -9.663 -31.196 1.00 83.50 333 SER A O 1
ATOM 2712 N N . ASN A 1 334 ? 9.990 -7.999 -31.856 1.00 83.94 334 ASN A N 1
ATOM 2713 C CA . ASN A 1 334 ? 11.015 -6.952 -31.891 1.00 83.94 334 ASN A CA 1
ATOM 2714 C C . ASN A 1 334 ? 11.411 -6.414 -30.501 1.00 83.94 334 ASN A C 1
ATOM 2716 O O . ASN A 1 334 ? 12.374 -5.655 -30.381 1.00 83.94 334 ASN A O 1
ATOM 2720 N N . LEU A 1 335 ? 10.691 -6.783 -29.434 1.00 86.31 335 LEU A N 1
ATOM 2721 C CA . LEU A 1 335 ? 11.006 -6.354 -28.075 1.00 86.31 335 LEU A CA 1
ATOM 2722 C C . LEU A 1 335 ? 11.988 -7.333 -27.427 1.00 86.31 335 LEU A C 1
ATOM 2724 O O . LEU A 1 335 ? 11.614 -8.333 -26.814 1.00 86.31 335 LEU A O 1
ATOM 2728 N N . HIS A 1 336 ? 13.272 -7.001 -27.486 1.00 89.31 336 HIS A N 1
ATOM 2729 C CA . HIS A 1 336 ? 14.279 -7.726 -26.722 1.00 89.31 336 HIS A CA 1
ATOM 2730 C C . HIS A 1 336 ? 14.301 -7.246 -25.271 1.00 89.31 336 HIS A C 1
ATOM 2732 O O . HIS A 1 336 ? 14.481 -6.058 -25.002 1.00 89.31 336 HIS A O 1
ATOM 2738 N N . VAL A 1 337 ? 14.176 -8.172 -24.320 1.00 92.31 337 VAL A N 1
ATOM 2739 C CA . VAL A 1 337 ? 14.159 -7.869 -22.882 1.00 92.31 337 VAL A CA 1
ATOM 2740 C C . VAL A 1 337 ? 15.266 -8.602 -22.136 1.00 92.31 337 VAL A C 1
ATOM 2742 O O . VAL A 1 337 ? 15.793 -9.615 -22.595 1.00 92.31 337 VAL A O 1
ATOM 2745 N N . VAL A 1 338 ? 15.630 -8.080 -20.968 1.00 93.00 338 VAL A N 1
ATOM 2746 C CA . VAL A 1 338 ? 16.498 -8.749 -19.995 1.00 93.00 338 VAL A CA 1
ATOM 2747 C C . VAL A 1 338 ? 15.852 -8.712 -18.609 1.00 93.00 338 VAL A C 1
ATOM 2749 O O . VAL A 1 338 ? 15.271 -7.682 -18.247 1.00 93.00 338 VAL A O 1
ATOM 2752 N N . PRO A 1 339 ? 15.952 -9.796 -17.817 1.00 94.44 339 PRO A N 1
ATOM 2753 C CA . PRO A 1 339 ? 15.508 -9.788 -16.429 1.00 94.44 339 PRO A CA 1
ATOM 2754 C C . PRO A 1 339 ? 16.355 -8.799 -15.625 1.00 94.44 339 PRO A C 1
ATOM 2756 O O . PRO A 1 339 ? 17.543 -8.608 -15.899 1.00 94.44 339 PRO A O 1
ATOM 2759 N N . SER A 1 340 ? 15.738 -8.122 -14.664 1.00 92.25 340 SER A N 1
ATOM 2760 C CA . SER A 1 340 ? 16.372 -7.000 -13.980 1.00 92.25 340 SER A CA 1
ATOM 2761 C C . SER A 1 340 ? 15.779 -6.798 -12.595 1.00 92.25 340 SER A C 1
ATOM 2763 O O . SER A 1 340 ? 15.023 -5.856 -12.398 1.00 92.25 340 SER A O 1
ATOM 2765 N N . GLY A 1 341 ? 16.112 -7.682 -11.655 1.00 95.19 341 GLY A N 1
ATOM 2766 C CA . GLY A 1 341 ? 15.690 -7.602 -10.254 1.00 95.19 341 GLY A CA 1
ATOM 2767 C C . GLY A 1 341 ? 14.280 -8.136 -9.986 1.00 95.19 341 GLY A C 1
ATOM 2768 O O . GLY A 1 341 ? 13.658 -8.783 -10.832 1.00 95.19 341 GLY A O 1
ATOM 2769 N N . SER A 1 342 ? 13.795 -7.906 -8.768 1.00 97.38 342 SER A N 1
ATOM 2770 C CA . SER A 1 342 ? 12.444 -8.274 -8.334 1.00 97.38 342 SER A CA 1
ATOM 2771 C C . SER A 1 342 ? 11.930 -7.321 -7.259 1.00 97.38 342 SER A C 1
ATOM 2773 O O . SER A 1 342 ? 12.713 -6.702 -6.536 1.00 97.38 342 SER A O 1
ATOM 2775 N N . ILE A 1 343 ? 10.610 -7.215 -7.139 1.00 97.56 343 ILE A N 1
ATOM 2776 C CA . ILE A 1 343 ? 9.929 -6.402 -6.128 1.00 97.56 343 ILE A CA 1
ATOM 2777 C C . ILE A 1 343 ? 9.086 -7.297 -5.219 1.00 97.56 343 ILE A C 1
ATOM 2779 O O . ILE A 1 343 ? 8.418 -8.215 -5.689 1.00 97.56 343 ILE A O 1
ATOM 2783 N N . LYS A 1 344 ? 9.129 -7.047 -3.912 1.00 97.75 344 LYS A N 1
ATOM 2784 C CA . LYS A 1 344 ? 8.289 -7.706 -2.910 1.00 97.75 344 LYS A CA 1
ATOM 2785 C C . LYS A 1 344 ? 7.118 -6.810 -2.565 1.00 97.75 344 LYS A C 1
ATOM 2787 O O . LYS A 1 344 ? 7.304 -5.639 -2.237 1.00 97.75 344 LYS A O 1
ATOM 2792 N N . ILE A 1 345 ? 5.928 -7.381 -2.639 1.00 97.69 345 ILE A N 1
ATOM 2793 C CA . ILE A 1 345 ? 4.667 -6.677 -2.471 1.00 97.69 345 ILE A CA 1
ATOM 2794 C C . ILE A 1 345 ? 3.781 -7.504 -1.551 1.00 97.69 345 ILE A C 1
ATOM 2796 O O . ILE A 1 345 ? 3.637 -8.711 -1.751 1.00 97.69 345 ILE A O 1
ATOM 2800 N N . ASN A 1 346 ? 3.152 -6.849 -0.584 1.00 97.56 346 ASN A N 1
ATOM 2801 C CA . ASN A 1 346 ? 2.053 -7.427 0.170 1.00 97.56 346 ASN A CA 1
ATOM 2802 C C . ASN A 1 346 ? 0.737 -6.838 -0.339 1.00 97.56 346 ASN A C 1
ATOM 2804 O O . ASN A 1 346 ? 0.634 -5.636 -0.580 1.00 97.56 346 ASN A O 1
ATOM 2808 N N . VAL A 1 347 ? -0.268 -7.686 -0.515 1.00 96.62 347 VAL A N 1
ATOM 2809 C CA . VAL A 1 347 ? -1.595 -7.283 -0.975 1.00 96.62 347 VAL A CA 1
ATOM 2810 C C . VAL A 1 347 ? -2.633 -7.837 -0.015 1.00 96.62 347 VAL A C 1
ATOM 2812 O O . VAL A 1 347 ? -2.618 -9.034 0.257 1.00 96.62 347 VAL A O 1
ATOM 2815 N N . ASN A 1 348 ? -3.536 -6.995 0.474 1.00 96.94 348 ASN A N 1
ATOM 2816 C CA . ASN A 1 348 ? -4.720 -7.426 1.211 1.00 96.94 348 ASN A CA 1
ATOM 2817 C C . ASN A 1 348 ? -5.971 -7.087 0.402 1.00 96.94 348 ASN A C 1
ATOM 2819 O O . ASN A 1 348 ? -6.073 -5.993 -0.155 1.00 96.94 348 ASN A O 1
ATOM 2823 N N . ILE A 1 349 ? -6.892 -8.039 0.313 1.00 95.00 349 ILE A N 1
ATOM 2824 C CA . ILE A 1 349 ? -8.075 -7.958 -0.534 1.00 95.00 349 ILE A CA 1
ATOM 2825 C C . ILE A 1 349 ? -9.299 -8.304 0.296 1.00 95.00 349 ILE A C 1
ATOM 2827 O O . ILE A 1 349 ? -9.424 -9.421 0.801 1.00 95.00 349 ILE A O 1
ATOM 2831 N N . VAL A 1 350 ? -10.239 -7.367 0.364 1.00 93.12 350 VAL A N 1
ATOM 2832 C CA . VAL A 1 350 ? -11.551 -7.568 0.980 1.00 93.12 350 VAL A CA 1
ATOM 2833 C C . VAL A 1 350 ? -12.622 -7.381 -0.080 1.00 93.12 350 VAL A C 1
ATOM 2835 O O . VAL A 1 350 ? -12.617 -6.399 -0.819 1.00 93.12 350 VAL A O 1
ATOM 2838 N N . HIS A 1 351 ? -13.545 -8.335 -0.168 1.00 89.00 351 HIS A N 1
ATOM 2839 C CA . HIS A 1 351 ? -14.683 -8.262 -1.077 1.00 89.00 351 HIS A CA 1
ATOM 2840 C C . HIS A 1 351 ? -15.938 -7.907 -0.293 1.00 89.00 351 HIS A C 1
ATOM 2842 O O . HIS A 1 351 ? -16.268 -8.556 0.695 1.00 89.00 351 HIS A O 1
ATOM 2848 N N . GLN A 1 352 ? -16.672 -6.922 -0.787 1.00 85.56 352 GLN A N 1
ATOM 2849 C CA . GLN A 1 352 ? -17.997 -6.571 -0.313 1.00 85.56 352 GLN A CA 1
ATOM 2850 C C . GLN A 1 352 ? -18.960 -6.736 -1.484 1.00 85.56 352 GLN A C 1
ATOM 2852 O O . GLN A 1 352 ? -18.861 -6.040 -2.493 1.00 85.56 352 GLN A O 1
ATOM 2857 N N . ASN A 1 353 ? -19.882 -7.685 -1.372 1.00 77.25 353 ASN A N 1
ATOM 2858 C CA . ASN A 1 353 ? -20.911 -7.882 -2.382 1.00 77.25 353 ASN A CA 1
ATOM 2859 C C . ASN A 1 353 ? -22.181 -7.137 -1.955 1.00 77.25 353 ASN A C 1
ATOM 2861 O O . ASN A 1 353 ? -22.600 -7.261 -0.808 1.00 77.25 353 ASN A O 1
ATOM 2865 N N . GLY A 1 354 ? -22.796 -6.388 -2.873 1.00 59.38 354 GLY A N 1
ATOM 2866 C CA . GLY A 1 354 ? -24.103 -5.760 -2.654 1.00 59.38 354 GLY A CA 1
ATOM 2867 C C . GLY A 1 354 ? -25.269 -6.758 -2.631 1.00 59.38 354 GLY A C 1
ATOM 2868 O O . GLY A 1 354 ? -26.394 -6.381 -2.320 1.00 59.38 354 GLY A O 1
ATOM 2869 N N . ILE A 1 355 ? -25.025 -8.035 -2.951 1.00 55.28 355 ILE A N 1
ATOM 2870 C CA . ILE A 1 355 ? -26.033 -9.088 -2.819 1.00 55.28 355 ILE A CA 1
ATOM 2871 C C . ILE A 1 355 ? -26.138 -9.472 -1.345 1.00 55.28 355 ILE A C 1
ATOM 2873 O O . ILE A 1 355 ? -25.237 -10.099 -0.785 1.00 55.28 355 ILE A O 1
ATOM 2877 N N . ASN A 1 356 ? -27.282 -9.137 -0.756 1.00 48.28 356 ASN A N 1
ATOM 2878 C CA . ASN A 1 356 ? -27.756 -9.608 0.537 1.00 48.28 356 ASN A CA 1
ATOM 2879 C C . ASN A 1 356 ? -27.956 -11.139 0.469 1.00 48.28 356 ASN A C 1
ATOM 2881 O O . ASN A 1 356 ? -29.070 -11.643 0.323 1.00 48.28 356 ASN A O 1
ATOM 2885 N N . ARG A 1 357 ? -26.862 -11.913 0.461 1.00 42.84 357 ARG A N 1
ATOM 2886 C CA . ARG A 1 357 ? -26.925 -13.371 0.568 1.00 42.84 357 ARG A CA 1
ATOM 2887 C C . ARG A 1 357 ? -27.390 -13.677 1.984 1.00 42.84 357 ARG A C 1
ATOM 2889 O O . ARG A 1 357 ? -26.579 -13.734 2.903 1.00 42.84 357 ARG A O 1
ATOM 2896 N N . LYS A 1 358 ? -28.696 -13.910 2.138 1.00 42.03 358 LYS A N 1
ATOM 2897 C CA . LYS A 1 358 ? -29.252 -14.697 3.242 1.00 42.03 358 LYS A CA 1
ATOM 2898 C C . LYS A 1 358 ? -28.624 -16.095 3.199 1.00 42.03 358 LYS A C 1
ATOM 2900 O O . LYS A 1 358 ? -29.185 -17.028 2.646 1.00 42.03 358 LYS A O 1
ATOM 2905 N N . HIS A 1 359 ? -27.417 -16.211 3.729 1.00 37.50 359 HIS A N 1
ATOM 2906 C CA . HIS A 1 359 ? -26.781 -17.467 4.095 1.00 37.50 359 HIS A CA 1
ATOM 2907 C C . HIS A 1 359 ? -26.283 -17.320 5.530 1.00 37.50 359 HIS A C 1
ATOM 2909 O O . HIS A 1 359 ? -25.097 -17.424 5.817 1.00 37.50 359 HIS A O 1
ATOM 2915 N N . PHE A 1 360 ? -27.222 -17.065 6.438 1.00 35.44 360 PHE A N 1
ATOM 2916 C CA . PHE A 1 360 ? -27.132 -17.688 7.746 1.00 35.44 360 PHE A CA 1
ATOM 2917 C C . PHE A 1 360 ? -27.950 -18.968 7.660 1.00 35.44 360 PHE A C 1
ATOM 2919 O O . PHE A 1 360 ? -29.070 -18.972 7.156 1.00 35.44 360 PHE A O 1
ATOM 2926 N N . ASN A 1 361 ? -27.304 -20.062 8.032 1.00 37.72 361 ASN A N 1
ATOM 2927 C CA . ASN A 1 361 ? -27.845 -21.405 8.036 1.00 37.72 361 ASN A CA 1
ATOM 2928 C C . ASN A 1 361 ? -29.046 -21.431 8.997 1.00 37.72 361 ASN A C 1
ATOM 2930 O O . ASN A 1 361 ? -28.859 -21.480 10.210 1.00 37.72 361 ASN A O 1
ATOM 2934 N N . ASP A 1 362 ? -30.257 -21.310 8.458 1.00 35.66 362 ASP A N 1
ATOM 2935 C CA . ASP A 1 362 ? -31.492 -21.335 9.232 1.00 35.66 362 ASP A CA 1
ATOM 2936 C C . ASP A 1 362 ? -32.007 -22.778 9.294 1.00 35.66 362 ASP A C 1
ATOM 2938 O O . ASP A 1 362 ? -32.551 -23.330 8.335 1.00 35.66 362 ASP A O 1
ATOM 2942 N N . HIS A 1 363 ? -31.752 -23.416 10.432 1.00 40.41 363 HIS A N 1
ATOM 2943 C CA . HIS A 1 363 ? -32.490 -24.581 10.909 1.00 40.41 363 HIS A CA 1
ATOM 2944 C C . HIS A 1 363 ? -33.425 -24.139 12.041 1.00 40.41 363 HIS A C 1
ATOM 2946 O O . HIS A 1 363 ? -33.330 -24.636 13.159 1.00 40.41 363 HIS A O 1
ATOM 2952 N N . ASN A 1 364 ? -34.302 -23.169 11.774 1.00 36.69 364 ASN A N 1
ATOM 2953 C CA . ASN A 1 364 ? -35.604 -23.054 12.427 1.00 36.69 364 ASN A CA 1
ATOM 2954 C C . ASN A 1 364 ? -36.537 -22.134 11.624 1.00 36.69 364 ASN A C 1
ATOM 2956 O O . ASN A 1 364 ? -36.801 -20.982 11.972 1.00 36.69 364 ASN A O 1
ATOM 2960 N N . SER A 1 365 ? -37.098 -22.700 10.556 1.00 43.03 365 SER A N 1
ATOM 2961 C CA . SER A 1 365 ? -38.348 -22.223 9.975 1.00 43.03 365 SER A CA 1
ATOM 2962 C C . SER A 1 365 ? -39.442 -22.211 11.046 1.00 43.03 365 SER A C 1
ATOM 2964 O O . SER A 1 365 ? -39.673 -23.242 11.670 1.00 43.03 365 SER A O 1
ATOM 2966 N N . ASP A 1 366 ? -40.059 -21.043 11.266 1.00 41.19 366 ASP A N 1
ATOM 2967 C CA . ASP A 1 366 ? -41.523 -20.871 11.441 1.00 41.19 366 ASP A CA 1
ATOM 2968 C C . ASP A 1 366 ? -41.933 -19.524 12.062 1.00 41.19 366 ASP A C 1
ATOM 2970 O O . ASP A 1 366 ? -43.026 -19.369 12.607 1.00 41.19 366 ASP A O 1
ATOM 2974 N N . LYS A 1 367 ? -41.109 -18.477 11.943 1.00 48.16 367 LYS A N 1
ATOM 2975 C CA . LYS A 1 367 ? -41.567 -17.112 12.244 1.00 48.16 367 LYS A CA 1
ATOM 2976 C C . LYS A 1 367 ? -41.284 -16.196 11.067 1.00 48.16 367 LYS A C 1
ATOM 2978 O O . LYS A 1 367 ? -40.171 -15.717 10.881 1.00 48.16 367 LYS A O 1
ATOM 2983 N N . VAL A 1 368 ? -42.318 -15.976 10.256 1.00 46.78 368 VAL A N 1
ATOM 2984 C CA . VAL A 1 368 ? -42.349 -14.946 9.212 1.00 46.78 368 VAL A CA 1
ATOM 2985 C C . VAL A 1 368 ? -41.993 -13.608 9.868 1.00 46.78 368 VAL A C 1
ATOM 2987 O O . VAL A 1 368 ? -42.787 -13.043 10.616 1.00 46.78 368 VAL A O 1
ATOM 2990 N N . SER A 1 369 ? -40.760 -13.148 9.646 1.00 51.88 369 SER A N 1
ATOM 2991 C CA . SER A 1 369 ? -40.245 -11.905 10.220 1.00 51.88 369 SER A CA 1
ATOM 2992 C C . SER A 1 369 ? -40.975 -10.701 9.622 1.00 51.88 369 SER A C 1
ATOM 2994 O O . SER A 1 369 ? -41.163 -10.622 8.404 1.00 51.88 369 SER A O 1
ATOM 2996 N N . ALA A 1 370 ? -41.354 -9.750 10.480 1.00 53.03 370 ALA A N 1
ATOM 2997 C CA . ALA A 1 370 ? -42.005 -8.491 10.118 1.00 53.03 370 ALA A CA 1
ATOM 2998 C C . ALA A 1 370 ? -41.228 -7.704 9.041 1.00 53.03 370 ALA A C 1
ATOM 3000 O O . ALA A 1 370 ? -41.833 -7.005 8.231 1.00 53.03 370 ALA A O 1
ATOM 3001 N N . ASP A 1 371 ? -39.914 -7.909 8.938 1.00 53.59 371 ASP A N 1
ATOM 3002 C CA . ASP A 1 371 ? -39.066 -7.276 7.923 1.00 53.59 371 ASP A CA 1
ATOM 3003 C C . ASP A 1 371 ? -39.332 -7.793 6.501 1.00 53.59 371 ASP A C 1
ATOM 3005 O O . ASP A 1 371 ? -39.163 -7.063 5.523 1.00 53.59 371 ASP A O 1
ATOM 3009 N N . ALA A 1 372 ? -39.782 -9.043 6.347 1.00 54.16 372 ALA A N 1
ATOM 3010 C CA . ALA A 1 372 ? -40.189 -9.573 5.044 1.00 54.16 372 ALA A CA 1
ATOM 3011 C C . ALA A 1 372 ? -41.516 -8.953 4.576 1.00 54.16 372 ALA A C 1
ATOM 3013 O O . ALA A 1 372 ? -41.701 -8.714 3.384 1.00 54.16 372 ALA A O 1
ATOM 3014 N N . LEU A 1 373 ? -42.417 -8.643 5.515 1.00 54.72 373 LEU A N 1
ATOM 3015 C CA . LEU A 1 373 ? -43.660 -7.925 5.232 1.00 54.72 373 LEU A CA 1
ATOM 3016 C C . LEU A 1 373 ? -43.385 -6.460 4.870 1.00 54.72 373 LEU A C 1
ATOM 3018 O O . LEU A 1 373 ? -43.929 -5.983 3.878 1.00 54.72 373 LEU A O 1
ATOM 3022 N N . MET A 1 374 ? -42.493 -5.775 5.591 1.00 56.78 374 MET A N 1
ATOM 3023 C CA . MET A 1 374 ? -42.147 -4.372 5.315 1.00 56.78 374 MET A CA 1
ATOM 3024 C C . MET A 1 374 ? -41.484 -4.187 3.941 1.00 56.78 374 MET A C 1
ATOM 3026 O O . MET A 1 374 ? -41.889 -3.309 3.182 1.00 56.78 374 MET A O 1
ATOM 3030 N N . ASN A 1 375 ? -40.551 -5.068 3.562 1.00 55.75 375 ASN A N 1
ATOM 3031 C CA . ASN A 1 375 ? -39.913 -5.024 2.239 1.00 55.75 375 ASN A CA 1
ATOM 3032 C C . ASN A 1 375 ? -40.899 -5.311 1.090 1.00 55.75 375 ASN A C 1
ATOM 3034 O O . ASN A 1 375 ? -40.808 -4.706 0.021 1.00 55.75 375 ASN A O 1
ATOM 3038 N N . ASN A 1 376 ? -41.872 -6.201 1.311 1.00 69.94 376 ASN A N 1
ATOM 3039 C CA . ASN A 1 376 ? -42.936 -6.447 0.337 1.00 69.94 376 ASN A CA 1
ATOM 3040 C C . ASN A 1 376 ? -43.867 -5.235 0.199 1.00 69.94 376 ASN A C 1
ATOM 3042 O O . ASN A 1 376 ? -44.246 -4.885 -0.915 1.00 69.94 376 ASN A O 1
ATOM 3046 N N . VAL A 1 377 ? -44.207 -4.564 1.303 1.00 69.62 377 VAL A N 1
ATOM 3047 C CA . VAL A 1 377 ? -45.051 -3.359 1.278 1.00 69.62 377 VAL A CA 1
ATOM 3048 C C . VAL A 1 377 ? -44.355 -2.212 0.542 1.00 69.62 377 VAL A C 1
ATOM 3050 O O . VAL A 1 377 ? -44.988 -1.551 -0.280 1.00 69.62 377 VAL A O 1
ATOM 3053 N N . GLU A 1 378 ? -43.057 -2.007 0.762 1.00 67.62 378 GLU A N 1
ATOM 3054 C CA . GLU A 1 378 ? -42.295 -0.955 0.079 1.00 67.62 378 GLU A CA 1
ATOM 3055 C C . GLU A 1 378 ? -42.163 -1.223 -1.429 1.00 67.62 378 GLU A C 1
ATOM 3057 O O . GLU A 1 378 ? -42.422 -0.334 -2.244 1.00 67.62 378 GLU A O 1
ATOM 3062 N N . SER A 1 379 ? -41.906 -2.477 -1.818 1.00 70.88 379 SER A N 1
ATOM 3063 C CA . SER A 1 379 ? -41.889 -2.888 -3.228 1.00 70.88 379 SER A CA 1
ATOM 3064 C C . SER A 1 379 ? -43.248 -2.687 -3.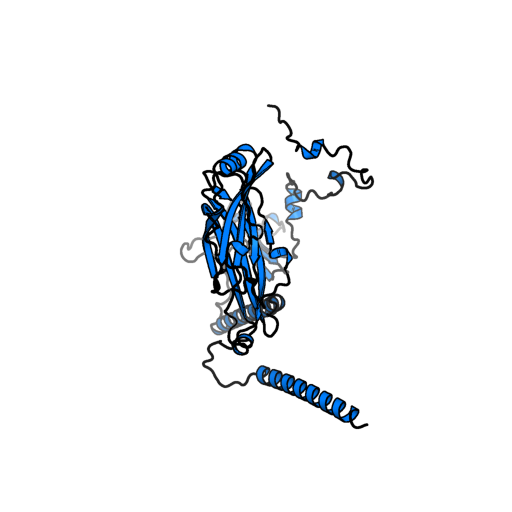912 1.00 70.88 379 SER A C 1
ATOM 3066 O O . SER A 1 379 ? -43.321 -2.183 -5.036 1.00 70.88 379 SER A O 1
ATOM 3068 N N . VAL A 1 380 ? -44.345 -3.016 -3.224 1.00 72.94 380 VAL A N 1
ATOM 3069 C CA . VAL A 1 380 ? -45.705 -2.803 -3.740 1.00 72.94 380 VAL A CA 1
ATOM 3070 C C . VAL A 1 380 ? -46.012 -1.309 -3.880 1.00 72.94 380 VAL A C 1
ATOM 3072 O O . VAL A 1 380 ? -46.601 -0.904 -4.882 1.00 72.94 380 VAL A O 1
ATOM 3075 N N . LEU A 1 381 ? -45.578 -0.464 -2.939 1.00 74.62 381 LEU A N 1
ATOM 3076 C CA . LEU A 1 381 ? -45.760 0.991 -3.009 1.00 74.62 381 LEU A CA 1
ATOM 3077 C C . LEU A 1 381 ? -44.973 1.631 -4.162 1.00 74.62 381 LEU A C 1
ATOM 3079 O O . LEU A 1 381 ? -45.497 2.532 -4.827 1.00 74.62 381 LEU A O 1
ATOM 3083 N N . GLU A 1 382 ? -43.755 1.162 -4.445 1.00 79.81 382 GLU A N 1
ATOM 3084 C CA . GLU A 1 382 ? -42.991 1.592 -5.623 1.00 79.81 382 GLU A CA 1
ATOM 3085 C C . GLU A 1 382 ? -43.672 1.180 -6.928 1.00 79.81 382 GLU A C 1
ATOM 3087 O O . GLU A 1 382 ? -43.827 2.006 -7.833 1.00 79.81 382 GLU A O 1
ATOM 3092 N N . GLN A 1 383 ? -44.153 -0.063 -7.017 1.00 75.62 383 GLN A N 1
ATOM 3093 C CA . GLN A 1 383 ? -44.894 -0.538 -8.188 1.00 75.62 383 GLN A CA 1
ATOM 3094 C C . GLN A 1 383 ? -46.185 0.262 -8.400 1.00 75.62 383 GLN A C 1
ATOM 3096 O O . GLN A 1 383 ? -46.512 0.619 -9.534 1.00 75.62 383 GLN A O 1
ATOM 3101 N N . PHE A 1 384 ? -46.885 0.620 -7.320 1.00 80.25 384 PHE A N 1
ATOM 3102 C CA . PHE A 1 384 ? -48.096 1.436 -7.390 1.00 80.25 384 PHE A CA 1
ATOM 3103 C C . PHE A 1 384 ? -47.801 2.876 -7.833 1.00 80.25 384 PHE A C 1
ATOM 3105 O O . PHE A 1 384 ? -48.527 3.428 -8.664 1.00 80.25 384 PHE A O 1
ATOM 3112 N N . LYS A 1 385 ? -46.711 3.487 -7.341 1.00 75.19 385 LYS A N 1
ATOM 3113 C CA . LYS A 1 385 ? -46.246 4.807 -7.807 1.00 75.19 385 LYS A CA 1
ATOM 3114 C C . LYS A 1 385 ? -45.875 4.777 -9.289 1.00 75.19 385 LYS A C 1
ATOM 3116 O O . LYS A 1 385 ? -46.347 5.628 -10.043 1.00 75.19 385 LYS A O 1
ATOM 3121 N N . ALA A 1 386 ? -45.118 3.771 -9.720 1.00 75.69 386 ALA A N 1
ATOM 3122 C CA . ALA A 1 386 ? -44.728 3.605 -11.117 1.00 75.69 386 ALA A CA 1
ATOM 3123 C C . ALA A 1 386 ? -45.945 3.386 -12.036 1.00 75.69 386 ALA A C 1
ATOM 3125 O O . ALA A 1 386 ? -46.017 3.955 -13.128 1.00 75.69 386 ALA A O 1
ATOM 3126 N N . ALA A 1 387 ? -46.936 2.607 -11.592 1.00 74.44 387 ALA A N 1
ATOM 3127 C CA . ALA A 1 387 ? -48.187 2.408 -12.321 1.00 74.44 387 ALA A CA 1
ATOM 3128 C C . ALA A 1 387 ? -49.013 3.704 -12.415 1.00 74.44 387 ALA A C 1
ATOM 3130 O O . ALA A 1 387 ? -49.511 4.044 -13.491 1.00 74.44 387 ALA A O 1
ATOM 3131 N N . LYS A 1 388 ? -49.102 4.474 -11.322 1.00 74.19 388 LYS A N 1
ATOM 3132 C CA . LYS A 1 388 ? -49.801 5.768 -11.283 1.00 74.19 388 LYS A CA 1
ATOM 3133 C C . LYS A 1 388 ? -49.155 6.800 -12.210 1.00 74.19 388 LYS A C 1
ATOM 3135 O O . LYS A 1 388 ? -49.872 7.491 -12.931 1.00 74.19 388 LYS A O 1
ATOM 3140 N N . GLU A 1 389 ? -47.827 6.885 -12.252 1.00 78.31 389 GLU A N 1
ATOM 3141 C CA . GLU A 1 389 ? -47.117 7.777 -13.180 1.00 78.31 389 GLU A CA 1
ATOM 3142 C C . GLU A 1 389 ? -47.348 7.404 -14.646 1.00 78.31 389 GLU A C 1
ATOM 3144 O O . GLU A 1 389 ? -47.562 8.285 -15.482 1.00 78.31 389 GLU A O 1
ATOM 3149 N N . ARG A 1 390 ? -47.364 6.103 -14.969 1.00 76.69 390 ARG A N 1
ATOM 3150 C CA . ARG A 1 390 ? -47.707 5.631 -16.320 1.00 76.69 390 ARG A CA 1
ATOM 3151 C C . ARG A 1 390 ? -49.143 5.997 -16.691 1.00 76.69 390 ARG A C 1
ATOM 3153 O O . ARG A 1 390 ? -49.369 6.482 -17.794 1.00 76.69 390 ARG A O 1
ATOM 3160 N N . MET A 1 391 ? -50.092 5.840 -15.768 1.00 77.06 391 MET A N 1
ATOM 3161 C CA . MET A 1 391 ? -51.491 6.214 -15.996 1.00 77.06 391 MET A CA 1
ATOM 3162 C C . MET A 1 391 ? -51.651 7.722 -16.240 1.00 77.06 391 MET A C 1
ATOM 3164 O O . MET A 1 391 ? -52.373 8.120 -17.150 1.00 77.06 391 MET A O 1
ATOM 3168 N N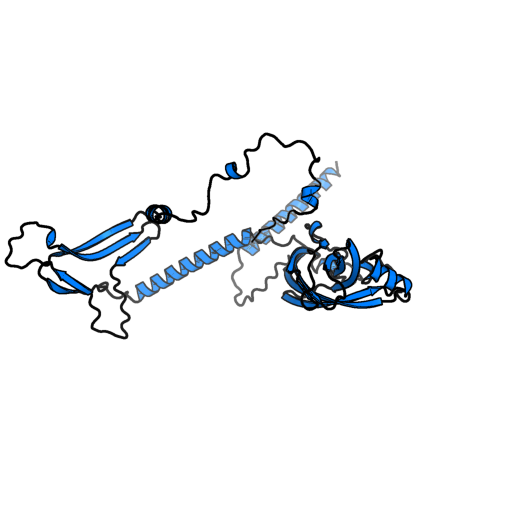 . ILE A 1 392 ? -50.955 8.566 -15.469 1.00 74.75 392 ILE A N 1
ATOM 3169 C CA . ILE A 1 392 ? -50.982 10.028 -15.641 1.00 74.75 392 ILE A CA 1
ATOM 3170 C C . ILE A 1 392 ? -50.386 10.427 -16.997 1.00 74.75 392 ILE A C 1
ATOM 3172 O O . ILE A 1 392 ? -50.974 11.254 -17.690 1.00 74.75 392 ILE A O 1
ATOM 3176 N N . LYS A 1 393 ? -49.278 9.802 -17.418 1.00 67.75 393 LYS A N 1
ATOM 3177 C CA . LYS A 1 393 ? -48.681 10.039 -18.743 1.00 67.75 393 LYS A CA 1
ATOM 3178 C C . LYS A 1 393 ? -49.618 9.646 -19.886 1.00 67.75 393 LYS A C 1
ATOM 3180 O O . LYS A 1 393 ? -49.764 10.419 -20.822 1.00 67.75 393 LYS A O 1
ATOM 3185 N N . ILE A 1 394 ? -50.294 8.500 -19.790 1.00 69.81 394 ILE A N 1
ATOM 3186 C CA . ILE A 1 394 ? -51.266 8.060 -20.806 1.00 69.81 394 ILE A CA 1
ATOM 3187 C C . ILE A 1 394 ? -52.475 9.005 -20.852 1.00 69.81 394 ILE A C 1
ATOM 3189 O O . ILE A 1 394 ? -52.961 9.343 -21.926 1.00 69.81 394 ILE A O 1
ATOM 3193 N N . ARG A 1 395 ? -52.941 9.492 -19.696 1.00 61.38 395 ARG A N 1
ATOM 3194 C CA . ARG A 1 395 ? -54.063 10.439 -19.621 1.00 61.38 395 ARG A CA 1
ATOM 3195 C C . ARG A 1 395 ? -53.712 11.822 -20.180 1.00 61.38 395 ARG A C 1
ATOM 3197 O O . ARG A 1 395 ? -54.586 12.473 -20.733 1.00 61.38 395 ARG A O 1
ATOM 3204 N N . ALA A 1 396 ? -52.451 12.239 -20.064 1.00 61.47 396 ALA A N 1
ATOM 3205 C CA . ALA A 1 396 ? -51.932 13.474 -20.653 1.00 61.47 396 ALA A CA 1
ATOM 3206 C C . ALA A 1 396 ? -51.658 13.374 -22.167 1.00 61.47 396 ALA A C 1
ATOM 3208 O O . ALA A 1 396 ? -51.475 14.399 -22.805 1.00 61.47 396 ALA A O 1
ATOM 3209 N N . MET A 1 397 ? -51.617 12.161 -22.732 1.00 55.09 397 MET A N 1
ATOM 3210 C CA . MET A 1 397 ? -51.448 11.921 -24.174 1.00 55.09 397 MET A CA 1
ATOM 3211 C C . MET A 1 397 ? -52.778 11.804 -24.940 1.00 55.09 397 MET A C 1
ATOM 3213 O O . MET A 1 397 ? -52.762 11.806 -26.165 1.00 55.09 397 MET A O 1
ATOM 3217 N N . ASN A 1 398 ? -53.910 11.686 -24.234 1.00 48.75 398 ASN A N 1
ATOM 3218 C CA . ASN A 1 398 ? -55.257 11.537 -24.809 1.00 48.75 398 ASN A CA 1
ATOM 3219 C C . ASN A 1 398 ? -56.144 12.795 -24.627 1.00 48.75 398 ASN A C 1
ATOM 3221 O O . ASN A 1 398 ? -57.366 12.707 -24.750 1.00 48.75 398 ASN A O 1
ATOM 3225 N N . LEU A 1 399 ? -55.527 13.936 -24.309 1.00 43.06 399 LEU A N 1
ATOM 3226 C CA . LEU A 1 399 ? -56.065 15.300 -24.400 1.00 43.06 399 LEU A CA 1
ATOM 3227 C C . LEU A 1 399 ? -55.256 16.029 -25.471 1.00 43.06 399 LEU A C 1
ATOM 3229 O O . LEU A 1 399 ? -55.870 16.824 -26.213 1.00 43.06 399 LEU A O 1
#

Organism: Ooceraea biroi (NCBI:txid2015173)

Mean predicted aligned error: 19.97 Å

Solvent-accessible surface area (backbone atoms only — not comparable to full-atom values): 24421 Å² total; per-residue (Å²): 139,83,86,78,80,83,74,57,78,69,72,74,68,58,84,77,72,72,83,77,78,85,87,63,74,59,78,80,69,73,56,89,60,78,87,67,70,96,74,68,51,74,70,53,53,54,60,74,69,55,76,88,63,72,59,53,72,47,76,45,67,44,76,68,66,64,93,86,58,76,88,67,91,61,74,86,41,58,41,83,68,38,37,41,36,37,33,70,90,74,74,42,78,47,59,44,66,78,64,88,71,70,88,86,78,63,102,73,82,58,49,73,50,65,44,98,86,71,53,75,45,73,47,77,68,77,87,83,69,76,78,76,50,76,66,56,55,49,51,54,51,52,51,52,49,50,54,52,50,51,52,51,52,50,51,52,62,55,52,55,74,71,56,76,73,47,58,87,69,26,24,33,37,42,39,37,42,30,44,39,32,40,36,65,58,96,62,50,26,31,31,42,34,41,38,53,50,69,34,91,76,48,46,57,92,57,65,74,65,37,45,53,67,51,69,75,24,61,59,54,97,55,32,25,66,58,70,40,74,49,68,48,61,39,34,33,70,33,77,76,68,60,75,78,49,89,85,74,78,81,67,69,46,30,40,36,38,42,33,33,25,46,42,97,84,69,31,46,31,70,52,19,38,35,73,42,73,61,75,92,64,68,48,78,45,81,44,76,46,66,20,32,31,64,59,69,55,75,67,48,52,50,39,31,70,76,65,29,43,60,79,73,70,94,53,70,52,66,72,55,82,44,87,86,58,88,59,98,68,81,90,55,86,88,64,50,66,40,84,36,32,32,36,35,34,39,38,38,36,45,75,44,65,43,68,84,72,88,74,70,89,76,91,71,90,85,70,90,53,70,66,63,54,51,54,50,52,51,53,51,52,52,52,49,50,54,51,51,52,52,52,52,53,54,58,66,71,76,112